Protein AF-0000000086880256 (afdb_homodimer)

Foldseek 3Di:
DQAAAAFEEEEEEACQQPQPAAPDKHWDQRHRHQFLQNVLVVQCCVQPVRSVYTYITRYYHLDALVNCLVCVCPRPVVVQGQEYEYEHCLNLLVCCPPVVPPCVSHNAQVNRLVSVLVSCVVCLVRYNAYEYEAAAFLDQDCPPPSRVRSVVSLVSSVVSCVVSVHQYFYLHVLCNVVVVPDRSCVQDPRRHHGDHVSRVSVNVSVCVSSPDDSNHPPDD/DQAAAAFEEEEEEACQQPQPAAPDKHWDQRHRHQFLQNVLVVQCCVQPVRSVYTYITRYYHLDALVNCLVCVCPRPVVVQGQEYEYEHCLNLLVCCPPVVPPCVSHNDQVNRLVSVLVSCVVCLVRYNAYEYEAAAFLDQDCPPPSRVRSVVSLVSSVVSCVVSVHQYFYLHVLCNVVVVPDRSCVQDPPRHHGDHVSRVSVNVSVCVSSPDDSNHPPPD

pLDDT: mean 96.23, std 7.79, range [26.38, 98.94]

Sequence (440 aa):
MKLQKNDKLLFIGDSITDCGREHPVGEGSSGLGHGYVAQVYALLRSIYPELMLRIQNVGNSGNTVRDLKQRWDRDVIDLKPDWLSIMIGINDVWRQFDHPLSADSHVFLEEYETTLRELVASVRPNVKGLVLMTPYYLEANAEDPMRATMDIYGEAVRRVANEYDAIFVDTQAAFALFWDHYYTSVLTHDRVHPDATGHMILSKAFLDAIGFEWSGGVKSMKLQKNDKLLFIGDSITDCGREHPVGEGSSGLGHGYVAQVYALLRSIYPELMLRIQNVGNSGNTVRDLKQRWDRDVIDLKPDWLSIMIGINDVWRQFDHPLSADSHVFLEEYETTLRELVASVRPNVKGLVLMTPYYLEANAEDPMRATMDIYGEAVRRVANEYDAIFVDTQAAFALFWDHYYTSVLTHDRVHPDATGHMILSKAFLDAIGFEWSGGVKS

Struc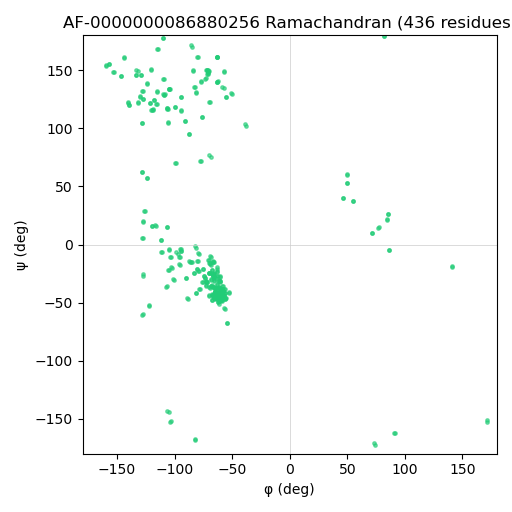ture (mmCIF, N/CA/C/O backbone):
data_AF-0000000086880256-model_v1
#
loop_
_entity.id
_entity.type
_entity.pdbx_description
1 polymer 'SGNH/GDSL hydrolase family protein'
#
loop_
_atom_site.group_PDB
_atom_site.id
_atom_site.type_symbol
_atom_site.label_atom_id
_atom_site.label_alt_id
_atom_site.label_comp_id
_atom_site.label_asym_id
_atom_site.label_entity_id
_atom_site.label_seq_id
_atom_site.pdbx_PDB_ins_code
_atom_site.Cartn_x
_atom_site.Cartn_y
_atom_site.Cartn_z
_atom_site.occupancy
_atom_site.B_iso_or_equiv
_atom_site.auth_seq_id
_atom_site.auth_comp_id
_atom_site.auth_asym_id
_atom_site.auth_atom_id
_atom_site.pdbx_PDB_model_num
ATOM 1 N N . MET A 1 1 ? 7.883 13.297 -11.711 1 93.88 1 MET A N 1
ATOM 2 C CA . MET A 1 1 ? 8.414 13.039 -10.375 1 93.88 1 MET A CA 1
ATOM 3 C C . MET A 1 1 ? 9.391 14.133 -9.961 1 93.88 1 MET A C 1
ATOM 5 O O . MET A 1 1 ? 10.336 14.43 -10.688 1 93.88 1 MET A O 1
ATOM 9 N N . LYS A 1 2 ? 9.055 14.719 -8.844 1 97.56 2 LYS A N 1
ATOM 10 C CA . LYS A 1 2 ? 9.867 15.852 -8.406 1 97.56 2 LYS A CA 1
ATOM 11 C C . LYS A 1 2 ? 11.109 15.383 -7.66 1 97.56 2 LYS A C 1
ATOM 13 O O . LYS A 1 2 ? 12.109 16.109 -7.582 1 97.56 2 LYS A O 1
ATOM 18 N N . LEU A 1 3 ? 11.078 14.172 -7.07 1 98.38 3 LEU A N 1
ATOM 19 C CA . LEU A 1 3 ? 12.219 13.641 -6.324 1 98.38 3 LEU A CA 1
ATOM 20 C C . LEU A 1 3 ? 13.344 13.242 -7.27 1 98.38 3 LEU A C 1
ATOM 22 O O . LEU A 1 3 ? 13.102 12.812 -8.398 1 98.38 3 LEU A O 1
ATOM 26 N N . GLN A 1 4 ? 14.516 13.406 -6.809 1 98.25 4 GLN A N 1
ATOM 27 C CA . GLN A 1 4 ? 15.711 13.055 -7.57 1 98.25 4 GLN A CA 1
ATOM 28 C C . GLN A 1 4 ? 16.469 11.914 -6.902 1 98.25 4 GLN A C 1
ATOM 30 O O . GLN A 1 4 ? 16.188 11.562 -5.754 1 98.25 4 GLN A O 1
ATOM 35 N N . LYS A 1 5 ? 17.438 11.383 -7.68 1 97.94 5 LYS A N 1
ATOM 36 C CA . LYS A 1 5 ? 18.25 10.266 -7.207 1 97.94 5 LYS A CA 1
ATOM 37 C C . LYS A 1 5 ? 18.922 10.594 -5.875 1 97.94 5 LYS A C 1
ATOM 39 O O . LYS A 1 5 ? 19.5 11.672 -5.715 1 97.94 5 LYS A O 1
ATOM 44 N N . ASN A 1 6 ? 18.766 9.781 -4.871 1 98.31 6 ASN A N 1
ATOM 45 C CA . ASN A 1 6 ? 19.422 9.797 -3.564 1 98.31 6 ASN A CA 1
ATOM 46 C C . ASN A 1 6 ? 18.828 10.867 -2.654 1 98.31 6 ASN A C 1
ATOM 48 O O . ASN A 1 6 ? 19.422 11.219 -1.634 1 98.31 6 ASN A O 1
ATOM 52 N N . ASP A 1 7 ? 17.641 11.391 -3.033 1 98.81 7 ASP A N 1
ATOM 53 C CA . ASP A 1 7 ? 16.984 12.336 -2.139 1 98.81 7 ASP A CA 1
ATOM 54 C C . ASP A 1 7 ? 16.609 11.672 -0.817 1 98.81 7 ASP A C 1
ATOM 56 O O . ASP A 1 7 ? 16.172 10.516 -0.8 1 98.81 7 ASP A O 1
ATOM 60 N N . LYS A 1 8 ? 16.797 12.406 0.28 1 98.75 8 LYS A N 1
ATOM 61 C CA . LYS A 1 8 ? 16.266 12.039 1.586 1 98.75 8 LYS A CA 1
ATOM 62 C C . LYS A 1 8 ? 14.914 12.719 1.834 1 98.75 8 LYS A C 1
ATOM 64 O O . LYS A 1 8 ? 14.828 13.945 1.884 1 98.75 8 LYS A O 1
ATOM 69 N N . LEU A 1 9 ? 13.836 11.906 1.939 1 98.94 9 LEU A N 1
ATOM 70 C CA . LEU A 1 9 ? 12.469 12.375 2.172 1 98.94 9 LEU A CA 1
ATOM 71 C C . LEU A 1 9 ? 12.039 12.094 3.605 1 98.94 9 LEU A C 1
ATOM 73 O O . LEU A 1 9 ? 11.977 10.938 4.027 1 98.94 9 LEU A O 1
ATOM 77 N N . LEU A 1 10 ? 11.773 13.102 4.375 1 98.94 10 LEU A N 1
ATOM 78 C CA . LEU A 1 10 ? 11.391 13.008 5.781 1 98.94 10 LEU A CA 1
ATOM 79 C C . LEU A 1 10 ? 9.922 13.367 5.973 1 98.94 10 LEU A C 1
ATOM 81 O O . LEU A 1 10 ? 9.453 14.367 5.43 1 98.94 10 LEU A O 1
ATOM 85 N N . PHE A 1 11 ? 9.18 12.492 6.668 1 98.94 11 PHE A N 1
ATOM 86 C CA . PHE A 1 11 ? 7.809 12.766 7.07 1 98.94 11 PHE A CA 1
ATOM 87 C C . PHE A 1 11 ? 7.738 13.094 8.555 1 98.94 11 PHE A C 1
ATOM 89 O O . PHE A 1 11 ? 8.312 12.383 9.383 1 98.94 11 PHE A O 1
ATOM 96 N N . ILE A 1 12 ? 7.035 14.133 8.93 1 98.94 12 ILE A N 1
ATOM 97 C CA . ILE A 1 12 ? 6.812 14.477 10.328 1 98.94 12 ILE A CA 1
ATOM 98 C C . ILE A 1 12 ? 5.336 14.797 10.547 1 98.94 12 ILE A C 1
ATOM 100 O O . ILE A 1 12 ? 4.664 15.32 9.656 1 98.94 12 ILE A O 1
ATOM 104 N N . GLY A 1 13 ? 4.797 14.492 11.641 1 98.88 13 GLY A N 1
ATOM 105 C CA . GLY A 1 13 ? 3.396 14.727 11.961 1 98.88 13 GLY A CA 1
ATOM 106 C C . GLY A 1 13 ? 2.961 14.07 13.258 1 98.88 13 GLY A C 1
ATOM 107 O O . GLY A 1 13 ? 3.734 14.008 14.219 1 98.88 13 GLY A O 1
ATOM 108 N N . ASP A 1 14 ? 1.714 13.742 13.312 1 98.75 14 ASP A N 1
ATOM 109 C CA . ASP A 1 14 ? 1.112 13.195 14.523 1 98.75 14 ASP A CA 1
ATOM 110 C C . ASP A 1 14 ? 0.849 11.695 14.375 1 98.75 14 ASP A C 1
ATOM 112 O O . ASP A 1 14 ? 1.663 10.977 13.805 1 98.75 14 ASP A O 1
ATOM 116 N N . SER A 1 15 ? -0.266 11.18 14.945 1 98.75 15 SER A N 1
ATOM 117 C CA . SER A 1 15 ? -0.544 9.75 14.945 1 98.75 15 SER A CA 1
ATOM 118 C C . SER A 1 15 ? -0.787 9.227 13.539 1 98.75 15 SER A C 1
ATOM 120 O O . SER A 1 15 ? -0.5 8.062 13.242 1 98.75 15 SER A O 1
ATOM 122 N N . ILE A 1 16 ? -1.322 10.039 12.648 1 98.69 16 ILE A N 1
ATOM 123 C CA . ILE A 1 16 ? -1.604 9.633 11.281 1 98.69 16 ILE A CA 1
ATOM 124 C C . ILE A 1 16 ? -0.295 9.32 10.555 1 98.69 16 ILE A C 1
ATOM 126 O O . ILE A 1 16 ? -0.222 8.375 9.773 1 98.69 16 ILE A O 1
ATOM 130 N N . THR A 1 17 ? 0.728 10.125 10.859 1 98.88 17 THR A N 1
ATOM 131 C CA . THR A 1 17 ? 2.055 9.93 10.289 1 98.88 17 THR A CA 1
ATOM 132 C C . THR A 1 17 ? 2.82 8.852 11.039 1 98.88 17 THR A C 1
ATOM 134 O O . THR A 1 17 ? 3.48 8.008 10.43 1 98.88 17 THR A O 1
ATOM 137 N N . ASP A 1 18 ? 2.771 8.781 12.359 1 98.69 18 ASP A N 1
ATOM 138 C CA . ASP A 1 18 ? 3.434 7.801 13.219 1 98.69 18 ASP A CA 1
ATOM 139 C C . ASP A 1 18 ? 3.078 6.379 12.805 1 98.69 18 ASP A C 1
ATOM 141 O O . ASP A 1 18 ? 3.93 5.641 12.305 1 98.69 18 ASP A O 1
ATOM 145 N N . CYS A 1 19 ? 1.827 6.023 12.992 1 97.88 19 CYS A N 1
ATOM 146 C CA . CYS A 1 19 ? 1.203 4.762 12.602 1 97.88 19 CYS A CA 1
ATOM 147 C C . CYS A 1 19 ? 2.08 3.578 13 1 97.88 19 CYS A C 1
ATOM 149 O O . CYS A 1 19 ? 2.27 2.652 12.203 1 97.88 19 CYS A O 1
ATOM 151 N N . GLY A 1 20 ? 2.68 3.611 14.125 1 97.75 20 GLY A N 1
ATOM 152 C CA . GLY A 1 20 ? 3.418 2.482 14.664 1 97.75 20 GLY A CA 1
ATOM 153 C C . GLY A 1 20 ? 4.844 2.404 14.156 1 97.75 20 GLY A C 1
ATOM 154 O O . GLY A 1 20 ? 5.453 1.33 14.156 1 97.75 20 GLY A O 1
ATOM 155 N N . ARG A 1 21 ? 5.383 3.465 13.688 1 98.06 21 ARG A N 1
ATOM 156 C CA . ARG A 1 21 ? 6.762 3.502 13.219 1 98.06 21 ARG A CA 1
ATOM 157 C C . ARG A 1 21 ? 7.738 3.213 14.352 1 98.06 21 ARG A C 1
ATOM 159 O O . ARG A 1 21 ? 7.379 3.32 15.531 1 98.06 21 ARG A O 1
ATOM 166 N N . GLU A 1 22 ? 8.977 2.834 14 1 97.81 22 GLU A N 1
ATOM 167 C CA . GLU A 1 22 ? 10.047 2.662 14.977 1 97.81 22 GLU A CA 1
ATOM 168 C C . GLU A 1 22 ? 10.547 4.012 15.484 1 97.81 22 GLU A C 1
ATOM 170 O O . GLU A 1 22 ? 10.68 4.965 14.719 1 97.81 22 GLU A O 1
ATOM 175 N N . HIS A 1 23 ? 10.883 4.098 16.766 1 97.12 23 HIS A N 1
ATOM 176 C CA . HIS A 1 23 ? 11.383 5.305 17.422 1 97.12 23 HIS A CA 1
ATOM 177 C C . HIS A 1 23 ? 12.859 5.172 17.766 1 97.12 23 HIS A C 1
ATOM 179 O O . HIS A 1 23 ? 13.336 4.078 18.094 1 97.12 23 HIS A O 1
ATOM 185 N N . PRO A 1 24 ? 13.625 6.176 17.656 1 97.19 24 PRO A N 1
ATOM 186 C CA . PRO A 1 24 ? 13.188 7.566 17.5 1 97.19 24 PRO A CA 1
ATOM 187 C C . PRO A 1 24 ? 13.016 7.973 16.031 1 97.19 24 PRO A C 1
ATOM 189 O O . PRO A 1 24 ? 12.305 8.938 15.734 1 97.19 24 PRO A O 1
ATOM 192 N N . VAL A 1 25 ? 13.727 7.402 15.133 1 98.44 25 VAL A N 1
ATOM 193 C CA . VAL A 1 25 ? 13.625 7.66 13.703 1 98.44 25 VAL A CA 1
ATOM 194 C C . VAL A 1 25 ? 13.266 6.367 12.969 1 98.44 25 VAL A C 1
ATOM 196 O O . VAL A 1 25 ? 14.008 5.387 13.023 1 98.44 25 VAL A O 1
ATOM 199 N N . GLY A 1 26 ? 12.102 6.34 12.344 1 98.56 26 GLY A N 1
ATOM 200 C CA . GLY A 1 26 ? 11.703 5.184 11.562 1 98.56 26 GLY A CA 1
ATOM 201 C C . GLY A 1 26 ? 12.273 5.188 10.156 1 98.56 26 GLY A C 1
ATOM 202 O O . GLY A 1 26 ? 12.227 6.207 9.469 1 98.56 26 GLY A O 1
ATOM 203 N N . GLU A 1 27 ? 12.758 4.023 9.75 1 97.25 27 GLU A N 1
ATOM 204 C CA . GLU A 1 27 ? 13.328 3.877 8.414 1 97.25 27 GLU A CA 1
ATOM 205 C C . GLU A 1 27 ? 13.305 2.42 7.961 1 97.25 27 GLU A C 1
ATOM 207 O O . GLU A 1 27 ? 13.203 1.51 8.789 1 97.25 27 GLU A O 1
ATOM 212 N N . GLY A 1 28 ? 13.305 2.268 6.668 1 92.31 28 GLY A N 1
ATOM 213 C CA . GLY A 1 28 ? 13.359 0.92 6.125 1 92.31 28 GLY A CA 1
ATOM 214 C C . GLY A 1 28 ? 12 0.238 6.086 1 92.31 28 GLY A C 1
ATOM 215 O O . GLY A 1 28 ? 11.008 0.795 6.551 1 92.31 28 GLY A O 1
ATOM 216 N N . SER A 1 29 ? 11.922 -0.95 5.625 1 87.44 29 SER A N 1
ATOM 217 C CA . SER A 1 29 ? 10.695 -1.684 5.332 1 87.44 29 SER A CA 1
ATOM 218 C C . SER A 1 29 ? 9.914 -1.98 6.609 1 87.44 29 SER A C 1
ATOM 220 O O . SER A 1 29 ? 8.688 -2.066 6.582 1 87.44 29 SER A O 1
ATOM 222 N N . SER A 1 30 ? 10.562 -2.025 7.672 1 89.5 30 SER A N 1
ATOM 223 C CA . SER A 1 30 ? 9.875 -2.396 8.898 1 89.5 30 SER A CA 1
ATOM 224 C C . SER A 1 30 ? 9.781 -1.219 9.867 1 89.5 30 SER A C 1
ATOM 226 O O . SER A 1 30 ? 9.133 -1.308 10.906 1 89.5 30 SER A O 1
ATOM 228 N N . GLY A 1 31 ? 10.398 -0.141 9.555 1 97 31 GLY A N 1
ATOM 229 C CA . GLY A 1 31 ? 10.531 0.912 10.547 1 97 31 GLY A CA 1
ATOM 230 C C . GLY A 1 31 ? 9.609 2.088 10.305 1 97 31 GLY A C 1
ATOM 231 O O . GLY A 1 31 ? 9.453 2.957 11.164 1 97 31 GLY A O 1
ATOM 232 N N . LEU A 1 32 ? 8.859 2.084 9.219 1 98.31 32 LEU A N 1
ATOM 233 C CA . LEU A 1 32 ? 8.148 3.285 8.797 1 98.31 32 LEU A CA 1
ATOM 234 C C . LEU A 1 32 ? 6.711 3.275 9.312 1 98.31 32 LEU A C 1
ATOM 236 O O . LEU A 1 32 ? 5.965 4.234 9.102 1 98.31 32 LEU A O 1
ATOM 240 N N . GLY A 1 33 ? 6.32 2.17 9.969 1 97.25 33 GLY A N 1
ATOM 241 C CA . GLY A 1 33 ? 4.941 2.023 10.414 1 97.25 33 GLY A CA 1
ATOM 242 C C . GLY A 1 33 ? 4.055 1.34 9.391 1 97.25 33 GLY A C 1
ATOM 243 O O . GLY A 1 33 ? 4.543 0.604 8.531 1 97.25 33 GLY A O 1
ATOM 244 N N . HIS A 1 34 ? 2.742 1.493 9.562 1 95.88 34 HIS A N 1
ATOM 245 C CA . HIS A 1 34 ? 1.812 0.781 8.688 1 95.88 34 HIS A CA 1
ATOM 246 C C . HIS A 1 34 ? 0.807 1.737 8.055 1 95.88 34 HIS A C 1
ATOM 248 O O . HIS A 1 34 ? -0.271 1.319 7.629 1 95.88 34 HIS A O 1
ATOM 254 N N . GLY A 1 35 ? 1.157 3.014 8.039 1 97.5 35 GLY A N 1
ATOM 255 C CA . GLY A 1 35 ? 0.275 4.023 7.473 1 97.5 35 GLY A CA 1
ATOM 256 C C . GLY A 1 35 ? 0.71 4.5 6.102 1 97.5 35 GLY A C 1
ATOM 257 O O . GLY A 1 35 ? 1.277 3.729 5.324 1 97.5 35 GLY A O 1
ATOM 258 N N . TYR A 1 36 ? 0.328 5.766 5.805 1 98.81 36 TYR A N 1
ATOM 259 C CA . TYR A 1 36 ? 0.534 6.293 4.461 1 98.81 36 TYR A CA 1
ATOM 260 C C . TYR A 1 36 ? 2.02 6.43 4.152 1 98.81 36 TYR A C 1
ATOM 262 O O . TYR A 1 36 ? 2.434 6.297 2.998 1 98.81 36 TYR A O 1
ATOM 270 N N . VAL A 1 37 ? 2.904 6.605 5.176 1 98.94 37 VAL A N 1
ATOM 271 C CA . VAL A 1 37 ? 4.336 6.738 4.926 1 98.94 37 VAL A CA 1
ATOM 272 C C . VAL A 1 37 ? 4.895 5.418 4.402 1 98.94 37 VAL A C 1
ATOM 274 O O . VAL A 1 37 ? 5.664 5.398 3.441 1 98.94 37 VAL A O 1
ATOM 277 N N . ALA A 1 38 ? 4.469 4.32 5.012 1 98.5 38 ALA A N 1
ATOM 278 C CA . ALA A 1 38 ? 4.902 3 4.562 1 98.5 38 ALA A CA 1
ATOM 279 C C . ALA A 1 38 ? 4.398 2.705 3.154 1 98.5 38 ALA A C 1
ATOM 281 O O . ALA A 1 38 ? 5.109 2.104 2.346 1 98.5 38 ALA A O 1
ATOM 282 N N . GLN A 1 39 ? 3.176 3.09 2.852 1 98.56 39 GLN A N 1
ATOM 283 C CA . GLN A 1 39 ? 2.611 2.881 1.522 1 98.56 39 GLN A CA 1
ATOM 284 C C . GLN A 1 39 ? 3.352 3.705 0.473 1 98.56 39 GLN A C 1
ATOM 286 O O . GLN A 1 39 ? 3.656 3.207 -0.613 1 98.56 39 GLN A O 1
ATOM 291 N N . VAL A 1 40 ? 3.658 4.969 0.804 1 98.88 40 VAL A N 1
ATOM 292 C CA . VAL A 1 40 ? 4.434 5.828 -0.086 1 98.88 40 VAL A CA 1
ATOM 293 C C . VAL A 1 40 ? 5.797 5.188 -0.36 1 98.88 40 VAL A C 1
ATOM 295 O O . VAL A 1 40 ? 6.246 5.145 -1.507 1 98.88 40 VAL A O 1
ATOM 298 N N . TYR A 1 41 ? 6.43 4.668 0.718 1 98.75 41 TYR A N 1
ATOM 299 C CA . TYR A 1 41 ? 7.73 4.016 0.603 1 98.75 41 TYR A CA 1
ATOM 300 C C . TYR A 1 41 ? 7.664 2.832 -0.352 1 98.75 41 TYR A C 1
ATOM 302 O O . TYR A 1 41 ? 8.477 2.719 -1.271 1 98.75 41 TYR A O 1
ATOM 310 N N . ALA A 1 42 ? 6.68 1.987 -0.188 1 98.25 42 ALA A N 1
ATOM 311 C CA . ALA A 1 42 ? 6.547 0.792 -1.017 1 98.25 42 ALA A CA 1
ATOM 312 C C . ALA A 1 42 ? 6.293 1.16 -2.475 1 98.25 42 ALA A C 1
ATOM 314 O O . ALA A 1 42 ? 6.863 0.553 -3.385 1 98.25 42 ALA A O 1
ATOM 315 N N . LEU A 1 43 ? 5.469 2.164 -2.707 1 98.62 43 LEU A N 1
ATOM 316 C CA . LEU A 1 43 ? 5.145 2.602 -4.059 1 98.62 43 LEU A CA 1
ATOM 317 C C . LEU A 1 43 ? 6.363 3.219 -4.738 1 98.62 43 LEU A C 1
ATOM 319 O O . LEU A 1 43 ? 6.711 2.842 -5.859 1 98.62 43 LEU A O 1
ATOM 323 N N . LEU A 1 44 ? 7.047 4.105 -4.043 1 98.31 44 LEU A N 1
ATOM 324 C CA . LEU A 1 44 ? 8.195 4.773 -4.641 1 98.31 44 LEU A CA 1
ATOM 325 C C . LEU A 1 44 ? 9.32 3.783 -4.906 1 98.31 44 LEU A C 1
ATOM 327 O O . LEU A 1 44 ? 9.945 3.814 -5.973 1 98.31 44 LEU A O 1
ATOM 331 N N . ARG A 1 45 ? 9.555 2.926 -3.936 1 97.25 45 ARG A N 1
ATOM 332 C CA . ARG A 1 45 ? 10.688 2.006 -4.059 1 97.25 45 ARG A CA 1
ATOM 333 C C . ARG A 1 45 ? 10.422 0.964 -5.141 1 97.25 45 ARG A C 1
ATOM 335 O O . ARG A 1 45 ? 11.344 0.566 -5.863 1 97.25 45 ARG A O 1
ATOM 342 N N . SER A 1 46 ? 9.195 0.51 -5.285 1 97 46 SER A N 1
ATOM 343 C CA . SER A 1 46 ? 8.867 -0.52 -6.266 1 97 46 SER A CA 1
ATOM 344 C C . SER A 1 46 ? 8.82 0.054 -7.68 1 97 46 SER A C 1
ATOM 346 O O . SER A 1 46 ? 9.195 -0.619 -8.641 1 97 46 SER A O 1
ATOM 348 N N . ILE A 1 47 ? 8.422 1.323 -7.836 1 97.19 47 ILE A N 1
ATOM 349 C CA . ILE A 1 47 ? 8.133 1.87 -9.156 1 97.19 47 ILE A CA 1
ATOM 350 C C . ILE A 1 47 ? 9.305 2.715 -9.641 1 97.19 47 ILE A C 1
ATOM 352 O O . ILE A 1 47 ? 9.57 2.799 -10.844 1 97.19 47 ILE A O 1
ATOM 356 N N . TYR A 1 48 ? 10.023 3.32 -8.703 1 97.12 48 TYR A N 1
ATOM 357 C CA . TYR A 1 48 ? 11.188 4.141 -9.023 1 97.12 48 TYR A CA 1
ATOM 358 C C . TYR A 1 48 ? 12.43 3.643 -8.281 1 97.12 48 TYR A C 1
ATOM 360 O O . TYR A 1 48 ? 13.102 4.414 -7.594 1 97.12 48 TYR A O 1
ATOM 368 N N . PRO A 1 49 ? 12.766 2.4 -8.492 1 96.19 49 PRO A N 1
ATOM 369 C CA . PRO A 1 49 ? 13.922 1.896 -7.746 1 96.19 49 PRO A CA 1
ATOM 370 C C . PRO A 1 49 ? 15.219 2.625 -8.102 1 96.19 49 PRO A C 1
ATOM 372 O O . PRO A 1 49 ? 16.141 2.691 -7.281 1 96.19 49 PRO A O 1
ATOM 375 N N . GLU A 1 50 ? 15.281 3.24 -9.305 1 96.12 50 GLU A N 1
ATOM 376 C CA . GLU A 1 50 ? 16.5 3.904 -9.766 1 96.12 50 GLU A CA 1
ATOM 377 C C . GLU A 1 50 ? 16.781 5.164 -8.953 1 96.12 50 GLU A C 1
ATOM 379 O O . GLU A 1 50 ? 17.906 5.664 -8.953 1 96.12 50 GLU A O 1
ATOM 384 N N . LEU A 1 51 ? 15.812 5.688 -8.227 1 97.19 51 LEU A N 1
ATOM 385 C CA . LEU A 1 51 ? 15.984 6.934 -7.492 1 97.19 51 LEU A CA 1
ATOM 386 C C . LEU A 1 51 ? 16.719 6.691 -6.176 1 97.19 51 LEU A C 1
ATOM 388 O O . LEU A 1 51 ? 17.25 7.629 -5.578 1 97.19 51 LEU A O 1
ATOM 392 N N . MET A 1 52 ? 16.703 5.457 -5.68 1 96.5 52 MET A N 1
ATOM 393 C CA . MET A 1 52 ? 17.438 5.102 -4.473 1 96.5 52 MET A CA 1
ATOM 394 C C . MET A 1 52 ? 17.141 6.086 -3.346 1 96.5 52 MET A C 1
ATOM 396 O O . MET A 1 52 ? 18.062 6.625 -2.725 1 96.5 52 MET A O 1
ATOM 400 N N . LEU A 1 53 ? 15.883 6.301 -3.041 1 97.88 53 LEU A N 1
ATOM 401 C CA . LEU A 1 53 ? 15.422 7.281 -2.062 1 97.88 53 LEU A CA 1
ATOM 402 C C . LEU A 1 53 ? 15.625 6.766 -0.642 1 97.88 53 LEU A C 1
ATOM 404 O O . LEU A 1 53 ? 15.445 5.574 -0.379 1 97.88 53 LEU A O 1
ATOM 408 N N . ARG A 1 54 ? 16.016 7.629 0.207 1 98.25 54 ARG A N 1
ATOM 409 C CA . ARG A 1 54 ? 15.984 7.379 1.644 1 98.25 54 ARG A CA 1
ATOM 410 C C . ARG A 1 54 ? 14.766 8.031 2.285 1 98.25 54 ARG A C 1
ATOM 412 O O . ARG A 1 54 ? 14.602 9.25 2.225 1 98.25 54 ARG A O 1
ATOM 419 N N . ILE A 1 55 ? 13.875 7.246 2.885 1 98.75 55 ILE A N 1
ATOM 420 C CA . ILE A 1 55 ? 12.648 7.766 3.48 1 98.75 55 ILE A CA 1
ATOM 421 C C . ILE A 1 55 ? 12.672 7.543 4.992 1 98.75 55 ILE A C 1
ATOM 423 O O . ILE A 1 55 ? 13 6.449 5.457 1 98.75 55 ILE A O 1
ATOM 427 N N . GLN A 1 56 ? 12.367 8.578 5.711 1 98.88 56 GLN A N 1
ATOM 428 C CA . GLN A 1 56 ? 12.344 8.516 7.168 1 98.88 56 GLN A CA 1
ATOM 429 C C . GLN A 1 56 ? 11.031 9.062 7.719 1 98.88 56 GLN A C 1
ATOM 431 O O . GLN A 1 56 ? 10.391 9.914 7.094 1 98.88 56 GLN A O 1
ATOM 436 N N . ASN A 1 57 ? 10.594 8.469 8.82 1 98.94 57 ASN A N 1
ATOM 437 C CA . ASN A 1 57 ? 9.359 8.836 9.516 1 98.94 57 ASN A CA 1
ATOM 438 C C . ASN A 1 57 ? 9.633 9.242 10.961 1 98.94 57 ASN A C 1
ATOM 440 O O . ASN A 1 57 ? 10.148 8.453 11.75 1 98.94 57 ASN A O 1
ATOM 444 N N . VAL A 1 58 ? 9.242 10.438 11.281 1 98.94 58 VAL A N 1
ATOM 445 C CA . VAL A 1 58 ? 9.383 10.875 12.672 1 98.94 58 VAL A CA 1
ATOM 446 C C . VAL A 1 58 ? 8.031 11.367 13.195 1 98.94 58 VAL A C 1
ATOM 448 O O . VAL A 1 58 ? 7.977 12.312 13.992 1 98.94 58 VAL A O 1
ATOM 451 N N . GLY A 1 59 ? 6.945 10.797 12.625 1 98.88 59 GLY A N 1
ATOM 452 C CA . GLY A 1 59 ? 5.648 11.047 13.242 1 98.88 59 GLY A CA 1
ATOM 453 C C . GLY A 1 59 ? 5.586 10.625 14.695 1 98.88 59 GLY A C 1
ATOM 454 O O . GLY A 1 59 ? 6.254 9.672 15.102 1 98.88 59 GLY A O 1
ATOM 455 N N . ASN A 1 60 ? 4.805 11.336 15.438 1 98.75 60 ASN A N 1
ATOM 456 C CA . ASN A 1 60 ? 4.617 11.008 16.844 1 98.75 60 ASN A CA 1
ATOM 457 C C . ASN A 1 60 ? 3.164 11.188 17.281 1 98.75 60 ASN A C 1
ATOM 459 O O . ASN A 1 60 ? 2.617 12.289 17.172 1 98.75 60 ASN A O 1
ATOM 463 N N . SER A 1 61 ? 2.582 10.109 17.781 1 98.56 61 SER A N 1
ATOM 464 C CA . SER A 1 61 ? 1.167 10.055 18.141 1 98.56 61 SER A CA 1
ATOM 465 C C . SER A 1 61 ? 0.812 11.133 19.156 1 98.56 61 SER A C 1
ATOM 467 O O . SER A 1 61 ? 1.561 11.367 20.109 1 98.56 61 SER A O 1
ATOM 469 N N . GLY A 1 62 ? -0.291 11.812 18.922 1 97.81 62 GLY A N 1
ATOM 470 C CA . GLY A 1 62 ? -0.837 12.766 19.875 1 97.81 62 GLY A CA 1
ATOM 471 C C . GLY A 1 62 ? -0.249 14.156 19.734 1 97.81 62 GLY A C 1
ATOM 472 O O . GLY A 1 62 ? -0.733 15.102 20.359 1 97.81 62 GLY A O 1
ATOM 473 N N . ASN A 1 63 ? 0.747 14.344 18.859 1 98.62 63 ASN A N 1
ATOM 474 C CA . ASN A 1 63 ? 1.471 15.609 18.781 1 98.62 63 ASN A CA 1
ATOM 475 C C . ASN A 1 63 ? 0.602 16.719 18.188 1 98.62 63 ASN A C 1
ATOM 477 O O . ASN A 1 63 ? -0.271 16.453 17.359 1 98.62 63 ASN A O 1
ATOM 481 N N . THR A 1 64 ? 0.844 17.906 18.656 1 98.69 64 THR A N 1
ATOM 482 C CA . THR A 1 64 ? 0.381 19.156 18.078 1 98.69 64 THR A CA 1
ATOM 483 C C . THR A 1 64 ? 1.546 19.938 17.484 1 98.69 64 THR A C 1
ATOM 485 O O . THR A 1 64 ? 2.693 19.5 17.531 1 98.69 64 THR A O 1
ATOM 488 N N . VAL A 1 65 ? 1.246 21.047 16.891 1 98.88 65 VAL A N 1
ATOM 489 C CA . VAL A 1 65 ? 2.295 21.875 16.312 1 98.88 65 VAL A CA 1
ATOM 490 C C . VAL A 1 65 ? 3.275 22.312 17.406 1 98.88 65 VAL A C 1
ATOM 492 O O . VAL A 1 65 ? 4.465 22.516 17.125 1 98.88 65 VAL A O 1
ATOM 495 N N . ARG A 1 66 ? 2.789 22.422 18.703 1 98.25 66 ARG A N 1
ATOM 496 C CA . ARG A 1 66 ? 3.654 22.734 19.844 1 98.25 66 ARG A CA 1
ATOM 497 C C . ARG A 1 66 ? 4.715 21.656 20.031 1 98.25 66 ARG A C 1
ATOM 499 O O . ARG A 1 66 ? 5.883 21.969 20.266 1 98.25 66 ARG A O 1
ATOM 506 N N . ASP A 1 67 ? 4.266 20.484 19.984 1 98.69 67 ASP A N 1
ATOM 507 C CA . ASP A 1 67 ? 5.172 19.344 20.156 1 98.69 67 ASP A CA 1
ATOM 508 C C . ASP A 1 67 ? 6.199 19.297 19.031 1 98.69 67 ASP A C 1
ATOM 510 O O . ASP A 1 67 ? 7.367 18.969 19.266 1 98.69 67 ASP A O 1
ATOM 514 N N . LEU A 1 68 ? 5.758 19.562 17.766 1 98.81 68 LEU A N 1
ATOM 515 C CA . LEU A 1 68 ? 6.703 19.625 16.656 1 98.81 68 LEU A CA 1
ATOM 516 C C . LEU A 1 68 ? 7.805 20.641 16.922 1 98.81 68 LEU A C 1
ATOM 518 O O . LEU A 1 68 ? 8.984 20.344 16.734 1 98.81 68 LEU A O 1
ATOM 522 N N . LYS A 1 69 ? 7.367 21.812 17.375 1 98.81 69 LYS A N 1
ATOM 523 C CA . LYS A 1 69 ? 8.336 22.859 17.656 1 98.81 69 LYS A CA 1
ATOM 524 C C . LYS A 1 69 ? 9.367 22.406 18.672 1 98.81 69 LYS A C 1
ATOM 526 O O . LYS A 1 69 ? 10.562 22.656 18.516 1 98.81 69 LYS A O 1
ATOM 531 N N . GLN A 1 70 ? 8.914 21.703 19.656 1 98.69 70 GLN A N 1
ATOM 532 C CA . GLN A 1 70 ? 9.781 21.281 20.75 1 98.69 70 GLN A CA 1
ATOM 533 C C . GLN A 1 70 ? 10.836 20.297 20.25 1 98.69 70 GLN A C 1
ATOM 535 O O . GLN A 1 70 ? 11.945 20.234 20.797 1 98.69 70 GLN A O 1
ATOM 540 N N . ARG A 1 71 ? 10.555 19.531 19.203 1 98.62 71 ARG A N 1
ATOM 541 C CA . ARG A 1 71 ? 11.484 18.5 18.766 1 98.62 71 ARG A CA 1
ATOM 542 C C . ARG A 1 71 ? 11.992 18.781 17.359 1 98.62 71 ARG A C 1
ATOM 544 O O . ARG A 1 71 ? 12.586 17.906 16.719 1 98.62 71 ARG A O 1
ATOM 551 N N . TRP A 1 72 ? 11.828 19.953 16.906 1 98.81 72 TRP A N 1
ATOM 552 C CA . TRP A 1 72 ? 12.094 20.344 15.523 1 98.81 72 TRP A CA 1
ATOM 553 C C . TRP A 1 72 ? 13.578 20.203 15.195 1 98.81 72 TRP A C 1
ATOM 555 O O . TRP A 1 72 ? 13.938 19.625 14.164 1 98.81 72 TRP A O 1
ATOM 565 N N . ASP A 1 73 ? 14.391 20.688 16.078 1 98.62 73 ASP A N 1
ATOM 566 C CA . ASP A 1 73 ? 15.828 20.625 15.812 1 98.62 73 ASP A CA 1
ATOM 567 C C . ASP A 1 73 ? 16.312 19.188 15.711 1 98.62 73 ASP A C 1
ATOM 569 O O . ASP A 1 73 ? 16.984 18.812 14.742 1 98.62 73 ASP A O 1
ATOM 573 N N . ARG A 1 74 ? 15.906 18.391 16.578 1 98.5 74 ARG A N 1
ATOM 574 C CA . ARG A 1 74 ? 16.328 17 16.625 1 98.5 74 ARG A CA 1
ATOM 575 C C . ARG A 1 74 ? 15.75 16.203 15.461 1 98.5 74 ARG A C 1
ATOM 577 O O . ARG A 1 74 ? 16.453 15.43 14.805 1 98.5 74 ARG A O 1
ATOM 584 N N . ASP A 1 75 ? 14.484 16.406 15.18 1 98.81 75 ASP A N 1
ATOM 585 C CA . ASP A 1 75 ? 13.766 15.5 14.305 1 98.81 75 ASP A CA 1
ATOM 586 C C . ASP A 1 75 ? 13.75 16.016 12.867 1 98.81 75 ASP A C 1
ATOM 588 O O . ASP A 1 75 ? 13.375 15.297 11.938 1 98.81 75 ASP A O 1
ATOM 592 N N . VAL A 1 76 ? 14.164 17.281 12.625 1 98.81 76 VAL A N 1
ATOM 593 C CA . VAL A 1 76 ? 14.141 17.797 11.266 1 98.81 76 VAL A CA 1
ATOM 594 C C . VAL A 1 76 ? 15.516 18.375 10.914 1 98.81 76 VAL A C 1
ATOM 596 O O . VAL A 1 76 ? 16.203 17.875 10.023 1 98.81 76 VAL A O 1
ATOM 599 N N . ILE A 1 77 ? 15.945 19.359 11.664 1 98.62 77 ILE A N 1
ATOM 600 C CA . ILE A 1 77 ? 17.156 20.078 11.297 1 98.62 77 ILE A CA 1
ATOM 601 C C . ILE A 1 77 ? 18.359 19.141 11.32 1 98.62 77 ILE A C 1
ATOM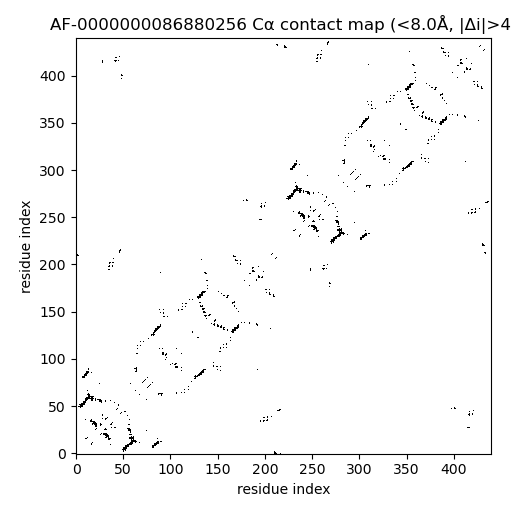 603 O O . ILE A 1 77 ? 19.125 19.078 10.367 1 98.62 77 ILE A O 1
ATOM 607 N N . ASP A 1 78 ? 18.484 18.328 12.367 1 98.56 78 ASP A N 1
ATOM 608 C CA . ASP A 1 78 ? 19.641 17.453 12.539 1 98.56 78 ASP A CA 1
ATOM 609 C C . ASP A 1 78 ? 19.641 16.344 11.5 1 98.56 78 ASP A C 1
ATOM 611 O O . ASP A 1 78 ? 20.703 15.828 11.133 1 98.56 78 ASP A O 1
ATOM 615 N N . LEU A 1 79 ? 18.469 15.992 10.961 1 98.56 79 LEU A N 1
ATOM 616 C CA . LEU A 1 79 ? 18.359 14.891 10.008 1 98.56 79 LEU A CA 1
ATOM 617 C C . LEU A 1 79 ? 18.656 15.375 8.586 1 98.56 79 LEU A C 1
ATOM 619 O O . LEU A 1 79 ? 18.891 14.562 7.688 1 98.56 79 LEU A O 1
ATOM 623 N N . LYS A 1 80 ? 18.656 16.656 8.352 1 98.5 80 LYS A N 1
ATOM 624 C CA . LYS A 1 80 ? 19.047 17.297 7.098 1 98.5 80 LYS A CA 1
ATOM 625 C C . LYS A 1 80 ? 18.344 16.656 5.906 1 98.5 80 LYS A C 1
ATOM 627 O O . LYS A 1 80 ? 18.984 16.203 4.961 1 98.5 80 LYS A O 1
ATOM 632 N N . PRO A 1 81 ? 17.016 16.688 5.875 1 98.81 81 PRO A N 1
ATOM 633 C CA . PRO A 1 81 ? 16.312 16.125 4.727 1 98.81 81 PRO A CA 1
ATOM 634 C C . PRO A 1 81 ? 16.453 16.984 3.465 1 98.81 81 PRO A C 1
ATOM 636 O O . PRO A 1 81 ? 16.688 18.188 3.553 1 98.81 81 PRO A O 1
ATOM 639 N N . ASP A 1 82 ? 16.406 16.297 2.273 1 98.88 82 ASP A N 1
ATOM 640 C CA . ASP A 1 82 ? 16.25 17.031 1.013 1 98.88 82 ASP A CA 1
ATOM 641 C C . ASP A 1 82 ? 14.805 17.453 0.795 1 98.88 82 ASP A C 1
ATOM 643 O O . ASP A 1 82 ? 14.555 18.531 0.251 1 98.88 82 ASP A O 1
ATOM 647 N N . TRP A 1 83 ? 13.859 16.625 1.156 1 98.88 83 TRP A N 1
ATOM 648 C CA . TRP A 1 83 ? 12.43 16.875 1.109 1 98.88 83 TRP A CA 1
ATOM 649 C C . TRP A 1 83 ? 11.789 16.672 2.479 1 98.88 83 TRP A C 1
ATOM 651 O O . TRP A 1 83 ? 12.141 15.727 3.191 1 98.88 83 TRP A O 1
ATOM 661 N N . LEU A 1 84 ? 10.898 17.547 2.844 1 98.94 84 LEU A N 1
ATOM 662 C CA . LEU A 1 84 ? 10.172 17.438 4.105 1 98.94 84 LEU A CA 1
ATOM 663 C C . LEU A 1 84 ? 8.672 17.516 3.871 1 98.94 84 LEU A C 1
ATOM 665 O O . LEU A 1 84 ? 8.188 18.391 3.152 1 98.94 84 LEU A O 1
ATOM 669 N N . SER A 1 85 ? 7.961 16.516 4.352 1 98.94 85 SER A N 1
ATOM 670 C CA . SER A 1 85 ? 6.504 16.547 4.379 1 98.94 85 SER A CA 1
ATOM 671 C C . SER A 1 85 ? 5.977 16.703 5.801 1 98.94 85 SER A C 1
ATOM 673 O O . SER A 1 85 ? 6.379 15.969 6.703 1 98.94 85 SER A O 1
ATOM 675 N N . ILE A 1 86 ? 5.117 17.656 5.984 1 98.94 86 ILE A N 1
ATOM 676 C CA . ILE A 1 86 ? 4.539 17.938 7.293 1 98.94 86 ILE A CA 1
ATOM 677 C C . ILE A 1 86 ? 3.027 17.734 7.246 1 98.94 86 ILE A C 1
ATOM 679 O O . ILE A 1 86 ? 2.342 18.312 6.398 1 98.94 86 ILE A O 1
ATOM 683 N N . MET A 1 87 ? 2.475 16.922 8.086 1 98.94 87 MET A N 1
ATOM 684 C CA . MET A 1 87 ? 1.042 16.844 8.352 1 98.94 87 MET A CA 1
ATOM 685 C C . MET A 1 87 ? 0.764 16.938 9.852 1 98.94 87 MET A C 1
ATOM 687 O O . MET A 1 87 ? 0.977 15.969 10.586 1 98.94 87 MET A O 1
ATOM 691 N N . ILE A 1 88 ? 0.276 18.125 10.281 1 98.94 88 ILE A N 1
ATOM 692 C CA . ILE A 1 88 ? 0.046 18.375 11.695 1 98.94 88 ILE A CA 1
ATOM 693 C C . ILE A 1 88 ? -1.162 19.297 11.867 1 98.94 88 ILE A C 1
ATOM 695 O O . ILE A 1 88 ? -1.42 20.156 11.016 1 98.94 88 ILE A O 1
ATOM 699 N N . GLY A 1 89 ? -1.913 19.109 12.891 1 98.81 89 GLY A N 1
ATOM 700 C CA . GLY A 1 89 ? -3.002 20.031 13.188 1 98.81 89 GLY A CA 1
ATOM 701 C C . GLY A 1 89 ? -4.25 19.328 13.695 1 98.81 89 GLY A C 1
ATOM 702 O O . GLY A 1 89 ? -5.121 19.953 14.297 1 98.81 89 GLY A O 1
ATOM 703 N N . ILE A 1 90 ? -4.363 17.984 13.453 1 98.69 90 ILE A N 1
ATOM 704 C CA . ILE A 1 90 ? -5.559 17.234 13.82 1 98.69 90 ILE A CA 1
ATOM 705 C C . ILE A 1 90 ? -5.781 17.312 15.328 1 98.69 90 ILE A C 1
ATOM 707 O O . ILE A 1 90 ? -6.867 17.688 15.781 1 98.69 90 ILE A O 1
ATOM 711 N N . ASN A 1 91 ? -4.77 17.094 16.062 1 98.12 91 ASN A N 1
ATOM 712 C CA . ASN A 1 91 ? -4.891 17.125 17.516 1 98.12 91 ASN A CA 1
ATOM 713 C C . ASN A 1 91 ? -5.012 18.547 18.047 1 98.12 91 ASN A C 1
ATOM 715 O O . ASN A 1 91 ? -5.562 18.781 19.125 1 98.12 91 ASN A O 1
ATOM 719 N N . ASP A 1 92 ? -4.453 19.516 17.312 1 98.5 92 ASP A N 1
ATOM 720 C CA . ASP A 1 92 ? -4.605 20.922 17.672 1 98.5 92 ASP A CA 1
ATOM 721 C C . ASP A 1 92 ? -6.078 21.328 17.719 1 98.5 92 ASP A C 1
ATOM 723 O O . ASP A 1 92 ? -6.488 22.094 18.594 1 98.5 92 ASP A O 1
ATOM 727 N N . VAL A 1 93 ? -6.805 20.734 16.812 1 98.19 93 VAL A N 1
ATOM 728 C CA . VAL A 1 93 ? -8.234 21 16.734 1 98.19 93 VAL A CA 1
ATOM 729 C C . VAL A 1 93 ? -9 20.047 17.641 1 98.19 93 VAL A C 1
ATOM 731 O O . VAL A 1 93 ? -9.852 20.469 18.422 1 98.19 93 VAL A O 1
ATOM 734 N N . TRP A 1 94 ? -8.695 18.766 17.594 1 96.94 94 TRP A N 1
ATOM 735 C CA . TRP A 1 94 ? -9.438 17.688 18.234 1 96.94 94 TRP A CA 1
ATOM 736 C C . TRP A 1 94 ? -9.555 17.922 19.734 1 96.94 94 TRP A C 1
ATOM 738 O O . TRP A 1 94 ? -10.633 17.75 20.312 1 96.94 94 TRP A O 1
ATOM 748 N N . ARG A 1 95 ? -8.516 18.438 20.391 1 95.75 95 ARG A N 1
ATOM 749 C CA . ARG A 1 95 ? -8.5 18.609 21.828 1 95.75 95 ARG A CA 1
ATOM 750 C C . ARG A 1 95 ? -9.461 19.703 22.266 1 95.75 95 ARG A C 1
ATOM 752 O O . ARG A 1 95 ? -9.961 19.688 23.391 1 95.75 95 ARG A O 1
ATOM 759 N N . GLN A 1 96 ? -9.75 20.625 21.375 1 96 96 GLN A N 1
ATOM 760 C CA . GLN A 1 96 ? -10.703 21.688 21.688 1 96 96 GLN A CA 1
ATOM 761 C C . GLN A 1 96 ? -12.117 21.125 21.844 1 96 96 GLN A C 1
ATOM 763 O O . GLN A 1 96 ? -12.953 21.703 22.531 1 96 96 GLN A O 1
ATOM 768 N N . PHE A 1 97 ? -12.336 19.969 21.266 1 95.56 97 PHE A N 1
ATOM 769 C CA . PHE A 1 97 ? -13.68 19.406 21.234 1 95.56 97 PHE A CA 1
ATOM 770 C C . PHE A 1 97 ? -13.797 18.219 22.188 1 95.56 97 PHE A C 1
ATOM 772 O O . PHE A 1 97 ? -14.836 18.031 22.828 1 95.56 97 PHE A O 1
ATOM 779 N N . ASP A 1 98 ? -12.727 17.422 22.297 1 92.81 98 ASP A N 1
ATOM 780 C CA . ASP A 1 98 ? -12.867 16.219 23.109 1 92.81 98 ASP A CA 1
ATOM 781 C C . ASP A 1 98 ? -12.367 16.469 24.531 1 92.81 98 ASP A C 1
ATOM 783 O O . ASP A 1 98 ? -12.672 15.695 25.453 1 92.81 98 ASP A O 1
ATOM 787 N N . HIS A 1 99 ? -11.609 17.5 24.75 1 91.81 99 HIS A N 1
ATOM 788 C CA . HIS A 1 99 ? -11.188 17.938 26.062 1 91.81 99 HIS A CA 1
ATOM 789 C C . HIS A 1 99 ? -11.484 19.4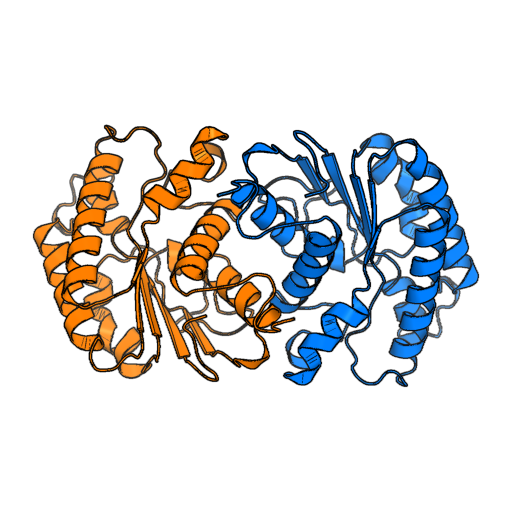22 26.266 1 91.81 99 HIS A C 1
ATOM 791 O O . HIS A 1 99 ? -10.57 20.219 26.516 1 91.81 99 HIS A O 1
ATOM 797 N N . PRO A 1 100 ? -12.703 19.766 26.234 1 89.56 100 PRO A N 1
ATOM 798 C CA . PRO A 1 100 ? -13.055 21.188 26.219 1 89.56 100 PRO A CA 1
ATOM 799 C C . PRO A 1 100 ? -12.695 21.906 27.516 1 89.56 100 PRO A C 1
ATOM 801 O O . PRO A 1 100 ? -12.539 23.125 27.531 1 89.56 100 PRO A O 1
ATOM 804 N N . LEU A 1 101 ? -12.414 21.125 28.562 1 92 101 LEU A N 1
ATOM 805 C CA . LEU A 1 101 ? -12.164 21.766 29.859 1 92 101 LEU A CA 1
ATOM 806 C C . LEU A 1 101 ? -10.664 21.875 30.109 1 92 101 LEU A C 1
ATOM 808 O O . LEU A 1 101 ? -10.25 22.469 31.109 1 92 101 LEU A O 1
ATOM 812 N N . SER A 1 102 ? -9.891 21.328 29.312 1 90.62 102 SER A N 1
ATOM 813 C CA . SER A 1 102 ? -8.438 21.391 29.406 1 90.62 102 SER A CA 1
ATOM 814 C C . SER A 1 102 ? -7.867 22.438 28.469 1 90.62 102 SER A C 1
ATOM 816 O O . SER A 1 102 ? -7.102 22.109 27.562 1 90.62 102 SER A O 1
ATOM 818 N N . ALA A 1 103 ? -8.086 23.625 28.75 1 87.25 103 ALA A N 1
ATOM 819 C CA . ALA A 1 103 ? -7.758 24.734 27.859 1 87.25 103 ALA A CA 1
ATOM 820 C C . ALA A 1 103 ? -6.25 24.844 27.641 1 87.25 103 ALA A C 1
ATOM 822 O O . ALA A 1 103 ? -5.797 25.297 26.594 1 87.25 103 ALA A O 1
ATOM 823 N N . ASP A 1 104 ? -5.484 24.406 28.641 1 89.31 104 ASP A N 1
ATOM 824 C CA . ASP A 1 104 ? -4.031 24.484 28.547 1 89.31 104 ASP A CA 1
ATOM 825 C C . ASP A 1 104 ? -3.5 23.625 27.406 1 89.31 104 ASP A C 1
ATOM 827 O O . ASP A 1 104 ? -2.404 23.875 26.891 1 89.31 104 ASP A O 1
ATOM 831 N N . SER A 1 105 ? -4.266 22.703 26.969 1 89.5 105 SER A N 1
ATOM 832 C CA . SER A 1 105 ? -3.834 21.781 25.922 1 89.5 105 SER A CA 1
ATOM 833 C C . SER A 1 105 ? -4.281 22.266 24.547 1 89.5 105 SER A C 1
ATOM 835 O O . SER A 1 105 ? -3.898 21.688 23.531 1 89.5 105 SER A O 1
ATOM 837 N N . HIS A 1 106 ? -5.059 23.328 24.531 1 94.25 106 HIS A N 1
ATOM 838 C CA . HIS A 1 106 ? -5.652 23.766 23.281 1 94.25 106 HIS A CA 1
ATOM 839 C C . HIS A 1 106 ? -4.668 24.594 22.469 1 94.25 106 HIS A C 1
ATOM 841 O O . HIS A 1 106 ? -3.996 25.484 23.016 1 94.25 106 HIS A O 1
ATOM 847 N N . VAL A 1 107 ? -4.508 24.312 21.281 1 98 107 VAL A N 1
ATOM 848 C CA . VAL A 1 107 ? -3.764 25.125 20.328 1 98 107 VAL A CA 1
ATOM 849 C C . VAL A 1 1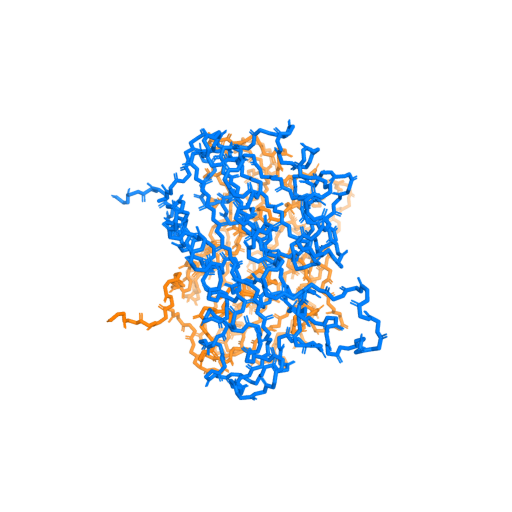07 ? -4.734 25.828 19.391 1 98 107 VAL A C 1
ATOM 851 O O . VAL A 1 107 ? -5.262 25.219 18.453 1 98 107 VAL A O 1
ATOM 854 N N . PHE A 1 108 ? -4.91 27.078 19.578 1 97.88 108 PHE A N 1
ATOM 855 C CA . PHE A 1 108 ? -5.863 27.812 18.766 1 97.88 108 PHE A CA 1
ATOM 856 C C . PHE A 1 108 ? -5.211 28.281 17.469 1 97.88 108 PHE A C 1
ATOM 858 O O . PHE A 1 108 ? -3.996 28.172 17.312 1 97.88 108 PHE A O 1
ATOM 865 N N . LEU A 1 109 ? -6.004 28.812 16.547 1 98.56 109 LEU A N 1
ATOM 866 C CA . LEU A 1 109 ? -5.633 29.047 15.156 1 98.56 109 LEU A CA 1
ATOM 867 C C . LEU A 1 109 ? -4.402 29.953 15.078 1 98.56 109 LEU A C 1
ATOM 869 O O . LEU A 1 109 ? -3.479 29.672 14.305 1 98.56 109 LEU A O 1
ATOM 873 N N . GLU A 1 110 ? -4.379 31 15.828 1 98.56 110 GLU A N 1
ATOM 874 C CA . GLU A 1 110 ? -3.27 31.938 15.75 1 98.56 110 GLU A CA 1
ATOM 875 C C . GLU A 1 110 ? -1.949 31.281 16.125 1 98.56 110 GLU A C 1
ATOM 877 O O . GLU A 1 110 ? -0.95 31.422 15.422 1 98.56 110 GLU A O 1
ATOM 882 N N . GLU A 1 111 ? -1.955 30.594 17.219 1 98.56 111 GLU A N 1
ATOM 883 C CA . GLU A 1 111 ? -0.753 29.891 17.656 1 98.56 111 GLU A CA 1
ATOM 884 C C . GLU A 1 111 ? -0.344 28.828 16.625 1 98.56 111 GLU A C 1
ATOM 886 O O . GLU A 1 111 ? 0.839 28.688 16.312 1 98.56 111 GLU A O 1
ATOM 891 N N . TYR A 1 112 ? -1.298 28.109 16.156 1 98.88 112 TYR A N 1
ATOM 892 C CA . TYR A 1 112 ? -1.045 27.062 15.172 1 98.88 112 TYR A CA 1
ATOM 893 C C . TYR A 1 112 ? -0.359 27.625 13.938 1 98.88 112 TYR A C 1
ATOM 895 O O . TYR A 1 112 ? 0.713 27.156 13.539 1 98.88 112 TYR A O 1
ATOM 903 N N . GLU A 1 113 ? -0.963 28.609 13.359 1 98.88 113 GLU A N 1
ATOM 904 C CA . GLU A 1 113 ? -0.47 29.172 12.102 1 98.88 113 GLU A CA 1
ATOM 905 C C . GLU A 1 113 ? 0.896 29.828 12.289 1 98.88 113 GLU A C 1
ATOM 907 O O . GLU A 1 113 ? 1.794 29.641 11.461 1 98.88 113 GLU A O 1
ATOM 912 N N . THR A 1 114 ? 1.037 30.578 13.383 1 98.81 114 THR A N 1
ATOM 913 C CA . THR A 1 114 ? 2.303 31.25 13.648 1 98.81 114 THR A CA 1
ATOM 914 C C . THR A 1 114 ? 3.422 30.25 13.859 1 98.81 114 THR A C 1
ATOM 916 O O . THR A 1 114 ? 4.527 30.406 13.336 1 98.81 114 THR A O 1
ATOM 919 N N . THR A 1 115 ? 3.139 29.234 14.625 1 98.88 115 THR A N 1
ATOM 920 C CA . THR A 1 115 ? 4.141 28.203 14.898 1 98.88 115 THR A CA 1
ATOM 921 C C . THR A 1 115 ? 4.5 27.453 13.617 1 98.88 115 THR A C 1
ATOM 923 O O . THR A 1 115 ? 5.676 27.234 13.328 1 98.88 115 THR A O 1
ATOM 926 N N . LEU A 1 116 ? 3.502 27.031 12.812 1 98.94 116 LEU A N 1
ATOM 927 C CA . LEU A 1 116 ? 3.762 26.344 11.547 1 98.94 116 LEU A CA 1
ATOM 928 C C . LEU A 1 116 ? 4.629 27.203 10.641 1 98.94 116 LEU A C 1
ATOM 930 O O . LEU A 1 116 ? 5.59 26.719 10.039 1 98.94 116 LEU A O 1
ATOM 934 N N . ARG A 1 117 ? 4.266 28.5 10.602 1 98.88 117 ARG A N 1
ATOM 935 C CA . ARG A 1 117 ? 5.027 29.453 9.789 1 98.88 117 ARG A CA 1
ATOM 936 C C . ARG A 1 117 ? 6.484 29.5 10.242 1 98.88 117 ARG A C 1
ATOM 938 O O . ARG A 1 117 ? 7.395 29.484 9.414 1 98.88 117 ARG A O 1
ATOM 945 N N . GLU A 1 118 ? 6.648 29.562 11.516 1 98.81 118 GLU A N 1
ATOM 946 C CA . GLU A 1 118 ? 7.996 29.609 12.07 1 98.81 118 GLU A CA 1
ATOM 947 C C . GLU A 1 118 ? 8.789 28.359 11.688 1 98.81 118 GLU A C 1
ATOM 949 O O . GLU A 1 118 ? 9.953 28.453 11.289 1 98.81 118 GLU A O 1
ATOM 954 N N . LEU A 1 119 ? 8.25 27.219 11.844 1 98.88 119 LEU A N 1
ATOM 955 C CA . LEU A 1 119 ? 8.914 25.953 11.523 1 98.88 119 LEU A CA 1
ATOM 956 C C . LEU A 1 119 ? 9.266 25.875 10.047 1 98.88 119 LEU A C 1
ATOM 958 O O . LEU A 1 119 ? 10.406 25.547 9.688 1 98.88 119 LEU A O 1
ATOM 962 N N . VAL A 1 120 ? 8.328 26.203 9.18 1 98.81 120 VAL A N 1
ATOM 963 C CA . VAL A 1 120 ? 8.516 26.156 7.738 1 98.81 120 VAL A CA 1
ATOM 964 C C . VAL A 1 120 ? 9.594 27.141 7.316 1 98.81 120 VAL A C 1
ATOM 966 O O . VAL A 1 120 ? 10.469 26.812 6.516 1 98.81 120 VAL A O 1
ATOM 969 N N . ALA A 1 121 ? 9.531 28.359 7.875 1 98.69 121 ALA A N 1
ATOM 970 C CA . ALA A 1 121 ? 10.523 29.375 7.566 1 98.69 121 ALA A CA 1
ATOM 971 C C . ALA A 1 121 ? 11.93 28.906 7.926 1 98.69 121 ALA A C 1
ATOM 973 O O . ALA A 1 121 ? 12.891 29.188 7.203 1 98.69 121 ALA A O 1
ATOM 974 N N . SER A 1 122 ? 12.039 28.219 9 1 98.44 122 SER A N 1
ATOM 975 C CA . SER A 1 122 ? 13.344 27.797 9.508 1 98.44 122 SER A CA 1
ATOM 976 C C . SER A 1 122 ? 13.977 26.766 8.594 1 98.44 122 SER A C 1
ATOM 978 O O . SER A 1 122 ? 15.203 26.672 8.5 1 98.44 122 SER A O 1
ATOM 980 N N . VAL A 1 123 ? 13.172 25.938 7.883 1 98.5 123 VAL A N 1
ATOM 981 C CA . VAL A 1 123 ? 13.734 24.781 7.184 1 98.5 123 VAL A CA 1
ATOM 982 C C . VAL A 1 123 ? 13.766 25.062 5.684 1 98.5 123 VAL A C 1
ATOM 984 O O . VAL A 1 123 ? 14.547 24.438 4.949 1 98.5 123 VAL A O 1
ATOM 987 N N . ARG A 1 124 ? 12.953 25.969 5.219 1 97.81 124 ARG A N 1
ATOM 988 C CA . ARG A 1 124 ? 12.719 26.203 3.795 1 97.81 124 ARG A CA 1
ATOM 989 C C . ARG A 1 124 ? 14.031 26.406 3.049 1 97.81 124 ARG A C 1
ATOM 991 O O . ARG A 1 124 ? 14.25 25.828 1.985 1 97.81 124 ARG A O 1
ATOM 998 N N . PRO A 1 125 ? 15.023 27.141 3.584 1 97.5 125 PRO A N 1
ATOM 999 C CA . PRO A 1 125 ? 16.25 27.406 2.84 1 97.5 125 PRO A CA 1
ATOM 1000 C C . PRO A 1 125 ? 17.125 26.172 2.691 1 97.5 125 PRO A C 1
ATOM 1002 O O . PRO A 1 125 ? 18.078 26.156 1.893 1 97.5 125 PRO A O 1
ATOM 1005 N N . ASN A 1 126 ? 16.859 25.141 3.428 1 97.81 126 ASN A N 1
ATOM 1006 C CA . ASN A 1 126 ? 17.766 24.016 3.504 1 97.81 126 ASN A CA 1
ATOM 1007 C C . ASN A 1 126 ? 17.188 22.766 2.859 1 97.81 126 ASN A C 1
ATOM 1009 O O . ASN A 1 126 ? 17.75 21.688 2.957 1 97.81 126 ASN A O 1
ATOM 1013 N N . VAL A 1 127 ? 16.016 22.859 2.26 1 98.62 127 VAL A N 1
ATOM 1014 C CA . VAL A 1 127 ? 15.406 21.703 1.612 1 98.62 127 VAL A CA 1
ATOM 1015 C C . VAL A 1 127 ? 15.18 22 0.131 1 98.62 127 VAL A C 1
ATOM 1017 O O . VAL A 1 127 ? 14.969 23.156 -0.252 1 98.62 127 VAL A O 1
ATOM 1020 N N . LYS A 1 128 ? 15.211 20.922 -0.701 1 98.38 128 LYS A N 1
ATOM 1021 C CA . LYS A 1 128 ? 14.883 21.016 -2.119 1 98.38 128 LYS A CA 1
ATOM 1022 C C . LYS A 1 128 ? 13.383 21.203 -2.318 1 98.38 128 LYS A C 1
ATOM 1024 O O . LYS A 1 128 ? 12.953 21.859 -3.266 1 98.38 128 LYS A O 1
ATOM 1029 N N . GLY A 1 129 ? 12.57 20.594 -1.488 1 98.44 129 GLY A N 1
ATOM 1030 C CA . GLY A 1 129 ? 11.117 20.656 -1.562 1 98.44 129 GLY A CA 1
ATOM 1031 C C . GLY A 1 129 ? 10.445 20.469 -0.216 1 98.44 129 GLY A C 1
ATOM 1032 O O . GLY A 1 129 ? 11 19.828 0.68 1 98.44 129 GLY A O 1
ATOM 1033 N N . LEU A 1 130 ? 9.336 21.141 -0.137 1 98.62 130 LEU A N 1
ATOM 1034 C CA . LEU A 1 130 ? 8.5 21.109 1.058 1 98.62 130 LEU A CA 1
ATOM 1035 C C . LEU A 1 130 ? 7.047 20.812 0.7 1 98.62 130 LEU A C 1
ATOM 1037 O O . LEU A 1 130 ? 6.496 21.406 -0.228 1 98.62 130 LEU A O 1
ATOM 1041 N N . VAL A 1 131 ? 6.477 19.781 1.391 1 98.94 131 VAL A N 1
ATOM 1042 C CA . VAL A 1 131 ? 5.07 19.438 1.203 1 98.94 131 VAL A CA 1
ATOM 1043 C C . VAL A 1 131 ? 4.305 19.672 2.502 1 98.94 131 VAL A C 1
ATOM 1045 O O . VAL A 1 131 ? 4.668 19.141 3.551 1 98.94 131 VAL A O 1
ATOM 1048 N N . LEU A 1 132 ? 3.322 20.516 2.447 1 98.94 132 LEU A N 1
ATOM 1049 C CA . LEU A 1 132 ? 2.43 20.734 3.58 1 98.94 132 LEU A CA 1
ATOM 1050 C C . LEU A 1 132 ? 1.064 20.109 3.324 1 98.94 132 LEU A C 1
ATOM 1052 O O . LEU A 1 132 ? 0.381 20.469 2.363 1 98.94 132 LEU A O 1
ATOM 1056 N N . MET A 1 133 ? 0.706 19.156 4.133 1 98.94 133 MET A N 1
ATOM 1057 C CA . MET A 1 133 ? -0.576 18.453 4.039 1 98.94 133 MET A CA 1
ATOM 1058 C C . MET A 1 133 ? -1.53 18.922 5.133 1 98.94 133 MET A C 1
ATOM 1060 O O . MET A 1 133 ? -1.135 19.062 6.293 1 98.94 133 MET A O 1
ATOM 1064 N N . THR A 1 134 ? -2.734 19.188 4.793 1 98.94 134 THR A N 1
ATOM 1065 C CA . THR A 1 134 ? -3.693 19.734 5.746 1 98.94 134 THR A CA 1
ATOM 1066 C C . THR A 1 134 ? -4.098 18.672 6.773 1 98.94 134 THR A C 1
ATOM 1068 O O . THR A 1 134 ? -4.055 17.484 6.488 1 98.94 134 THR A O 1
ATOM 1071 N N . PRO A 1 135 ? -4.426 19.141 8.023 1 98.81 135 PRO A N 1
ATOM 1072 C CA . PRO A 1 135 ? -5.234 18.25 8.852 1 98.81 135 PRO A CA 1
ATOM 1073 C C . PRO A 1 135 ? -6.613 17.969 8.25 1 98.81 135 PRO A C 1
ATOM 1075 O O . PRO A 1 135 ? -7.039 18.672 7.332 1 98.81 135 PRO A O 1
ATOM 1078 N N . TYR A 1 136 ? -7.258 16.922 8.695 1 98.56 136 TYR A N 1
ATOM 1079 C CA . TYR A 1 136 ? -8.57 16.562 8.172 1 98.56 136 TYR A CA 1
ATOM 1080 C C . TYR A 1 136 ? -9.453 16 9.281 1 98.56 136 TYR A C 1
ATOM 1082 O O . TYR A 1 136 ? -8.977 15.711 10.383 1 98.56 136 TYR A O 1
ATOM 1090 N N . TYR A 1 137 ? -10.656 16 9.055 1 98.06 137 TYR A N 1
ATOM 1091 C CA . TYR A 1 137 ? -11.656 15.297 9.844 1 98.06 137 TYR A CA 1
ATOM 1092 C C . TYR A 1 137 ? -12.594 14.5 8.945 1 98.06 137 TYR A C 1
ATOM 1094 O O . TYR A 1 137 ? -13.195 15.047 8.016 1 98.06 137 TYR A O 1
ATOM 1102 N N . LEU A 1 138 ? -12.68 13.164 9.164 1 97.44 138 LEU A N 1
ATOM 1103 C CA . LEU A 1 138 ? -13.445 12.281 8.289 1 97.44 138 LEU A CA 1
ATOM 1104 C C . LEU A 1 138 ? -14.938 12.398 8.578 1 97.44 138 LEU A C 1
ATOM 1106 O O . LEU A 1 138 ? -15.531 11.477 9.148 1 97.44 138 LEU A O 1
ATOM 1110 N N . GLU A 1 139 ? -15.43 13.492 8.188 1 95.44 139 GLU A N 1
ATOM 1111 C CA . GLU A 1 139 ? -16.828 13.898 8.32 1 95.44 139 GLU A CA 1
ATOM 1112 C C . GLU A 1 139 ? -17.312 14.625 7.066 1 95.44 139 GLU A C 1
ATOM 1114 O O . GLU A 1 139 ? -16.75 15.656 6.684 1 95.44 139 GLU A O 1
ATOM 1119 N N . ALA A 1 140 ? -18.359 14.078 6.398 1 93.31 140 ALA A N 1
ATOM 1120 C CA . ALA A 1 140 ? -18.828 14.594 5.109 1 93.31 140 ALA A CA 1
ATOM 1121 C C . ALA A 1 140 ? -19.547 15.922 5.281 1 93.31 140 ALA A C 1
ATOM 1123 O O . ALA A 1 140 ? -19.562 16.75 4.367 1 93.31 140 ALA A O 1
ATOM 1124 N N . ASN A 1 141 ? -20.219 16.125 6.43 1 95 141 ASN A N 1
ATOM 1125 C CA . ASN A 1 141 ? -20.953 17.359 6.703 1 95 141 ASN A CA 1
ATOM 1126 C C . ASN A 1 141 ? -20.016 18.5 7.062 1 95 141 ASN A C 1
ATOM 1128 O O . ASN A 1 141 ? -19.516 18.578 8.188 1 95 141 ASN A O 1
ATOM 1132 N N . ALA A 1 142 ? -19.844 19.469 6.238 1 95.56 142 ALA A N 1
ATOM 1133 C CA . ALA A 1 142 ? -18.906 20.578 6.43 1 95.56 142 ALA A CA 1
ATOM 1134 C C . ALA A 1 142 ? -19.375 21.484 7.559 1 95.56 142 ALA A C 1
ATOM 1136 O O . ALA A 1 142 ? -18.609 22.312 8.062 1 95.56 142 ALA A O 1
ATOM 1137 N N . GLU A 1 143 ? -20.609 21.359 7.945 1 97.19 143 GLU A N 1
ATOM 1138 C CA . GLU A 1 143 ? -21.156 22.234 8.984 1 97.19 143 GLU A CA 1
ATOM 1139 C C . GLU A 1 143 ? -20.906 21.656 10.375 1 97.19 143 GLU A C 1
ATOM 1141 O O . GLU A 1 143 ? -21.125 22.312 11.383 1 97.19 143 GLU A O 1
ATOM 1146 N N . ASP A 1 144 ? -20.531 20.359 10.406 1 97.25 144 ASP A N 1
ATOM 1147 C CA . ASP A 1 144 ? -20.109 19.828 11.695 1 97.25 144 ASP A CA 1
ATOM 1148 C C . ASP A 1 144 ? -19.047 20.719 12.336 1 97.25 144 ASP A C 1
ATOM 1150 O O . ASP A 1 144 ? -18.078 21.109 11.688 1 97.25 144 ASP A O 1
ATOM 1154 N N . PRO A 1 145 ? -19.203 21.109 13.609 1 97.81 145 PRO A N 1
ATOM 1155 C CA . PRO A 1 145 ? -18.328 22.125 14.211 1 97.81 145 PRO A CA 1
ATOM 1156 C C . PRO A 1 145 ? -16.859 21.719 14.172 1 97.81 145 PRO A C 1
ATOM 1158 O O . PRO A 1 145 ? -15.992 22.562 13.906 1 97.81 145 PRO A O 1
ATOM 1161 N N . MET A 1 146 ? -16.516 20.562 14.469 1 97.5 146 MET A N 1
ATOM 1162 C CA . MET A 1 146 ? -15.133 20.109 14.43 1 97.5 146 MET A CA 1
ATOM 1163 C C . MET A 1 146 ? -14.609 20.094 12.992 1 97.5 146 MET A C 1
ATOM 1165 O O . MET A 1 146 ? -13.492 20.547 12.727 1 97.5 146 MET A O 1
ATOM 1169 N N . ARG A 1 147 ? -15.406 19.562 12.031 1 97.88 147 ARG A N 1
ATOM 1170 C CA . ARG A 1 147 ? -15.062 19.562 10.617 1 97.88 147 ARG A CA 1
ATOM 1171 C C . ARG A 1 147 ? -14.836 20.984 10.109 1 97.88 147 ARG A C 1
ATOM 1173 O O . ARG A 1 147 ? -13.844 21.25 9.43 1 97.88 147 ARG A O 1
ATOM 1180 N N . ALA A 1 148 ? -15.688 21.844 10.461 1 98.62 148 ALA A N 1
ATOM 1181 C CA . ALA A 1 148 ? -15.578 23.25 10.047 1 98.62 148 ALA A CA 1
ATOM 1182 C C . ALA A 1 148 ? -14.305 23.891 10.594 1 98.62 148 ALA A C 1
ATOM 1184 O O . ALA A 1 148 ? -13.625 24.625 9.891 1 98.62 148 ALA A O 1
ATOM 1185 N N . THR A 1 149 ? -14.047 23.609 11.883 1 98.56 149 THR A N 1
ATOM 1186 C CA . THR A 1 149 ? -12.836 24.141 12.492 1 98.56 149 THR A CA 1
ATOM 1187 C C . THR A 1 149 ? -11.594 23.578 11.812 1 98.56 149 THR A C 1
ATOM 1189 O O . THR A 1 149 ? -10.633 24.297 11.547 1 98.56 149 THR A O 1
ATOM 1192 N N . MET A 1 150 ? -11.594 22.328 11.523 1 98.69 150 MET A N 1
ATOM 1193 C CA . MET A 1 150 ? -10.484 21.688 10.82 1 98.69 150 MET A CA 1
ATOM 1194 C C . MET A 1 150 ? -10.227 22.359 9.477 1 98.69 150 MET A C 1
ATOM 1196 O O . MET A 1 150 ? -9.07 22.562 9.094 1 98.69 150 MET A O 1
ATOM 1200 N N . ASP A 1 151 ? -11.305 22.719 8.773 1 98.75 151 ASP A N 1
ATOM 1201 C CA . ASP A 1 151 ? -11.188 23.406 7.492 1 98.75 151 ASP A CA 1
ATOM 1202 C C . ASP A 1 151 ? -10.477 24.75 7.648 1 98.75 151 ASP A C 1
ATOM 1204 O O . ASP A 1 151 ? -9.695 25.141 6.785 1 98.75 151 ASP A O 1
ATOM 1208 N N . ILE A 1 152 ? -10.766 25.391 8.742 1 98.88 152 ILE A N 1
ATOM 1209 C CA . ILE A 1 152 ? -10.133 26.672 9.016 1 98.88 152 ILE A CA 1
ATOM 1210 C C . ILE A 1 152 ? -8.625 26.469 9.188 1 98.88 152 ILE A C 1
ATOM 1212 O O . ILE A 1 152 ? -7.828 27.25 8.656 1 98.88 152 ILE A O 1
ATOM 1216 N N . TYR A 1 153 ? -8.242 25.438 9.875 1 98.88 153 TYR A N 1
ATOM 1217 C CA . TYR A 1 153 ? -6.828 25.141 10.047 1 98.88 153 TYR A CA 1
ATOM 1218 C C . TYR A 1 153 ? -6.195 24.719 8.727 1 98.88 153 TYR A C 1
ATOM 1220 O O . TYR A 1 153 ? -5.035 25.047 8.461 1 98.88 153 TYR A O 1
ATOM 1228 N N . GLY A 1 154 ? -6.934 24 7.875 1 98.88 154 GLY A N 1
ATOM 1229 C CA . GLY A 1 154 ? -6.457 23.672 6.535 1 98.88 154 GLY A CA 1
ATOM 1230 C C . GLY A 1 154 ? -6.148 24.906 5.707 1 98.88 154 GLY A C 1
ATOM 1231 O O . GLY A 1 154 ? -5.176 24.922 4.945 1 98.88 154 GLY A O 1
ATOM 1232 N N . GLU A 1 155 ? -6.984 25.922 5.852 1 98.88 155 GLU A N 1
ATOM 1233 C CA . GLU A 1 155 ? -6.75 27.172 5.137 1 98.88 155 GLU A CA 1
ATOM 1234 C C . GLU A 1 155 ? -5.48 27.85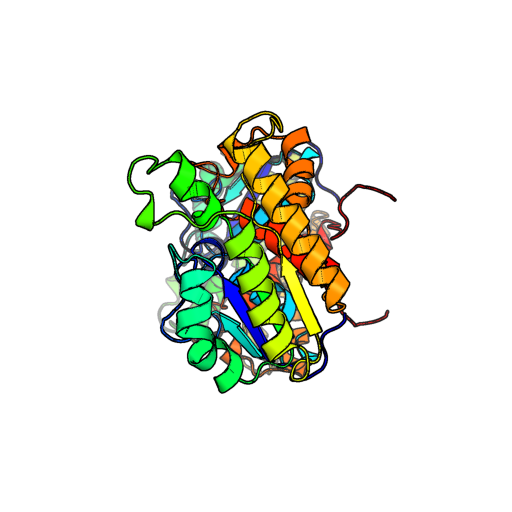9 5.633 1 98.88 155 GLU A C 1
ATOM 1236 O O . GLU A 1 155 ? -4.773 28.5 4.855 1 98.88 155 GLU A O 1
ATOM 1241 N N . ALA A 1 156 ? -5.227 27.766 6.945 1 98.88 156 ALA A N 1
ATOM 1242 C CA . ALA A 1 156 ? -3.969 28.281 7.473 1 98.88 156 ALA A CA 1
ATOM 1243 C C . ALA A 1 156 ? -2.775 27.594 6.824 1 98.88 156 ALA A C 1
ATOM 1245 O O . ALA A 1 156 ? -1.783 28.234 6.477 1 98.88 156 ALA A O 1
ATOM 1246 N N . VAL A 1 157 ? -2.848 26.25 6.66 1 98.94 157 VAL A N 1
ATOM 1247 C CA . VAL A 1 157 ? -1.795 25.484 6 1 98.94 157 VAL A CA 1
ATOM 1248 C C . VAL A 1 157 ? -1.598 26 4.574 1 98.94 157 VAL A C 1
ATOM 1250 O O . VAL A 1 157 ? -0.463 26.172 4.121 1 98.94 157 VAL A O 1
ATOM 1253 N N . ARG A 1 158 ? -2.699 26.25 3.865 1 98.94 158 ARG A N 1
ATOM 1254 C CA . ARG A 1 158 ? -2.637 26.766 2.5 1 98.94 158 ARG A CA 1
ATOM 1255 C C . ARG A 1 158 ? -1.899 28.094 2.451 1 98.94 158 ARG A C 1
ATOM 1257 O O . ARG A 1 158 ? -1.057 28.312 1.577 1 98.94 158 ARG A O 1
ATOM 1264 N N . ARG A 1 159 ? -2.242 28.969 3.371 1 98.88 159 ARG A N 1
ATOM 1265 C CA . ARG A 1 159 ? -1.602 30.281 3.408 1 98.88 159 ARG A CA 1
ATOM 1266 C C . ARG A 1 159 ? -0.099 30.141 3.633 1 98.88 159 ARG A C 1
ATOM 1268 O O . ARG A 1 159 ? 0.696 30.766 2.922 1 98.88 159 ARG A O 1
ATOM 1275 N N . VAL A 1 160 ? 0.305 29.312 4.609 1 98.88 160 VAL A N 1
ATOM 1276 C CA . VAL A 1 160 ? 1.723 29.125 4.898 1 98.88 160 VAL A CA 1
ATOM 1277 C C . VAL A 1 160 ? 2.416 28.484 3.697 1 98.88 160 VAL A C 1
ATOM 1279 O O . VAL A 1 160 ? 3.529 28.875 3.338 1 98.88 160 VAL A O 1
ATOM 1282 N N . ALA A 1 161 ? 1.792 27.484 3.074 1 98.94 161 ALA A N 1
ATOM 1283 C CA . ALA A 1 161 ? 2.365 26.828 1.899 1 98.94 161 ALA A CA 1
ATOM 1284 C C . ALA A 1 161 ? 2.637 27.844 0.79 1 98.94 161 ALA A C 1
ATOM 1286 O O . ALA A 1 161 ? 3.697 27.812 0.161 1 98.94 161 ALA A O 1
ATOM 1287 N N . ASN A 1 162 ? 1.69 28.719 0.545 1 98.69 162 ASN A N 1
ATOM 1288 C CA . ASN A 1 162 ? 1.824 29.75 -0.487 1 98.69 162 ASN A CA 1
ATOM 1289 C C . ASN A 1 162 ? 2.955 30.719 -0.169 1 98.69 162 ASN A C 1
ATOM 1291 O O . ASN A 1 162 ? 3.709 31.109 -1.06 1 98.69 162 ASN A O 1
ATOM 1295 N N . GLU A 1 163 ? 3.018 31.078 1.059 1 98.56 163 GLU A N 1
ATOM 1296 C CA . GLU A 1 163 ? 4.012 32.031 1.5 1 98.56 163 GLU A CA 1
ATOM 1297 C C . GLU A 1 163 ? 5.43 31.531 1.273 1 98.56 163 GLU A C 1
ATOM 1299 O O . GLU A 1 163 ? 6.34 32.312 0.976 1 98.56 163 GLU A O 1
ATOM 1304 N N . TYR A 1 164 ? 5.613 30.234 1.334 1 98.38 164 TYR A N 1
ATOM 1305 C CA . TYR A 1 164 ? 6.969 29.703 1.305 1 98.38 164 TYR A CA 1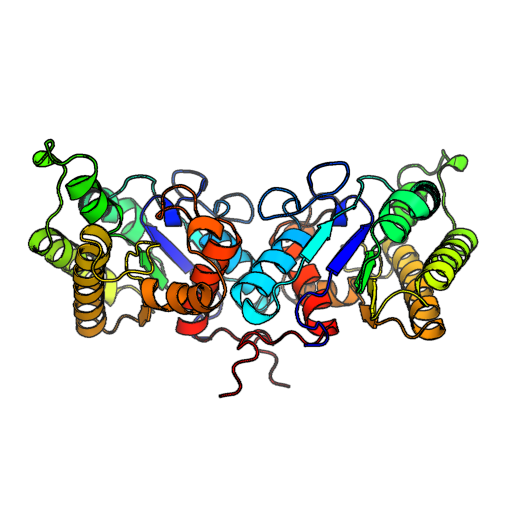
ATOM 1306 C C . TYR A 1 164 ? 7.164 28.781 0.103 1 98.38 164 TYR A C 1
ATOM 1308 O O . TYR A 1 164 ? 8.086 27.969 0.083 1 98.38 164 TYR A O 1
ATOM 1316 N N . ASP A 1 165 ? 6.266 28.844 -0.874 1 97.56 165 ASP A N 1
ATOM 1317 C CA . ASP A 1 165 ? 6.336 28.062 -2.105 1 97.56 165 ASP A CA 1
ATOM 1318 C C . ASP A 1 165 ? 6.449 26.578 -1.808 1 97.56 165 ASP A C 1
ATOM 1320 O O . ASP A 1 165 ? 7.312 25.891 -2.359 1 97.56 165 ASP A O 1
ATOM 1324 N N . ALA A 1 166 ? 5.762 26.141 -0.792 1 98.81 166 ALA A N 1
ATOM 1325 C CA . ALA A 1 166 ? 5.641 24.719 -0.484 1 98.81 166 ALA A CA 1
ATOM 1326 C C . ALA A 1 166 ? 4.52 24.078 -1.297 1 98.81 166 ALA A C 1
ATOM 1328 O O . ALA A 1 166 ? 3.566 24.75 -1.696 1 98.81 166 ALA A O 1
ATOM 1329 N N . ILE A 1 167 ? 4.645 22.828 -1.62 1 98.88 167 ILE A N 1
ATOM 1330 C CA . ILE A 1 167 ? 3.566 22.078 -2.258 1 98.88 167 ILE A CA 1
ATOM 1331 C C . ILE A 1 167 ? 2.43 21.859 -1.263 1 98.88 167 ILE A C 1
ATOM 1333 O O . ILE A 1 167 ? 2.654 21.391 -0.146 1 98.88 167 ILE A O 1
ATOM 1337 N N . PHE A 1 168 ? 1.281 22.312 -1.648 1 98.94 168 PHE A N 1
ATOM 1338 C CA . PHE A 1 168 ? 0.098 22.203 -0.803 1 98.94 168 PHE A CA 1
ATOM 1339 C C . PHE A 1 168 ? -0.707 20.953 -1.153 1 98.94 168 PHE A C 1
ATOM 1341 O O . PHE A 1 168 ? -1.021 20.719 -2.322 1 98.94 168 PHE A O 1
ATOM 1348 N N . VAL A 1 169 ? -1.028 20.094 -0.18 1 98.94 169 VAL A N 1
ATOM 1349 C CA . VAL A 1 169 ? -1.864 18.922 -0.36 1 98.94 169 VAL A CA 1
ATOM 1350 C C . VAL A 1 169 ? -3.109 19.031 0.517 1 98.94 169 VAL A C 1
ATOM 1352 O O . VAL A 1 169 ? -3.012 19.047 1.745 1 98.94 169 VAL A O 1
ATOM 1355 N N . ASP A 1 170 ? -4.242 19.094 -0.093 1 98.88 170 ASP A N 1
ATOM 1356 C CA . ASP A 1 170 ? -5.523 19.141 0.599 1 98.88 170 ASP A CA 1
ATOM 1357 C C . ASP A 1 170 ? -6.047 17.75 0.897 1 98.88 170 ASP A C 1
ATOM 1359 O O . ASP A 1 170 ? -6.754 17.156 0.079 1 98.88 170 ASP A O 1
ATOM 1363 N N . THR A 1 171 ? -5.766 17.25 2.121 1 98.56 171 THR A N 1
ATOM 1364 C CA . THR A 1 171 ? -6.113 15.883 2.479 1 98.56 171 THR A CA 1
ATOM 1365 C C . THR A 1 171 ? -7.621 15.742 2.672 1 98.56 171 THR A C 1
ATOM 1367 O O . THR A 1 171 ? -8.195 14.688 2.387 1 98.56 171 THR A O 1
ATOM 1370 N N . GLN A 1 172 ? -8.266 16.844 3.152 1 98.06 172 GLN A N 1
ATOM 1371 C CA . GLN A 1 172 ? -9.719 16.797 3.305 1 98.06 172 GLN A CA 1
ATOM 1372 C C . GLN A 1 172 ? -10.414 16.594 1.96 1 98.06 172 GLN A C 1
ATOM 1374 O O . GLN A 1 172 ? -11.32 15.781 1.841 1 98.06 172 GLN A O 1
ATOM 1379 N N . ALA A 1 173 ? -9.977 17.328 0.974 1 97.38 173 ALA A N 1
ATOM 1380 C CA . ALA A 1 173 ? -10.531 17.203 -0.37 1 97.38 173 ALA A CA 1
ATOM 1381 C C . ALA A 1 173 ? -10.273 15.812 -0.94 1 97.38 173 ALA A C 1
ATOM 1383 O O . ALA A 1 173 ? -11.109 15.266 -1.668 1 97.38 173 ALA A O 1
ATOM 1384 N N . ALA A 1 174 ? -9.117 15.234 -0.67 1 97.12 174 ALA A N 1
ATOM 1385 C CA . ALA A 1 174 ? -8.781 13.898 -1.151 1 97.12 174 ALA A CA 1
ATOM 1386 C C . ALA A 1 174 ? -9.789 12.859 -0.656 1 97.12 174 ALA A C 1
ATOM 1388 O O . ALA A 1 174 ? -10.18 11.969 -1.403 1 97.12 174 ALA A O 1
ATOM 1389 N N . PHE A 1 175 ? -10.219 13.008 0.615 1 97.12 175 PHE A N 1
ATOM 1390 C CA . PHE A 1 175 ? -11.164 12.07 1.199 1 97.12 175 PHE A CA 1
ATOM 1391 C C . PHE A 1 175 ? -12.562 12.289 0.633 1 97.12 175 PHE A C 1
ATOM 1393 O O . PHE A 1 175 ? -13.359 11.344 0.55 1 97.12 175 PHE A O 1
ATOM 1400 N N . ALA A 1 176 ? -12.891 13.5 0.238 1 93.69 176 ALA A N 1
ATOM 1401 C CA . ALA A 1 176 ? -14.242 13.852 -0.2 1 93.69 176 ALA A CA 1
ATOM 1402 C C . ALA A 1 176 ? -14.648 13.031 -1.419 1 93.69 176 ALA A C 1
ATOM 1404 O O . ALA A 1 176 ? -15.82 12.672 -1.562 1 93.69 176 ALA A O 1
ATOM 1405 N N . LEU A 1 177 ? -13.703 12.68 -2.246 1 89.56 177 LEU A N 1
ATOM 1406 C CA . LEU A 1 177 ? -13.977 11.914 -3.457 1 89.56 177 LEU A CA 1
ATOM 1407 C C . LEU A 1 177 ? -14.461 10.516 -3.115 1 89.56 177 LEU A C 1
ATOM 1409 O O . LEU A 1 177 ? -15.219 9.906 -3.883 1 89.56 177 LEU A O 1
ATOM 1413 N N . PHE A 1 178 ? -14.055 10.047 -1.989 1 92.44 178 PHE A N 1
ATOM 1414 C CA . PHE A 1 178 ? -14.414 8.703 -1.537 1 92.44 178 PHE A CA 1
ATOM 1415 C C . PHE A 1 178 ? -15.828 8.688 -0.981 1 92.44 178 PHE A C 1
ATOM 1417 O O . PHE A 1 178 ? -16.531 7.684 -1.105 1 92.44 178 PHE A O 1
ATOM 1424 N N . TRP A 1 179 ? -16.359 9.836 -0.543 1 90.81 179 TRP A N 1
ATOM 1425 C CA . TRP A 1 179 ? -17.641 9.906 0.148 1 90.81 179 TRP A CA 1
ATOM 1426 C C . TRP A 1 179 ? -18.797 9.867 -0.847 1 90.81 179 TRP A C 1
ATOM 1428 O O . TRP A 1 179 ? -19.953 9.641 -0.464 1 90.81 179 TRP A O 1
ATOM 1438 N N . ASP A 1 180 ? -18.547 10.047 -2.035 1 89.69 180 ASP A N 1
ATOM 1439 C CA . ASP A 1 180 ? -19.562 9.93 -3.064 1 89.69 180 ASP A CA 1
ATOM 1440 C C . ASP A 1 180 ? -20.062 8.492 -3.184 1 89.69 180 ASP A C 1
ATOM 1442 O O . ASP A 1 180 ? -21.156 8.25 -3.703 1 89.69 180 ASP A O 1
ATOM 1446 N N . HIS A 1 181 ? -19.297 7.645 -2.607 1 92.19 181 HIS A N 1
ATOM 1447 C CA . HIS A 1 181 ? -19.609 6.238 -2.855 1 92.19 181 HIS A CA 1
ATOM 1448 C C . HIS A 1 181 ? -19.75 5.469 -1.549 1 92.19 181 HIS A C 1
ATOM 1450 O O . HIS A 1 181 ? -20.438 4.438 -1.504 1 92.19 181 HIS A O 1
ATOM 1456 N N . TYR A 1 182 ? -19.078 5.996 -0.482 1 92.94 182 TYR A N 1
ATOM 1457 C CA . TYR A 1 182 ? -19.094 5.301 0.801 1 92.94 182 TYR A CA 1
ATOM 1458 C C . TYR A 1 182 ? -19.391 6.266 1.939 1 92.94 182 TYR A C 1
ATOM 1460 O O . TYR A 1 182 ? -19.031 7.441 1.879 1 92.94 182 TYR A O 1
ATOM 1468 N N . TYR A 1 183 ? -20.016 5.668 2.936 1 91.62 183 TYR A N 1
ATOM 1469 C CA . TYR A 1 183 ? -20.141 6.43 4.172 1 91.62 183 TYR A CA 1
ATOM 1470 C C . TYR A 1 183 ? -18.797 6.531 4.883 1 91.62 183 TYR A C 1
ATOM 1472 O O . TYR A 1 183 ? -17.969 5.633 4.781 1 91.62 183 TYR A O 1
ATOM 1480 N N . THR A 1 184 ? -18.625 7.621 5.602 1 88.88 184 THR A N 1
ATOM 1481 C CA . THR A 1 184 ? -17.312 7.93 6.18 1 88.88 184 THR A CA 1
ATOM 1482 C C . THR A 1 184 ? -16.906 6.852 7.18 1 88.88 184 THR A C 1
ATOM 1484 O O . THR A 1 184 ? -15.711 6.57 7.34 1 88.88 184 THR A O 1
ATOM 1487 N N . SER A 1 185 ? -17.875 6.168 7.801 1 90.69 185 SER A N 1
ATOM 1488 C CA . SER A 1 185 ? -17.594 5.203 8.859 1 90.69 185 SER A CA 1
ATOM 1489 C C . SER A 1 185 ? -16.891 3.971 8.312 1 90.69 185 SER A C 1
ATOM 1491 O O . SER A 1 185 ? -16.328 3.174 9.07 1 90.69 185 SER A O 1
ATOM 1493 N N . VAL A 1 186 ? -16.828 3.854 6.992 1 91.25 186 VAL A N 1
ATOM 1494 C CA . VAL A 1 186 ? -16.203 2.686 6.375 1 91.25 186 VAL A CA 1
ATOM 1495 C C . VAL A 1 186 ? -14.68 2.793 6.484 1 91.25 186 VAL A C 1
ATOM 1497 O O . VAL A 1 186 ? -13.984 1.776 6.52 1 91.25 186 VAL A O 1
ATOM 1500 N N . LEU A 1 187 ? -14.148 3.98 6.668 1 93.5 187 LEU A N 1
ATOM 1501 C CA . LEU A 1 187 ? -12.703 4.18 6.652 1 93.5 187 LEU A CA 1
ATOM 1502 C C . LEU A 1 187 ? -12.164 4.344 8.07 1 93.5 187 LEU A C 1
ATOM 1504 O O . LEU A 1 187 ? -10.953 4.379 8.273 1 93.5 187 LEU A O 1
ATOM 1508 N N . THR A 1 188 ? -13.055 4.492 9.008 1 93 188 THR A N 1
ATOM 1509 C CA . THR A 1 188 ? -12.586 4.965 10.305 1 93 188 THR A CA 1
ATOM 1510 C C . THR A 1 188 ? -13.578 4.613 11.406 1 93 188 THR A C 1
ATOM 1512 O O . THR A 1 188 ? -14.781 4.484 11.148 1 93 188 THR A O 1
ATOM 1515 N N . HIS A 1 189 ? -13.016 4.5 12.664 1 92.06 189 HIS A N 1
ATOM 1516 C CA . HIS A 1 189 ? -13.883 4.285 13.812 1 92.06 189 HIS A CA 1
ATOM 1517 C C . HIS A 1 189 ? -14.062 5.566 14.617 1 92.06 189 HIS A C 1
ATOM 1519 O O . HIS A 1 189 ? -15.023 5.695 15.383 1 92.06 189 HIS A O 1
ATOM 1525 N N . ASP A 1 190 ? -13.195 6.562 14.484 1 95.25 190 ASP A N 1
ATOM 1526 C CA . ASP A 1 190 ? -13.258 7.75 15.336 1 95.25 190 ASP A CA 1
ATOM 1527 C C . ASP A 1 190 ? -13.258 9.023 14.492 1 95.25 190 ASP A C 1
ATOM 1529 O O . ASP A 1 190 ? -13.07 10.125 15.016 1 95.25 190 ASP A O 1
ATOM 1533 N N . ARG A 1 191 ? -13.328 8.906 13.133 1 95.62 191 ARG A N 1
ATOM 1534 C CA . ARG A 1 191 ? -13.367 9.992 12.156 1 95.62 191 ARG A CA 1
ATOM 1535 C C . ARG A 1 191 ? -12.016 10.688 12.047 1 95.62 191 ARG A C 1
ATOM 1537 O O . ARG A 1 191 ? -11.898 11.75 11.438 1 95.62 191 ARG A O 1
ATOM 1544 N N . VAL A 1 192 ? -10.977 10.094 12.68 1 97.19 192 VAL A N 1
ATOM 1545 C CA . VAL A 1 192 ? -9.641 10.672 12.648 1 97.19 192 VAL A CA 1
ATOM 1546 C C . VAL A 1 192 ? -8.656 9.664 12.055 1 97.19 192 VAL A C 1
ATOM 1548 O O . VAL A 1 192 ? -7.969 9.961 11.078 1 97.19 192 VAL A O 1
ATOM 1551 N N . HIS A 1 193 ? -8.641 8.461 12.617 1 97.88 193 HIS A N 1
ATOM 1552 C CA . HIS A 1 193 ? -7.676 7.445 12.219 1 97.88 193 HIS A CA 1
ATOM 1553 C C . HIS A 1 193 ? -8.234 6.566 11.102 1 97.88 193 HIS A C 1
ATOM 1555 O O . HIS A 1 193 ? -9.078 5.707 11.352 1 97.88 193 HIS A O 1
ATOM 1561 N N . PRO A 1 194 ? -7.773 6.723 9.883 1 97.44 194 PRO A N 1
ATOM 1562 C CA . PRO A 1 194 ? -8.297 5.91 8.781 1 97.44 194 PRO A CA 1
ATOM 1563 C C . PRO A 1 194 ? -7.684 4.516 8.734 1 97.44 194 PRO A C 1
ATOM 1565 O O . PRO A 1 194 ? -6.633 4.277 9.336 1 97.44 194 PRO A O 1
ATOM 1568 N N . ASP A 1 195 ? -8.367 3.607 8.031 1 96.38 195 ASP A N 1
ATOM 1569 C CA . ASP A 1 195 ? -7.82 2.281 7.773 1 96.38 195 ASP A CA 1
ATOM 1570 C C . ASP A 1 195 ? -6.863 2.305 6.582 1 96.38 195 ASP A C 1
ATOM 1572 O O . ASP A 1 195 ? -6.449 3.375 6.133 1 96.38 195 ASP A O 1
ATOM 1576 N N . ALA A 1 196 ? -6.48 1.177 6.086 1 96.44 196 ALA A N 1
ATOM 1577 C CA . ALA A 1 196 ? -5.48 1.073 5.027 1 96.44 196 ALA A CA 1
ATOM 1578 C C . ALA A 1 196 ? -5.938 1.807 3.77 1 96.44 196 ALA A C 1
ATOM 1580 O O . ALA A 1 196 ? -5.129 2.422 3.072 1 96.44 196 ALA A O 1
ATOM 1581 N N . THR A 1 197 ? -7.203 1.668 3.479 1 97.56 197 THR A N 1
ATOM 1582 C CA . THR A 1 197 ? -7.75 2.383 2.33 1 97.56 197 THR A CA 1
ATOM 1583 C C . THR A 1 197 ? -7.613 3.891 2.518 1 97.56 197 THR A C 1
ATOM 1585 O O . THR A 1 197 ? -7.199 4.602 1.598 1 97.56 197 THR A O 1
ATOM 1588 N N . GLY A 1 198 ? -7.988 4.387 3.713 1 98.12 198 GLY A N 1
ATOM 1589 C CA . GLY A 1 198 ? -7.828 5.805 3.996 1 98.12 198 GLY A CA 1
ATOM 1590 C C . GLY A 1 198 ? -6.387 6.27 3.904 1 98.12 198 GLY A C 1
ATOM 1591 O O . GLY A 1 198 ? -6.109 7.344 3.367 1 98.12 198 GLY A O 1
ATOM 1592 N N . HIS A 1 199 ? -5.465 5.465 4.434 1 98.38 199 HIS A N 1
ATOM 1593 C CA . HIS A 1 199 ? -4.051 5.797 4.301 1 98.38 199 HIS A CA 1
ATOM 1594 C C . HIS A 1 199 ? -3.619 5.801 2.84 1 98.38 199 HIS A C 1
ATOM 1596 O O . HIS A 1 199 ? -2.762 6.594 2.445 1 98.38 199 HIS A O 1
ATOM 1602 N N . MET A 1 200 ? -4.176 4.945 2.039 1 98.56 200 MET A N 1
ATOM 1603 C CA . MET A 1 200 ? -3.828 4.938 0.621 1 98.56 200 MET A CA 1
ATOM 1604 C C . MET A 1 200 ? -4.332 6.199 -0.07 1 98.56 200 MET A C 1
ATOM 1606 O O . MET A 1 200 ? -3.682 6.719 -0.977 1 98.56 200 MET A O 1
ATOM 1610 N N . ILE A 1 201 ? -5.496 6.715 0.337 1 98.44 201 ILE A N 1
ATOM 1611 C CA . ILE A 1 201 ? -5.996 7.984 -0.172 1 98.44 201 ILE A CA 1
ATOM 1612 C C . ILE A 1 201 ? -4.992 9.094 0.134 1 98.44 201 ILE A C 1
ATOM 1614 O O . ILE A 1 201 ? -4.68 9.914 -0.733 1 98.44 201 ILE A O 1
ATOM 1618 N N . LEU A 1 202 ? -4.477 9.094 1.354 1 98.81 202 LEU A N 1
ATOM 1619 C CA . LEU A 1 202 ? -3.457 10.062 1.742 1 98.81 202 LEU A CA 1
ATOM 1620 C C . LEU A 1 202 ? -2.186 9.875 0.921 1 98.81 202 LEU A C 1
ATOM 1622 O O . LEU A 1 202 ? -1.591 10.852 0.458 1 98.81 202 LEU A O 1
ATOM 1626 N N . SER A 1 203 ? -1.743 8.609 0.766 1 98.88 203 SER A N 1
ATOM 1627 C CA . SER A 1 203 ? -0.564 8.289 -0.032 1 98.88 203 SER A CA 1
ATOM 1628 C C . SER A 1 203 ? -0.701 8.82 -1.456 1 98.88 203 SER A C 1
ATOM 1630 O O . SER A 1 203 ? 0.224 9.438 -1.983 1 98.88 203 SER A O 1
ATOM 1632 N N . LYS A 1 204 ? -1.876 8.586 -2.049 1 98.62 204 LYS A N 1
ATOM 1633 C CA . LYS A 1 204 ? -2.113 9.031 -3.418 1 98.62 204 LYS A CA 1
ATOM 1634 C C . LYS A 1 204 ? -2.072 10.555 -3.51 1 98.62 204 LYS A C 1
ATOM 1636 O O . LYS A 1 204 ? -1.525 11.109 -4.465 1 98.62 204 LYS A O 1
ATOM 1641 N N . ALA A 1 205 ? -2.691 11.219 -2.555 1 98.69 205 ALA A N 1
ATOM 1642 C CA . ALA A 1 205 ? -2.701 12.68 -2.561 1 98.69 205 ALA A CA 1
ATOM 1643 C C . ALA A 1 205 ? -1.282 13.242 -2.512 1 98.69 205 ALA A C 1
ATOM 1645 O O . ALA A 1 205 ? -0.944 14.156 -3.264 1 98.69 205 ALA A O 1
ATOM 1646 N N . PHE A 1 206 ? -0.422 12.703 -1.615 1 98.88 206 PHE A N 1
ATOM 1647 C CA . PHE A 1 206 ? 0.973 13.117 -1.512 1 98.88 206 PHE A CA 1
ATOM 1648 C C . PHE A 1 206 ? 1.72 12.828 -2.809 1 98.88 206 PHE A C 1
ATOM 1650 O O . PHE A 1 206 ? 2.41 13.703 -3.34 1 98.88 206 PHE A O 1
ATOM 1657 N N . LEU A 1 207 ? 1.576 11.594 -3.314 1 98.81 207 LEU A N 1
ATOM 1658 C CA . LEU A 1 207 ? 2.318 11.148 -4.488 1 98.81 207 LEU A CA 1
ATOM 1659 C C . LEU A 1 207 ? 1.913 11.953 -5.723 1 98.81 207 LEU A C 1
ATOM 1661 O O . LEU A 1 207 ? 2.764 12.328 -6.531 1 98.81 207 LEU A O 1
ATOM 1665 N N . ASP A 1 208 ? 0.627 12.219 -5.898 1 98.38 208 ASP A N 1
ATOM 1666 C CA . ASP A 1 208 ? 0.177 13.07 -6.996 1 98.38 208 ASP A CA 1
ATOM 1667 C C . ASP A 1 208 ? 0.854 14.438 -6.941 1 98.38 208 ASP A C 1
ATOM 1669 O O . ASP A 1 208 ? 1.285 14.969 -7.969 1 98.38 208 ASP A O 1
ATOM 1673 N N . ALA A 1 209 ? 0.951 14.953 -5.754 1 98.62 209 ALA A N 1
ATOM 1674 C CA . ALA A 1 209 ? 1.473 16.312 -5.57 1 98.62 209 ALA A CA 1
ATOM 1675 C C . ALA A 1 209 ? 2.947 16.391 -5.957 1 98.62 209 ALA A C 1
ATOM 1677 O O . ALA A 1 209 ? 3.438 17.453 -6.344 1 98.62 209 ALA A O 1
ATOM 1678 N N . ILE A 1 210 ? 3.641 15.242 -5.875 1 98.31 210 ILE A N 1
ATOM 1679 C CA . ILE A 1 210 ? 5.062 15.297 -6.191 1 98.31 210 ILE A CA 1
ATOM 1680 C C . ILE A 1 210 ? 5.316 14.656 -7.551 1 98.31 210 ILE A C 1
ATOM 1682 O O . ILE A 1 210 ? 6.449 14.289 -7.871 1 98.31 210 ILE A O 1
ATOM 1686 N N . GLY A 1 211 ? 4.301 14.445 -8.336 1 97.81 211 GLY A N 1
ATOM 1687 C CA . GLY A 1 211 ? 4.441 14.102 -9.742 1 97.81 211 GLY A CA 1
ATOM 1688 C C . GLY A 1 211 ? 4.645 12.617 -9.977 1 97.81 211 GLY A C 1
ATOM 1689 O O . GLY A 1 211 ? 5.238 12.211 -10.984 1 97.81 211 GLY A O 1
ATOM 1690 N N . PHE A 1 212 ? 4.191 11.812 -9.117 1 97.88 212 PHE A N 1
ATOM 1691 C CA . PHE A 1 212 ? 4.285 10.359 -9.242 1 97.88 212 PHE A CA 1
ATOM 1692 C C . PHE A 1 212 ? 3.512 9.867 -10.461 1 97.88 212 PHE A C 1
ATOM 1694 O O . PHE A 1 212 ? 2.414 10.352 -10.742 1 97.88 212 PHE A O 1
ATOM 1701 N N . GLU A 1 213 ? 4.074 8.891 -11.172 1 96.75 213 GLU A N 1
ATOM 1702 C CA . GLU A 1 213 ? 3.426 8.172 -12.266 1 96.75 213 GLU A CA 1
ATOM 1703 C C . GLU A 1 213 ? 3.5 6.664 -12.062 1 96.75 213 GLU A C 1
ATOM 1705 O O . GLU A 1 213 ? 4.578 6.117 -11.836 1 96.75 213 GLU A O 1
ATOM 1710 N N . TRP A 1 214 ? 2.385 6.016 -12.234 1 96.69 214 TRP A N 1
ATOM 1711 C CA . TRP A 1 214 ? 2.266 4.578 -12.016 1 96.69 214 TRP A CA 1
ATOM 1712 C C . TRP A 1 214 ? 3.191 3.809 -12.953 1 96.69 214 TRP A C 1
ATOM 1714 O O . TRP A 1 214 ? 3.721 2.756 -12.586 1 96.69 214 TRP A O 1
ATOM 1724 N N . SER A 1 215 ? 3.436 4.332 -14.141 1 92.12 215 SER A N 1
ATOM 1725 C CA . SER A 1 215 ? 4.242 3.654 -15.148 1 92.12 215 SER A CA 1
ATOM 1726 C C . SER A 1 215 ? 5.73 3.867 -14.898 1 92.12 215 SER A C 1
ATOM 1728 O O . SER A 1 215 ? 6.57 3.238 -15.547 1 92.12 215 SER A O 1
ATOM 1730 N N . GLY A 1 216 ? 5.961 4.66 -13.828 1 83.62 216 GLY A N 1
ATOM 1731 C CA . GLY A 1 216 ? 7.359 4.949 -13.547 1 83.62 216 GLY A CA 1
ATOM 1732 C C . GLY A 1 216 ? 7.973 5.926 -14.531 1 83.62 216 GLY A C 1
ATOM 1733 O O . GLY A 1 216 ? 7.266 6.719 -15.148 1 83.62 216 GLY A O 1
ATOM 1734 N N . GLY A 1 217 ? 9.305 6.047 -14.406 1 61.38 217 GLY A N 1
ATOM 1735 C CA . GLY A 1 217 ? 10.039 6.941 -15.289 1 61.38 217 GLY A CA 1
ATOM 1736 C C . GLY A 1 217 ? 10.281 6.352 -16.672 1 61.38 217 GLY A C 1
ATOM 1737 O O . GLY A 1 217 ? 11.008 6.934 -17.484 1 61.38 217 GLY A O 1
ATOM 1738 N N . VAL A 1 218 ? 9.914 4.957 -16.844 1 49.97 218 VAL A N 1
ATOM 1739 C CA . VAL A 1 218 ? 10.258 4.426 -18.172 1 49.97 218 VAL A CA 1
ATOM 1740 C C . VAL A 1 218 ? 9.359 5.051 -19.234 1 49.97 218 VAL A C 1
ATOM 1742 O O . VAL A 1 218 ? 8.133 4.926 -19.156 1 49.97 218 VAL A O 1
ATOM 1745 N N . LYS A 1 219 ? 9.641 6.223 -19.578 1 38.94 219 LYS A N 1
ATOM 1746 C CA . LYS A 1 219 ? 9.07 6.707 -20.828 1 38.94 219 LYS A CA 1
ATOM 1747 C C . LYS A 1 219 ? 9.062 5.613 -21.891 1 38.94 219 LYS A C 1
ATOM 1749 O O . LYS A 1 219 ? 10.07 4.938 -22.109 1 38.94 219 LYS A O 1
ATOM 1754 N N . SER A 1 220 ? 7.82 5.051 -22.094 1 26.47 220 SER A N 1
ATOM 1755 C CA . SER A 1 220 ? 7.801 4.316 -23.344 1 26.47 220 SER A CA 1
ATOM 1756 C C . SER A 1 220 ? 8.656 5.012 -24.406 1 26.47 220 SER A C 1
ATOM 1758 O O . SER A 1 220 ? 8.711 6.242 -24.453 1 26.47 220 SER A O 1
ATOM 1760 N N . MET B 1 1 ? -9.484 -0.707 -16.922 1 94 1 MET B N 1
ATOM 1761 C CA . MET B 1 1 ? -9.852 -1.562 -15.805 1 94 1 MET B CA 1
ATOM 1762 C C . MET B 1 1 ? -10.836 -2.641 -16.234 1 94 1 MET B C 1
ATOM 1764 O O . MET B 1 1 ? -11.875 -2.336 -16.828 1 94 1 MET B O 1
ATOM 1768 N N . LYS B 1 2 ? -10.406 -3.854 -15.992 1 97.62 2 LYS B N 1
ATOM 1769 C CA . LYS B 1 2 ? -11.227 -4.965 -16.469 1 97.62 2 LYS B CA 1
ATOM 1770 C C . LYS B 1 2 ? -12.352 -5.281 -15.492 1 97.62 2 LYS B C 1
ATOM 1772 O O . LYS B 1 2 ? -13.367 -5.863 -15.875 1 97.62 2 LYS B O 1
ATOM 1777 N N . LEU B 1 3 ? -12.18 -4.945 -14.211 1 98.38 3 LEU B N 1
ATOM 1778 C CA . LEU B 1 3 ? -13.195 -5.211 -13.195 1 98.38 3 LEU B CA 1
ATOM 1779 C C . LEU B 1 3 ? -14.406 -4.297 -13.375 1 98.38 3 LEU B C 1
ATOM 1781 O O . LEU B 1 3 ? -14.258 -3.15 -13.805 1 98.38 3 LEU B O 1
ATOM 1785 N N . GLN B 1 4 ? -15.516 -4.797 -13.062 1 98.25 4 GLN B N 1
ATOM 1786 C CA . GLN B 1 4 ? -16.766 -4.055 -13.148 1 98.25 4 GLN B CA 1
ATOM 1787 C C . GLN B 1 4 ? -17.391 -3.857 -11.766 1 98.25 4 GLN B C 1
ATOM 1789 O O . GLN B 1 4 ? -16.969 -4.48 -10.797 1 98.25 4 GLN B O 1
ATOM 1794 N N . LYS B 1 5 ? -18.406 -2.969 -11.773 1 98 5 LYS B N 1
ATOM 1795 C CA . LYS B 1 5 ? -19.094 -2.637 -10.523 1 98 5 LYS B CA 1
ATOM 1796 C C . LYS B 1 5 ? -19.625 -3.891 -9.836 1 98 5 LYS B C 1
ATOM 1798 O O . LYS B 1 5 ? -20.234 -4.75 -10.484 1 98 5 LYS B O 1
ATOM 1803 N N . ASN B 1 6 ? -19.312 -4.105 -8.586 1 98.31 6 ASN B N 1
ATOM 1804 C CA . ASN B 1 6 ? -19.812 -5.137 -7.68 1 98.31 6 ASN B CA 1
ATOM 1805 C C . ASN B 1 6 ? -19.172 -6.492 -7.965 1 98.31 6 ASN B C 1
ATOM 1807 O O . ASN B 1 6 ? -19.672 -7.523 -7.512 1 98.31 6 ASN B O 1
ATOM 1811 N N . ASP B 1 7 ? -18.078 -6.5 -8.742 1 98.81 7 ASP B N 1
ATOM 1812 C CA . ASP B 1 7 ? -17.375 -7.758 -8.953 1 98.81 7 ASP B CA 1
ATOM 1813 C C . ASP B 1 7 ? -16.812 -8.297 -7.637 1 98.81 7 ASP B C 1
ATOM 1815 O O . ASP B 1 7 ? -16.328 -7.531 -6.805 1 98.81 7 ASP B O 1
ATOM 1819 N N . LYS B 1 8 ? -16.906 -9.594 -7.465 1 98.81 8 LYS B N 1
ATOM 1820 C CA . LYS B 1 8 ? -16.203 -10.312 -6.406 1 98.81 8 LYS B CA 1
ATOM 1821 C C . LYS B 1 8 ? -14.875 -10.867 -6.918 1 98.81 8 LYS B C 1
ATOM 1823 O O . LYS B 1 8 ? -14.852 -11.703 -7.824 1 98.81 8 LYS B O 1
ATOM 1828 N N . LEU B 1 9 ? -13.75 -10.383 -6.367 1 98.94 9 LEU B N 1
ATOM 1829 C CA . LEU B 1 9 ? -12.398 -10.797 -6.727 1 98.94 9 LEU B CA 1
ATOM 1830 C C . LEU B 1 9 ? -11.789 -11.672 -5.637 1 98.94 9 LEU B C 1
ATOM 1832 O O . LEU B 1 9 ? -11.633 -11.227 -4.496 1 98.94 9 LEU B O 1
ATOM 1836 N N . LEU B 1 10 ? -11.477 -12.906 -5.93 1 98.94 10 LEU B N 1
ATOM 1837 C CA . LEU B 1 10 ? -10.922 -13.875 -4.988 1 98.94 10 LEU B CA 1
ATOM 1838 C C . LEU B 1 10 ? -9.469 -14.18 -5.309 1 98.94 10 LEU B C 1
ATOM 1840 O O . LEU B 1 10 ? -9.109 -14.398 -6.469 1 98.94 10 LEU B O 1
ATOM 1844 N N . PHE B 1 11 ? -8.617 -14.086 -4.285 1 98.94 11 PHE B N 1
ATOM 1845 C CA . PHE B 1 11 ? -7.219 -14.5 -4.395 1 98.94 11 PHE B CA 1
ATOM 1846 C C . PHE B 1 11 ? -6.992 -15.828 -3.688 1 98.94 11 PHE B C 1
ATOM 1848 O O . PHE B 1 11 ? -7.43 -16.016 -2.553 1 98.94 11 PHE B O 1
ATOM 1855 N N . ILE B 1 12 ? -6.305 -16.766 -4.312 1 98.94 12 ILE B N 1
ATOM 1856 C CA . ILE B 1 12 ? -5.934 -18.031 -3.689 1 98.94 12 ILE B CA 1
ATOM 1857 C C . ILE B 1 12 ? -4.461 -18.328 -3.963 1 98.94 12 ILE B C 1
ATOM 1859 O O . ILE B 1 12 ? -3.93 -17.953 -5.012 1 98.94 12 ILE B O 1
ATOM 1863 N N . GLY B 1 13 ? -3.789 -18.922 -3.082 1 98.88 13 GLY B N 1
ATOM 1864 C CA . GLY B 1 13 ? -2.377 -19.234 -3.217 1 98.88 13 GLY B CA 1
ATOM 1865 C C . GLY B 1 13 ? -1.76 -19.766 -1.938 1 98.88 13 GLY B C 1
ATOM 1866 O O . GLY B 1 13 ? -2.412 -20.5 -1.183 1 98.88 13 GLY B O 1
ATOM 1867 N N . ASP B 1 14 ? -0.5 -19.547 -1.797 1 98.69 14 ASP B N 1
ATOM 1868 C CA . ASP B 1 14 ? 0.264 -20.062 -0.668 1 98.69 14 ASP B CA 1
ATOM 1869 C C . ASP B 1 14 ? 0.587 -18.953 0.334 1 98.69 14 ASP B C 1
ATOM 1871 O O . ASP B 1 14 ? -0.249 -18.094 0.604 1 98.69 14 ASP B O 1
ATOM 1875 N N . SER B 1 15 ? 1.777 -18.984 0.966 1 98.75 15 SER B N 1
ATOM 1876 C CA . SER B 1 15 ? 2.129 -18.031 2.021 1 98.75 15 SER B CA 1
ATOM 1877 C C . SER B 1 15 ? 2.234 -16.625 1.477 1 98.75 15 SER B C 1
ATOM 1879 O O . SER B 1 15 ? 1.981 -15.648 2.197 1 98.75 15 SER B O 1
ATOM 1881 N N . ILE B 1 16 ? 2.629 -16.453 0.222 1 98.69 16 ILE B N 1
ATOM 1882 C CA . ILE B 1 16 ? 2.773 -15.133 -0.386 1 98.69 16 ILE B CA 1
ATOM 1883 C C . ILE B 1 16 ? 1.41 -14.445 -0.474 1 98.69 16 ILE B C 1
ATOM 1885 O O . ILE B 1 16 ? 1.297 -13.242 -0.257 1 98.69 16 ILE B O 1
ATOM 1889 N N . THR B 1 17 ? 0.386 -15.258 -0.764 1 98.88 17 THR B N 1
ATOM 1890 C CA . THR B 1 17 ? -0.986 -14.773 -0.838 1 98.88 17 THR B CA 1
ATOM 1891 C C . THR B 1 17 ? -1.601 -14.672 0.555 1 98.88 17 THR B C 1
ATOM 1893 O O . THR B 1 17 ? -2.283 -13.695 0.869 1 98.88 17 THR B O 1
ATOM 1896 N N . ASP B 1 18 ? -1.399 -15.617 1.445 1 98.69 18 ASP B N 1
ATOM 1897 C CA . ASP B 1 18 ? -1.903 -15.664 2.814 1 98.69 18 ASP B CA 1
ATOM 1898 C C . ASP B 1 18 ? -1.518 -14.398 3.582 1 98.69 18 ASP B C 1
ATOM 1900 O O . ASP B 1 18 ? -2.377 -13.578 3.91 1 98.69 18 ASP B O 1
ATOM 1904 N N . CYS B 1 19 ? -0.236 -14.25 3.834 1 97.81 19 CYS B N 1
ATOM 1905 C CA . CYS B 1 19 ? 0.403 -13.102 4.469 1 97.81 19 CYS B CA 1
ATOM 1906 C C . CYS B 1 19 ? -0.361 -12.672 5.715 1 97.81 19 CYS B C 1
ATOM 1908 O O . CYS B 1 19 ? -0.597 -11.477 5.926 1 97.81 19 CYS B O 1
ATOM 1910 N N . GLY B 1 20 ? -0.83 -13.578 6.48 1 97.75 20 GLY B N 1
ATOM 1911 C CA . GLY B 1 20 ? -1.441 -13.289 7.77 1 97.75 20 GLY B CA 1
ATOM 1912 C C . GLY B 1 20 ? -2.91 -12.922 7.664 1 97.75 20 GLY B C 1
ATOM 1913 O O . GLY B 1 20 ? -3.453 -12.258 8.547 1 97.75 20 GLY B O 1
ATOM 1914 N N . ARG B 1 21 ? -3.547 -13.297 6.621 1 98.06 21 ARG B N 1
ATOM 1915 C CA . ARG B 1 21 ? -4.973 -13.031 6.449 1 98.06 21 ARG B CA 1
ATOM 1916 C C . ARG B 1 21 ? -5.793 -13.75 7.516 1 98.06 21 ARG B C 1
ATOM 1918 O O . ARG B 1 21 ? -5.309 -14.695 8.148 1 98.06 21 ARG B O 1
ATOM 1925 N N . GLU B 1 22 ? -7.035 -13.297 7.723 1 97.88 22 GLU B N 1
ATOM 1926 C CA . GLU B 1 22 ? -7.973 -13.977 8.602 1 97.88 22 GLU B CA 1
ATOM 1927 C C . GLU B 1 22 ? -8.484 -15.273 7.973 1 97.88 22 GLU B C 1
ATOM 1929 O O . GLU B 1 22 ? -8.75 -15.32 6.773 1 97.88 22 GLU B O 1
ATOM 1934 N N . HIS B 1 23 ? -8.695 -16.328 8.781 1 97.12 23 HIS B N 1
ATOM 1935 C CA . HIS B 1 23 ? -9.18 -17.625 8.344 1 97.12 23 HIS B CA 1
ATOM 1936 C C . HIS B 1 23 ? -10.602 -17.875 8.836 1 97.12 23 HIS B C 1
ATOM 1938 O O . HIS B 1 23 ? -10.969 -17.438 9.93 1 97.12 23 HIS B O 1
ATOM 1944 N N . PRO B 1 24 ? -11.414 -18.484 8.086 1 97.19 24 PRO B N 1
ATOM 1945 C CA . PRO B 1 24 ? -11.078 -19.25 6.883 1 97.19 24 PRO B CA 1
ATOM 1946 C C . PRO B 1 24 ? -11.094 -18.406 5.613 1 97.19 24 PRO B C 1
ATOM 1948 O O . PRO B 1 24 ? -10.469 -18.766 4.617 1 97.19 24 PRO B O 1
ATOM 1951 N N . VAL B 1 25 ? -11.875 -17.391 5.547 1 98.44 25 VAL B N 1
ATOM 1952 C CA . VAL B 1 25 ? -11.953 -16.469 4.414 1 98.44 25 VAL B CA 1
ATOM 1953 C C . VAL B 1 25 ? -11.609 -15.055 4.867 1 98.44 25 VAL B C 1
ATOM 1955 O O . VAL B 1 25 ? -12.297 -14.492 5.723 1 98.44 25 VAL B O 1
ATOM 1958 N N . GLY B 1 26 ? -10.531 -14.508 4.367 1 98.62 26 GLY B N 1
ATOM 1959 C CA . GLY B 1 26 ? -10.164 -13.141 4.688 1 98.62 26 GLY B CA 1
ATOM 1960 C C . GLY B 1 26 ? -10.891 -12.109 3.84 1 98.62 26 GLY B C 1
ATOM 1961 O O . GLY B 1 26 ? -10.977 -12.25 2.619 1 98.62 26 GLY B O 1
ATOM 1962 N N . GLU B 1 27 ? -11.359 -11.062 4.504 1 97.31 27 GLU B N 1
ATOM 1963 C CA . GLU B 1 27 ? -12.062 -9.984 3.818 1 97.31 27 GLU B CA 1
ATOM 1964 C C . GLU B 1 27 ? -12.008 -8.688 4.625 1 97.31 27 GLU B C 1
ATOM 1966 O O . GLU B 1 27 ? -11.773 -8.711 5.832 1 97.31 27 GLU B O 1
ATOM 1971 N N . GLY B 1 28 ? -12.148 -7.617 3.912 1 92.5 28 GLY B N 1
ATOM 1972 C CA . GLY B 1 28 ? -12.188 -6.328 4.582 1 92.5 28 GLY B CA 1
ATOM 1973 C C . GLY B 1 28 ? -10.812 -5.785 4.914 1 92.5 28 GLY B C 1
ATOM 1974 O O . GLY B 1 28 ? -9.805 -6.453 4.676 1 92.5 28 GLY B O 1
ATOM 1975 N N . SER B 1 29 ? -10.719 -4.668 5.492 1 87.62 29 SER B N 1
ATOM 1976 C CA . SER B 1 29 ? -9.492 -3.906 5.715 1 87.62 29 SER B CA 1
ATOM 1977 C C . SER B 1 29 ? -8.555 -4.637 6.676 1 87.62 29 SER B C 1
ATOM 1979 O O . SER B 1 29 ? -7.332 -4.504 6.582 1 87.62 29 SER B O 1
ATOM 1981 N N . SER B 1 30 ? -9.086 -5.426 7.48 1 89.62 30 SER B N 1
ATOM 1982 C CA . SER B 1 30 ? -8.242 -6.078 8.484 1 89.62 30 SER B CA 1
ATOM 1983 C C . SER B 1 30 ? -8.109 -7.57 8.203 1 89.62 30 SER B C 1
ATOM 1985 O O . SER B 1 30 ? -7.332 -8.266 8.867 1 89.62 30 SER B O 1
ATOM 1987 N N . GLY B 1 31 ? -8.805 -8.078 7.266 1 97.06 31 GLY B N 1
ATOM 1988 C CA . GLY B 1 31 ? -8.883 -9.523 7.129 1 97.06 31 GLY B CA 1
ATOM 1989 C C . GLY B 1 31 ? -8.055 -10.055 5.977 1 97.06 31 GLY B C 1
ATOM 1990 O O . GLY B 1 31 ? -7.852 -11.266 5.863 1 97.06 31 GLY B O 1
ATOM 1991 N N . LEU B 1 32 ? -7.445 -9.195 5.184 1 98.31 32 LEU B N 1
ATOM 1992 C CA . LEU B 1 32 ? -6.852 -9.633 3.924 1 98.31 32 LEU B CA 1
ATOM 1993 C C . LEU B 1 32 ? -5.371 -9.945 4.098 1 98.31 32 LEU B C 1
ATOM 1995 O O . LEU B 1 32 ? -4.707 -10.383 3.156 1 98.31 32 LEU B O 1
ATOM 1999 N N . GLY B 1 33 ? -4.844 -9.695 5.312 1 97.31 33 GLY B N 1
ATOM 2000 C CA . GLY B 1 33 ? -3.42 -9.867 5.551 1 97.31 33 GLY B CA 1
ATOM 2001 C C . GLY B 1 33 ? -2.621 -8.602 5.305 1 97.31 33 GLY B C 1
ATOM 2002 O O . GLY B 1 33 ? -3.166 -7.492 5.359 1 97.31 33 GLY B O 1
ATOM 2003 N N . HIS B 1 34 ? -1.313 -8.742 5.137 1 95.94 34 HIS B N 1
ATOM 2004 C CA . HIS B 1 34 ? -0.453 -7.574 5.008 1 95.94 34 HIS B CA 1
ATOM 2005 C C . HIS B 1 34 ? 0.417 -7.664 3.76 1 95.94 34 HIS B C 1
ATOM 2007 O O . HIS B 1 34 ? 1.456 -7.004 3.674 1 95.94 34 HIS B O 1
ATOM 2013 N N . GLY B 1 35 ? 0.009 -8.508 2.832 1 97.5 35 GLY B N 1
ATOM 2014 C CA . GLY B 1 35 ? 0.767 -8.695 1.604 1 97.5 35 GLY B CA 1
ATOM 2015 C C . GLY B 1 35 ? 0.149 -7.992 0.41 1 97.5 35 GLY B C 1
ATOM 2016 O O . GLY B 1 35 ? -0.47 -6.938 0.555 1 97.5 35 GLY B O 1
ATOM 2017 N N . TYR B 1 36 ? 0.428 -8.586 -0.783 1 98.81 36 TYR B N 1
ATOM 2018 C CA . TYR B 1 36 ? 0.04 -7.922 -2.025 1 98.81 36 TYR B CA 1
ATOM 2019 C C . TYR B 1 36 ? -1.477 -7.855 -2.156 1 98.81 36 TYR B C 1
ATOM 2021 O O . TYR B 1 36 ? -2.014 -6.918 -2.748 1 98.81 36 TYR B O 1
ATOM 2029 N N . VAL B 1 37 ? -2.25 -8.789 -1.528 1 98.94 37 VAL B N 1
ATOM 2030 C CA . VAL B 1 37 ? -3.705 -8.766 -1.623 1 98.94 37 VAL B CA 1
ATOM 2031 C C . VAL B 1 37 ? -4.25 -7.531 -0.897 1 98.94 37 VAL B C 1
ATOM 2033 O O . VAL B 1 37 ? -5.125 -6.836 -1.412 1 98.94 37 VAL B O 1
ATOM 2036 N N . ALA B 1 38 ? -3.699 -7.254 0.271 1 98.56 38 ALA B N 1
ATOM 2037 C CA . ALA B 1 38 ? -4.109 -6.074 1.03 1 98.56 38 ALA B CA 1
ATOM 2038 C C . ALA B 1 38 ? -3.756 -4.793 0.283 1 98.56 38 ALA B C 1
ATOM 2040 O O . ALA B 1 38 ? -4.523 -3.826 0.3 1 98.56 38 ALA B O 1
ATOM 2041 N N . GLN B 1 39 ? -2.604 -4.75 -0.339 1 98.56 39 GLN B N 1
ATOM 2042 C CA . GLN B 1 39 ? -2.184 -3.578 -1.104 1 98.56 39 GLN B CA 1
ATOM 2043 C C . GLN B 1 39 ? -3.084 -3.365 -2.318 1 98.56 39 GLN B C 1
ATOM 2045 O O . GLN B 1 39 ? -3.482 -2.236 -2.611 1 98.56 39 GLN B O 1
ATOM 2050 N N . VAL B 1 40 ? -3.416 -4.461 -3.021 1 98.88 40 VAL B N 1
ATOM 2051 C CA . VAL B 1 40 ? -4.336 -4.391 -4.152 1 98.88 40 VAL B CA 1
ATOM 2052 C C . VAL B 1 40 ? -5.684 -3.84 -3.689 1 98.88 40 VAL B C 1
ATOM 2054 O O . VAL B 1 40 ? -6.266 -2.971 -4.344 1 98.88 40 VAL B O 1
ATOM 2057 N N . TYR B 1 41 ? -6.156 -4.348 -2.531 1 98.75 41 TYR B N 1
ATOM 2058 C CA . TYR B 1 41 ? -7.426 -3.902 -1.959 1 98.75 41 TYR B CA 1
ATOM 2059 C C . TYR B 1 41 ? -7.402 -2.402 -1.689 1 98.75 41 TYR B C 1
ATOM 2061 O O . TYR B 1 41 ? -8.312 -1.679 -2.105 1 98.75 41 TYR B O 1
ATOM 2069 N N . ALA B 1 42 ? -6.367 -1.919 -1.06 1 98.31 42 ALA B N 1
ATOM 2070 C CA . ALA B 1 42 ? -6.266 -0.504 -0.708 1 98.31 42 ALA B CA 1
ATOM 2071 C C . ALA B 1 42 ? -6.199 0.368 -1.958 1 98.31 42 ALA B C 1
ATOM 2073 O O . ALA B 1 42 ? -6.836 1.423 -2.02 1 98.31 42 ALA B O 1
ATOM 2074 N N . LEU B 1 43 ? -5.461 -0.07 -2.955 1 98.62 43 LEU B N 1
ATOM 2075 C CA . LEU B 1 43 ? -5.32 0.682 -4.199 1 98.62 43 LEU B CA 1
ATOM 2076 C C . LEU B 1 43 ? -6.641 0.726 -4.961 1 98.62 43 LEU B C 1
ATOM 2078 O O . LEU B 1 43 ? -7.098 1.801 -5.359 1 98.62 43 LEU B O 1
ATOM 2082 N N . LEU B 1 44 ? -7.289 -0.414 -5.105 1 98.31 44 LEU B N 1
ATOM 2083 C CA . LEU B 1 44 ? -8.531 -0.46 -5.863 1 98.31 44 LEU B CA 1
ATOM 2084 C C . LEU B 1 44 ? -9.633 0.332 -5.16 1 98.31 44 LEU B C 1
ATOM 2086 O O . LEU B 1 44 ? -10.367 1.087 -5.801 1 98.31 44 LEU B O 1
ATOM 2090 N N . ARG B 1 45 ? -9.711 0.141 -3.865 1 97.25 45 ARG B N 1
ATOM 2091 C CA . ARG B 1 45 ? -10.789 0.779 -3.123 1 97.25 45 ARG B CA 1
ATOM 2092 C C . ARG B 1 45 ? -10.602 2.291 -3.066 1 97.25 45 ARG B C 1
ATOM 2094 O O . ARG B 1 45 ? -11.57 3.047 -3.123 1 97.25 45 ARG B O 1
ATOM 2101 N N . SER B 1 46 ? -9.375 2.768 -2.945 1 97.06 46 SER B N 1
ATOM 2102 C CA . SER B 1 46 ? -9.109 4.199 -2.84 1 97.06 46 SER B CA 1
ATOM 2103 C C . SER B 1 46 ? -9.258 4.891 -4.191 1 97.06 46 SER B C 1
ATOM 2105 O O . SER B 1 46 ? -9.703 6.039 -4.258 1 97.06 46 SER B O 1
ATOM 2107 N N . ILE B 1 47 ? -8.945 4.203 -5.297 1 97.19 47 ILE B N 1
ATOM 2108 C CA . ILE B 1 47 ? -8.836 4.859 -6.594 1 97.19 47 ILE B CA 1
ATOM 2109 C C . ILE B 1 47 ? -10.109 4.613 -7.406 1 97.19 47 ILE B C 1
ATOM 2111 O O . ILE B 1 47 ? -10.508 5.453 -8.219 1 97.19 47 ILE B O 1
ATOM 2115 N N . TYR B 1 48 ? -10.75 3.465 -7.176 1 97.12 48 TYR B N 1
ATOM 2116 C CA . TYR B 1 48 ? -11.984 3.109 -7.863 1 97.12 48 TYR B CA 1
ATOM 2117 C C . TYR B 1 48 ? -13.102 2.812 -6.867 1 97.12 48 TYR B C 1
ATOM 2119 O O . TYR B 1 48 ? -13.727 1.753 -6.926 1 97.12 48 TYR B O 1
ATOM 2127 N N . PRO B 1 49 ? -13.398 3.764 -6.031 1 96.31 49 PRO B N 1
ATOM 2128 C CA . PRO B 1 49 ? -14.43 3.467 -5.035 1 96.31 49 PRO B CA 1
ATOM 2129 C C . PRO B 1 49 ? -15.789 3.191 -5.668 1 96.31 49 PRO B C 1
ATOM 2131 O O . PRO B 1 49 ? -16.609 2.479 -5.086 1 96.31 49 PRO B O 1
ATOM 2134 N N . GLU B 1 50 ? -16.031 3.695 -6.891 1 96.12 50 GLU B N 1
ATOM 2135 C CA . GLU B 1 50 ? -17.312 3.547 -7.559 1 96.12 50 GLU B CA 1
ATOM 2136 C C . GLU B 1 50 ? -17.578 2.096 -7.953 1 96.12 50 GLU B C 1
ATOM 2138 O O . GLU B 1 50 ? -18.719 1.705 -8.203 1 96.12 50 GLU B O 1
ATOM 2143 N N . LEU B 1 51 ? -16.547 1.251 -7.992 1 97.25 51 LEU B N 1
ATOM 2144 C CA . LEU B 1 51 ? -16.703 -0.128 -8.445 1 97.25 51 LEU B CA 1
ATOM 2145 C C . LEU B 1 51 ? -17.266 -1.004 -7.324 1 97.25 51 LEU B C 1
ATOM 2147 O O . LEU B 1 51 ? -17.766 -2.098 -7.582 1 97.25 51 LEU B O 1
ATOM 2151 N N . MET B 1 52 ? -17.125 -0.563 -6.074 1 96.56 52 MET B N 1
ATOM 2152 C CA . MET B 1 52 ? -17.688 -1.286 -4.941 1 96.56 52 MET B CA 1
ATOM 2153 C C . MET B 1 52 ? -17.312 -2.764 -4.996 1 96.56 52 MET B C 1
ATOM 2155 O O . MET B 1 52 ? -18.188 -3.631 -4.891 1 96.56 52 MET 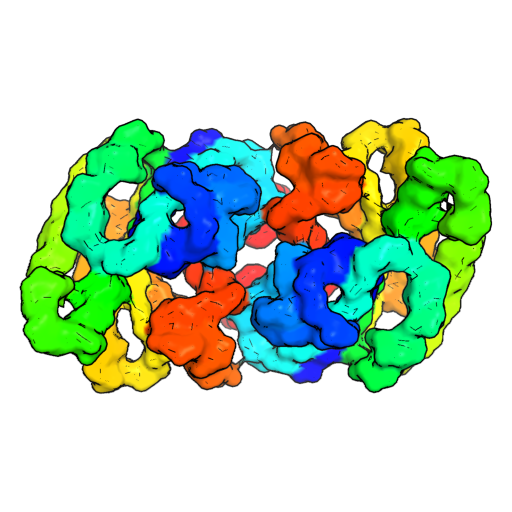B O 1
ATOM 2159 N N . LEU B 1 53 ? -16.047 -3.064 -5.113 1 97.88 53 LEU B N 1
ATOM 2160 C CA . LEU B 1 53 ? -15.531 -4.418 -5.273 1 97.88 53 LEU B CA 1
ATOM 2161 C C . LEU B 1 53 ? -15.531 -5.164 -3.945 1 97.88 53 LEU B C 1
ATOM 2163 O O . LEU B 1 53 ? -15.25 -4.574 -2.898 1 97.88 53 LEU B O 1
ATOM 2167 N N . ARG B 1 54 ? -15.875 -6.391 -3.994 1 98.25 54 ARG B N 1
ATOM 2168 C CA . ARG B 1 54 ? -15.664 -7.305 -2.879 1 98.25 54 ARG B CA 1
ATOM 2169 C C . ARG B 1 54 ? -14.414 -8.156 -3.098 1 98.25 54 ARG B C 1
ATOM 2171 O O . ARG B 1 54 ? -14.328 -8.898 -4.078 1 98.25 54 ARG B O 1
ATOM 2178 N N . ILE B 1 55 ? -13.422 -8.055 -2.23 1 98.75 55 ILE B N 1
ATOM 2179 C CA . ILE B 1 55 ? -12.164 -8.781 -2.377 1 98.75 55 ILE B CA 1
ATOM 2180 C C . ILE B 1 55 ? -12 -9.773 -1.23 1 98.75 55 ILE B C 1
ATOM 2182 O O . ILE B 1 55 ? -12.219 -9.43 -0.066 1 98.75 55 ILE B O 1
ATOM 2186 N N . GLN B 1 56 ? -11.664 -10.969 -1.574 1 98.88 56 GLN B N 1
ATOM 2187 C CA . GLN B 1 56 ? -11.469 -12.031 -0.591 1 98.88 56 GLN B CA 1
ATOM 2188 C C . GLN B 1 56 ? -10.133 -12.734 -0.799 1 98.88 56 GLN B C 1
ATOM 2190 O O . GLN B 1 56 ? -9.625 -12.789 -1.921 1 98.88 56 GLN B O 1
ATOM 2195 N N . ASN B 1 57 ? -9.539 -13.156 0.297 1 98.94 57 ASN B N 1
ATOM 2196 C CA . ASN B 1 57 ? -8.258 -13.852 0.332 1 98.94 57 ASN B CA 1
ATOM 2197 C C . ASN B 1 57 ? -8.383 -15.227 0.984 1 98.94 57 ASN B C 1
ATOM 2199 O O . ASN B 1 57 ? -8.766 -15.328 2.15 1 98.94 57 ASN B O 1
ATOM 2203 N N . VAL B 1 58 ? -8.023 -16.234 0.261 1 98.94 58 VAL B N 1
ATOM 2204 C CA . VAL B 1 58 ? -8.023 -17.562 0.846 1 98.94 58 VAL B CA 1
ATOM 2205 C C . VAL B 1 58 ? -6.652 -18.219 0.658 1 98.94 58 VAL B C 1
ATOM 2207 O O . VAL B 1 58 ? -6.555 -19.422 0.451 1 98.94 58 VAL B O 1
ATOM 2210 N N . GLY B 1 59 ? -5.609 -17.359 0.587 1 98.88 59 GLY B N 1
ATOM 2211 C CA . GLY B 1 59 ? -4.27 -17.922 0.645 1 98.88 59 GLY B CA 1
ATOM 2212 C C . GLY B 1 59 ? -4.016 -18.734 1.893 1 98.88 59 GLY B C 1
ATOM 2213 O O . GLY B 1 59 ? -4.586 -18.469 2.951 1 98.88 59 GLY B O 1
ATOM 2214 N N . ASN B 1 60 ? -3.184 -19.719 1.752 1 98.75 60 ASN B N 1
ATOM 2215 C CA . ASN B 1 60 ? -2.816 -20.562 2.891 1 98.75 60 ASN B CA 1
ATOM 2216 C C . ASN B 1 60 ? -1.336 -20.922 2.863 1 98.75 60 ASN B C 1
ATOM 2218 O O . ASN B 1 60 ? -0.859 -21.531 1.903 1 98.75 60 ASN B O 1
ATOM 2222 N N . SER B 1 61 ? -0.646 -20.578 3.939 1 98.5 61 SER B N 1
ATOM 2223 C CA . SER B 1 61 ? 0.8 -20.734 4.043 1 98.5 61 SER B CA 1
ATOM 2224 C C . SER B 1 61 ? 1.213 -22.188 3.848 1 98.5 61 SER B C 1
ATOM 2226 O O . SER B 1 61 ? 0.567 -23.109 4.371 1 98.5 61 SER B O 1
ATOM 2228 N N . GLY B 1 62 ? 2.246 -22.406 3.062 1 97.75 62 GLY B N 1
ATOM 2229 C CA . GLY B 1 62 ? 2.846 -23.719 2.898 1 97.75 62 GLY B CA 1
ATOM 2230 C C . GLY B 1 62 ? 2.172 -24.547 1.824 1 97.75 62 GLY B C 1
ATOM 2231 O O . GLY B 1 62 ? 2.672 -25.609 1.449 1 97.75 62 GLY B O 1
ATOM 2232 N N . ASN B 1 63 ? 1.079 -24.062 1.225 1 98.62 63 ASN B N 1
ATOM 2233 C CA . ASN B 1 63 ? 0.285 -24.875 0.302 1 98.62 63 ASN B CA 1
ATOM 2234 C C . ASN B 1 63 ? 1.021 -25.109 -1.014 1 98.62 63 ASN B C 1
ATOM 2236 O O . ASN B 1 63 ? 1.803 -24.25 -1.452 1 98.62 63 ASN B O 1
ATOM 2240 N N . THR B 1 64 ? 0.768 -26.25 -1.59 1 98.69 64 THR B N 1
ATOM 2241 C CA . THR B 1 64 ? 1.094 -26.609 -2.967 1 98.69 64 THR B CA 1
ATOM 2242 C C . THR B 1 64 ? -0.172 -26.719 -3.812 1 98.69 64 THR B C 1
ATOM 2244 O O . THR B 1 64 ? -1.279 -26.516 -3.307 1 98.69 64 THR B O 1
ATOM 2247 N N . VAL B 1 65 ? -0.004 -26.984 -5.062 1 98.88 65 VAL B N 1
ATOM 2248 C CA . VAL B 1 65 ? -1.154 -27.141 -5.945 1 98.88 65 VAL B CA 1
ATOM 2249 C C . VAL B 1 65 ? -2.027 -28.297 -5.461 1 98.88 65 VAL B C 1
ATOM 2251 O O . VAL B 1 65 ? -3.246 -28.281 -5.645 1 98.88 65 VAL B O 1
ATOM 2254 N N . ARG B 1 66 ? -1.402 -29.312 -4.75 1 98.25 66 ARG B N 1
ATOM 2255 C CA . ARG B 1 66 ? -2.148 -30.422 -4.16 1 98.25 66 ARG B CA 1
ATOM 2256 C C . ARG B 1 66 ? -3.121 -29.922 -3.1 1 98.25 66 ARG B C 1
ATOM 2258 O O . ARG B 1 66 ? -4.273 -30.359 -3.053 1 98.25 66 ARG B O 1
ATOM 2265 N N . ASP B 1 67 ? -2.617 -29.094 -2.289 1 98.62 67 ASP B N 1
ATOM 2266 C CA . ASP B 1 67 ? -3.439 -28.531 -1.223 1 98.62 67 ASP B CA 1
ATOM 2267 C C . ASP B 1 67 ? -4.586 -27.703 -1.794 1 98.62 67 ASP B C 1
ATOM 2269 O O . ASP B 1 67 ? -5.699 -27.734 -1.271 1 98.62 67 ASP B O 1
ATOM 2273 N N . LEU B 1 68 ? -4.312 -26.906 -2.857 1 98.81 68 LEU B N 1
ATOM 2274 C CA . LEU B 1 68 ? -5.383 -26.141 -3.506 1 98.81 68 LEU B CA 1
ATOM 2275 C C . LEU B 1 68 ? -6.5 -27.078 -3.971 1 98.81 68 LEU B C 1
ATOM 2277 O O . LEU B 1 68 ? -7.68 -26.797 -3.744 1 98.81 68 LEU B O 1
ATOM 2281 N N . LYS B 1 69 ? -6.07 -28.156 -4.621 1 98.81 69 LYS B N 1
ATOM 2282 C CA . LYS B 1 69 ? -7.055 -29.109 -5.129 1 98.81 69 LYS B CA 1
ATOM 2283 C C . LYS B 1 69 ? -7.934 -29.641 -4 1 98.81 69 LYS B C 1
ATOM 2285 O O . LYS B 1 69 ? -9.156 -29.734 -4.156 1 98.81 69 LYS B O 1
ATOM 2290 N N . GLN B 1 70 ? -7.332 -29.891 -2.896 1 98.69 70 GLN B N 1
ATOM 2291 C CA . GLN B 1 70 ? -8.047 -30.484 -1.771 1 98.69 70 GLN B CA 1
ATOM 2292 C C . GLN B 1 70 ? -9.094 -29.531 -1.218 1 98.69 70 GLN B C 1
ATOM 2294 O O . GLN B 1 70 ? -10.125 -29.953 -0.7 1 98.69 70 GLN B O 1
ATOM 2299 N N . ARG B 1 71 ? -8.898 -28.234 -1.338 1 98.62 71 ARG B N 1
ATOM 2300 C CA . ARG B 1 71 ? -9.812 -27.266 -0.733 1 98.62 71 ARG B CA 1
ATOM 2301 C C . ARG B 1 71 ? -10.5 -26.422 -1.798 1 98.62 71 ARG B C 1
ATOM 2303 O O . ARG B 1 71 ? -11.109 -25.391 -1.486 1 98.62 71 ARG B O 1
ATOM 2310 N N . TRP B 1 72 ? -10.453 -26.844 -2.994 1 98.81 72 TRP B N 1
ATOM 2311 C CA . TRP B 1 72 ? -10.898 -26.062 -4.148 1 98.81 72 TRP B CA 1
ATOM 2312 C C . TRP B 1 72 ? -12.398 -25.797 -4.086 1 98.81 72 TRP B C 1
ATOM 2314 O O . TRP B 1 72 ? -12.852 -24.672 -4.277 1 98.81 72 TRP B O 1
ATOM 2324 N N . ASP B 1 73 ? -13.141 -26.812 -3.791 1 98.62 73 ASP B N 1
ATOM 2325 C CA . ASP B 1 73 ? -14.594 -26.656 -3.746 1 98.62 73 ASP B CA 1
ATOM 2326 C C . ASP B 1 73 ? -15 -25.656 -2.664 1 98.62 73 ASP B C 1
ATOM 2328 O O . ASP B 1 73 ? -15.758 -24.719 -2.93 1 98.62 73 ASP B O 1
ATOM 2332 N N . ARG B 1 74 ? -14.453 -25.781 -1.555 1 98.5 74 ARG B N 1
ATOM 2333 C CA . ARG B 1 74 ? -14.797 -24.938 -0.419 1 98.5 74 ARG B CA 1
ATOM 2334 C C . ARG B 1 74 ? -14.305 -23.5 -0.637 1 98.5 74 ARG B C 1
ATOM 2336 O O . ARG B 1 74 ? -15.047 -22.547 -0.397 1 98.5 74 ARG B O 1
ATOM 2343 N N . ASP B 1 75 ? -13.094 -23.359 -1.125 1 98.81 75 ASP B N 1
ATOM 2344 C CA . ASP B 1 75 ? -12.43 -22.062 -1.087 1 98.81 75 ASP B CA 1
ATOM 2345 C C . ASP B 1 75 ? -12.602 -21.312 -2.41 1 98.81 75 ASP B C 1
ATOM 2347 O O . ASP B 1 75 ? -12.297 -20.125 -2.504 1 98.81 75 ASP B O 1
ATOM 2351 N N . VAL B 1 76 ? -13.117 -21.984 -3.461 1 98.81 76 VAL B N 1
ATOM 2352 C CA . VAL B 1 76 ? -13.273 -21.297 -4.738 1 98.81 76 VAL B CA 1
ATOM 2353 C C . VAL B 1 76 ? -14.711 -21.469 -5.242 1 98.81 76 VAL B C 1
ATOM 2355 O O . VAL B 1 76 ? -15.461 -20.5 -5.352 1 98.81 76 VAL B O 1
ATOM 2358 N N . ILE B 1 77 ? -15.102 -22.703 -5.457 1 98.62 77 ILE B N 1
ATOM 2359 C CA . ILE B 1 77 ? -16.391 -22.953 -6.105 1 98.62 77 ILE B CA 1
ATOM 2360 C C . ILE B 1 77 ? -17.516 -22.438 -5.238 1 98.62 77 ILE B C 1
ATOM 2362 O O . ILE B 1 77 ? -18.406 -21.719 -5.723 1 98.62 77 ILE B O 1
ATOM 2366 N N . ASP B 1 78 ? -17.484 -22.688 -3.939 1 98.56 78 ASP B N 1
ATOM 2367 C CA . ASP B 1 78 ? -18.562 -22.312 -3.031 1 98.56 78 ASP B CA 1
ATOM 2368 C C . ASP B 1 78 ? -18.625 -20.797 -2.854 1 98.56 78 ASP B C 1
ATOM 2370 O O . ASP B 1 78 ? -19.688 -20.25 -2.578 1 98.56 78 ASP B O 1
ATOM 2374 N N . LEU B 1 79 ? -17.516 -20.109 -3.078 1 98.56 79 LEU B N 1
ATOM 2375 C CA . LEU B 1 79 ? -17.453 -18.656 -2.875 1 98.56 79 LEU B CA 1
ATOM 2376 C C . LEU B 1 79 ? -17.938 -17.922 -4.117 1 98.56 79 LEU B C 1
ATOM 2378 O O . LEU B 1 79 ? -18.234 -16.719 -4.059 1 98.56 79 LEU B O 1
ATOM 2382 N N . LYS B 1 80 ? -18.047 -18.578 -5.242 1 98.5 80 LYS B N 1
ATOM 2383 C CA . LYS B 1 80 ? -18.609 -18.062 -6.484 1 98.5 80 LYS B CA 1
ATOM 2384 C C . LYS B 1 80 ? -18.016 -16.719 -6.863 1 98.5 80 LYS B C 1
ATOM 2386 O O . LYS B 1 80 ? -18.734 -15.742 -7.055 1 98.5 80 LYS B O 1
ATOM 2391 N N . PRO B 1 81 ? -16.719 -16.656 -7.062 1 98.81 81 PRO B N 1
ATOM 2392 C CA . PRO B 1 81 ? -16.109 -15.383 -7.465 1 98.81 81 PRO B CA 1
ATOM 2393 C C . PRO B 1 81 ? -16.438 -15 -8.906 1 98.81 81 PRO B C 1
ATOM 2395 O O . PRO B 1 81 ? -16.719 -15.867 -9.734 1 98.81 81 PRO B O 1
ATOM 2398 N N . ASP B 1 82 ? -16.484 -13.656 -9.172 1 98.88 82 ASP B N 1
ATOM 2399 C CA . ASP B 1 82 ? -16.531 -13.172 -10.547 1 98.88 82 ASP B CA 1
ATOM 2400 C C . ASP B 1 82 ? -15.141 -13.211 -11.18 1 98.88 82 ASP B C 1
ATOM 2402 O O . ASP B 1 82 ? -15.008 -13.5 -12.375 1 98.88 82 ASP B O 1
ATOM 2406 N N . TRP B 1 83 ? -14.117 -12.883 -10.43 1 98.94 83 TRP B N 1
ATOM 2407 C CA . TRP B 1 83 ? -12.711 -12.945 -10.82 1 98.94 83 TRP B CA 1
ATOM 2408 C C . TRP B 1 83 ? -11.906 -13.805 -9.852 1 98.94 83 TRP B C 1
ATOM 2410 O O . TRP B 1 83 ? -12.125 -13.742 -8.633 1 98.94 83 TRP B O 1
ATOM 2420 N N . LEU B 1 84 ? -11.016 -14.602 -10.367 1 98.94 84 LEU B N 1
ATOM 2421 C CA . LEU B 1 84 ? -10.141 -15.445 -9.562 1 98.94 84 LEU B CA 1
ATOM 2422 C C . LEU B 1 84 ? -8.68 -15.234 -9.938 1 98.94 84 LEU B C 1
ATOM 2424 O O . LEU B 1 84 ? -8.336 -15.242 -11.117 1 98.94 84 LEU B O 1
ATOM 2428 N N . SER B 1 85 ? -7.875 -14.906 -8.953 1 98.94 85 SER B N 1
ATOM 2429 C CA . SER B 1 85 ? -6.426 -14.875 -9.133 1 98.94 85 SER B CA 1
ATOM 2430 C C . SER B 1 85 ? -5.75 -16.031 -8.398 1 98.94 85 SER B C 1
ATOM 2432 O O . SER B 1 85 ? -6.008 -16.25 -7.215 1 98.94 85 SER B O 1
ATOM 2434 N N . ILE B 1 86 ? -4.934 -16.734 -9.086 1 98.94 86 ILE B N 1
ATOM 2435 C CA . ILE B 1 86 ? -4.223 -17.891 -8.523 1 98.94 86 ILE B CA 1
ATOM 2436 C C . ILE B 1 86 ? -2.717 -17.625 -8.57 1 98.94 86 ILE B C 1
ATOM 2438 O O . ILE B 1 86 ? -2.166 -17.328 -9.633 1 98.94 86 ILE B O 1
ATOM 2442 N N . MET B 1 87 ? -2.035 -17.703 -7.496 1 98.94 87 MET B N 1
ATOM 2443 C CA . MET B 1 87 ? -0.579 -17.781 -7.43 1 98.94 87 MET B CA 1
ATOM 2444 C C . MET B 1 87 ? -0.133 -18.953 -6.562 1 98.94 87 MET B C 1
ATOM 2446 O O . MET B 1 87 ? -0.205 -18.875 -5.332 1 98.94 87 MET B O 1
ATOM 2450 N N . ILE B 1 88 ? 0.338 -20.031 -7.227 1 98.94 88 ILE B N 1
ATOM 2451 C CA . ILE B 1 88 ? 0.718 -21.266 -6.531 1 98.94 88 ILE B CA 1
ATOM 2452 C C . ILE B 1 88 ? 1.887 -21.922 -7.258 1 98.94 88 ILE B C 1
ATOM 2454 O O . ILE B 1 88 ? 2.002 -21.812 -8.484 1 98.94 88 ILE B O 1
ATOM 2458 N N . GLY B 1 89 ? 2.756 -22.531 -6.543 1 98.75 89 GLY B N 1
ATOM 2459 C CA . GLY B 1 89 ? 3.824 -23.297 -7.168 1 98.75 89 GLY B CA 1
ATOM 2460 C C . GLY B 1 89 ? 5.156 -23.156 -6.457 1 98.75 89 GLY B C 1
ATOM 2461 O O . GLY B 1 89 ? 6.059 -23.969 -6.641 1 98.75 89 GLY B O 1
ATOM 2462 N N . ILE B 1 90 ? 5.316 -22.078 -5.621 1 98.62 90 ILE B N 1
ATOM 2463 C CA . ILE B 1 90 ? 6.582 -21.812 -4.953 1 98.62 90 ILE B CA 1
ATOM 2464 C C . ILE B 1 90 ? 6.973 -22.984 -4.07 1 98.62 90 ILE B C 1
ATOM 2466 O O . ILE B 1 90 ? 8.086 -23.516 -4.176 1 98.62 90 ILE B O 1
ATOM 2470 N N . ASN B 1 91 ? 6.066 -23.453 -3.295 1 98.12 91 ASN B N 1
ATOM 2471 C CA . ASN B 1 91 ? 6.355 -24.562 -2.398 1 98.12 91 ASN B CA 1
ATOM 2472 C C . ASN B 1 91 ? 6.457 -25.875 -3.156 1 98.12 91 ASN B C 1
ATOM 2474 O O . ASN B 1 91 ? 7.109 -26.812 -2.695 1 98.12 91 ASN B O 1
ATOM 2478 N N . ASP B 1 92 ? 5.77 -26 -4.301 1 98.44 92 ASP B N 1
ATOM 2479 C CA . ASP B 1 92 ? 5.887 -27.188 -5.152 1 98.44 92 ASP B CA 1
ATOM 2480 C C . ASP B 1 92 ? 7.332 -27.406 -5.59 1 98.44 92 ASP B C 1
ATOM 2482 O O . ASP B 1 92 ? 7.797 -28.547 -5.656 1 98.44 92 ASP B O 1
ATOM 2486 N N . VAL B 1 93 ? 7.984 -26.281 -5.812 1 98.19 93 VAL B N 1
ATOM 2487 C CA . VAL B 1 93 ? 9.383 -26.328 -6.238 1 98.19 93 VAL B CA 1
ATOM 2488 C C . VAL B 1 93 ? 10.297 -26.344 -5.016 1 98.19 93 VAL B C 1
ATOM 2490 O O . VAL B 1 93 ? 11.203 -27.172 -4.926 1 98.19 93 VAL B O 1
ATOM 2493 N N . TRP B 1 94 ? 10.055 -25.484 -4.043 1 96.88 94 TRP B N 1
ATOM 2494 C CA . TRP B 1 94 ? 10.922 -25.234 -2.898 1 96.88 94 TRP B CA 1
ATOM 2495 C C . TRP B 1 94 ? 11.203 -26.516 -2.125 1 96.88 94 TRP B C 1
ATOM 2497 O O . TRP B 1 94 ? 12.352 -26.781 -1.749 1 96.88 94 TRP B O 1
ATOM 2507 N N . ARG B 1 95 ? 10.219 -27.391 -1.976 1 95.62 95 ARG B N 1
ATOM 2508 C CA . ARG B 1 95 ? 10.352 -28.594 -1.166 1 95.62 95 ARG B CA 1
ATOM 2509 C C . ARG B 1 95 ? 11.297 -29.594 -1.826 1 95.62 95 ARG B C 1
ATOM 2511 O O . ARG B 1 95 ? 11.914 -30.422 -1.146 1 95.62 95 ARG B O 1
ATOM 2518 N N . GLN B 1 96 ? 11.438 -29.516 -3.131 1 95.88 96 GLN B N 1
ATOM 2519 C CA . GLN B 1 96 ? 12.367 -30.391 -3.836 1 95.88 96 GLN B CA 1
ATOM 2520 C C . GLN B 1 96 ? 13.812 -30.062 -3.477 1 95.88 96 GLN B C 1
ATOM 2522 O O . GLN B 1 96 ? 14.695 -30.906 -3.58 1 95.88 96 GLN B O 1
ATOM 2527 N N . PHE B 1 97 ? 14.016 -28.859 -3.018 1 95.44 97 PHE B N 1
ATOM 2528 C CA . PHE B 1 97 ? 15.375 -28.391 -2.77 1 95.44 97 PHE B CA 1
ATOM 2529 C C . PHE B 1 97 ? 15.664 -28.328 -1.274 1 95.44 97 PHE B C 1
ATOM 2531 O O . PHE B 1 97 ? 16.781 -28.641 -0.841 1 95.44 97 PHE B O 1
ATOM 2538 N N . ASP B 1 98 ? 14.672 -27.969 -0.464 1 92.56 98 ASP B N 1
ATOM 2539 C CA . ASP B 1 98 ? 14.969 -27.797 0.955 1 92.56 98 ASP B CA 1
ATOM 2540 C C . ASP B 1 98 ? 14.625 -29.047 1.747 1 92.56 98 ASP B C 1
ATOM 2542 O O . ASP B 1 98 ? 15.078 -29.219 2.881 1 92.56 98 ASP B O 1
ATOM 2546 N N . HIS B 1 99 ? 13.844 -29.922 1.189 1 91.56 99 HIS B N 1
ATOM 2547 C CA . HIS B 1 99 ? 13.555 -31.234 1.753 1 91.56 99 HIS B CA 1
ATOM 2548 C C . HIS B 1 99 ? 13.789 -32.344 0.724 1 91.56 99 HIS B C 1
ATOM 2550 O O . HIS B 1 99 ? 12.867 -33.094 0.406 1 91.56 99 HIS B O 1
ATOM 2556 N N . PRO B 1 100 ? 14.977 -32.469 0.3 1 89.31 100 PRO B N 1
ATOM 2557 C CA . PRO B 1 100 ? 15.234 -33.375 -0.822 1 89.31 100 PRO B CA 1
ATOM 2558 C C . PRO B 1 100 ? 14.992 -34.844 -0.466 1 89.31 100 PRO B C 1
ATOM 2560 O O . PRO B 1 100 ? 14.766 -35.688 -1.354 1 89.31 100 PRO B O 1
ATOM 2563 N N . LEU B 1 101 ? 14.891 -35.156 0.815 1 91.62 101 LEU B N 1
ATOM 2564 C CA . LEU B 1 101 ? 14.75 -36.531 1.21 1 91.62 101 LEU B CA 1
ATOM 2565 C C . LEU B 1 101 ? 13.289 -36.906 1.461 1 91.62 101 LEU B C 1
ATOM 2567 O O . LEU B 1 101 ? 12.961 -38.062 1.713 1 91.62 101 LEU B O 1
ATOM 2571 N N . SER B 1 102 ? 12.469 -35.969 1.441 1 90.31 102 SER B N 1
ATOM 2572 C CA . SER B 1 102 ? 11.031 -36.156 1.626 1 90.31 102 SER B CA 1
ATOM 2573 C C . SER B 1 102 ? 10.297 -36.156 0.29 1 90.31 102 SER B C 1
ATOM 2575 O O . SER B 1 102 ? 9.453 -35.312 0.038 1 90.31 102 SER B O 1
ATOM 2577 N N . ALA B 1 103 ? 10.469 -37.125 -0.45 1 86.81 103 ALA B N 1
ATOM 2578 C CA . ALA B 1 103 ? 9.984 -37.188 -1.827 1 86.81 103 ALA B CA 1
ATOM 2579 C C . ALA B 1 103 ? 8.453 -37.188 -1.873 1 86.81 103 ALA B C 1
ATOM 2581 O O . ALA B 1 103 ? 7.863 -36.719 -2.84 1 86.81 103 ALA B O 1
ATOM 2582 N N . ASP B 1 104 ? 7.844 -37.688 -0.815 1 89.06 104 ASP B N 1
ATOM 2583 C CA . ASP B 1 104 ? 6.387 -37.75 -0.758 1 89.06 104 ASP B CA 1
ATOM 2584 C C . ASP B 1 104 ? 5.777 -36.344 -0.789 1 89.06 104 ASP B C 1
ATOM 2586 O O . ASP B 1 104 ? 4.621 -36.188 -1.179 1 89.06 104 ASP B O 1
ATOM 2590 N N . SER B 1 105 ? 6.535 -35.375 -0.452 1 89.25 105 SER B N 1
ATOM 2591 C CA . SER B 1 105 ? 6.035 -34 -0.383 1 89.25 105 SER B CA 1
ATOM 2592 C C . SER B 1 105 ? 6.297 -33.25 -1.686 1 89.25 105 SER B C 1
ATOM 2594 O O . SER B 1 105 ? 5.824 -32.125 -1.866 1 89.25 105 SER B O 1
ATOM 2596 N N . HIS B 1 106 ? 7.004 -33.906 -2.59 1 93.94 106 HIS B N 1
ATOM 2597 C CA . HIS B 1 106 ? 7.422 -33.219 -3.803 1 93.94 106 HIS B CA 1
ATOM 2598 C C . HIS B 1 106 ? 6.305 -33.188 -4.844 1 93.94 106 HIS B C 1
ATOM 2600 O O . HIS B 1 106 ? 5.648 -34.219 -5.066 1 93.94 106 HIS B O 1
ATOM 2606 N N . VAL B 1 107 ? 6.027 -32.125 -5.375 1 97.94 107 VAL B N 1
ATOM 2607 C CA . VAL B 1 107 ? 5.137 -31.969 -6.52 1 97.94 107 VAL B CA 1
ATOM 2608 C C . VAL B 1 107 ? 5.953 -31.672 -7.773 1 97.94 107 VAL B C 1
ATOM 2610 O O . VAL B 1 107 ? 6.395 -30.531 -7.973 1 97.94 107 VAL B O 1
ATOM 2613 N N . PHE B 1 108 ? 6.094 -32.625 -8.602 1 97.88 108 PHE B N 1
ATOM 2614 C CA . PHE B 1 108 ? 6.906 -32.438 -9.797 1 97.88 108 PHE B CA 1
ATOM 2615 C C . PHE B 1 108 ? 6.09 -31.812 -10.914 1 97.88 108 PHE B C 1
ATOM 2617 O O . PHE B 1 108 ? 4.867 -31.672 -10.797 1 97.88 108 PHE B O 1
ATOM 2624 N N . LEU B 1 109 ? 6.738 -31.406 -11.984 1 98.56 109 LEU B N 1
ATOM 2625 C CA . LEU B 1 109 ? 6.199 -30.547 -13.023 1 98.56 109 LEU B CA 1
ATOM 2626 C C . LEU B 1 109 ? 4.922 -31.125 -13.617 1 98.56 109 LEU B C 1
ATOM 2628 O O . LEU B 1 109 ? 3.93 -30.406 -13.797 1 98.56 109 LEU B O 1
ATOM 2632 N N . GLU B 1 110 ? 4.922 -32.375 -13.914 1 98.56 110 GLU B N 1
ATOM 2633 C CA . GLU B 1 110 ? 3.764 -33 -14.547 1 98.56 110 GLU B CA 1
ATOM 2634 C C . GLU B 1 110 ? 2.535 -32.906 -13.648 1 98.56 110 GLU B C 1
ATOM 2636 O O . GLU B 1 110 ? 1.453 -32.531 -14.094 1 98.56 110 GLU B O 1
ATOM 2641 N N . GLU B 1 111 ? 2.703 -33.312 -12.438 1 98.56 111 GLU B N 1
ATOM 2642 C CA . GLU B 1 111 ? 1.599 -33.219 -11.484 1 98.56 111 GLU B CA 1
ATOM 2643 C C . GLU B 1 111 ? 1.13 -31.781 -11.305 1 98.56 111 GLU B C 1
ATOM 2645 O O . GLU B 1 111 ? -0.074 -31.516 -11.266 1 98.56 111 GLU B O 1
ATOM 2650 N N . TYR B 1 112 ? 2.057 -30.891 -11.164 1 98.88 112 TYR B N 1
ATOM 2651 C CA . TYR B 1 112 ? 1.746 -29.469 -10.984 1 98.88 112 TYR B CA 1
ATOM 2652 C C . TYR B 1 112 ? 0.892 -28.953 -12.133 1 98.88 112 TYR B C 1
ATOM 2654 O O . TYR B 1 112 ? -0.193 -28.406 -11.914 1 98.88 112 TYR B O 1
ATOM 2662 N N . GLU B 1 113 ? 1.371 -29.125 -13.32 1 98.88 113 GLU B N 1
ATOM 2663 C CA . GLU B 1 113 ? 0.707 -28.562 -14.492 1 98.88 113 GLU B CA 1
ATOM 2664 C C . GLU B 1 113 ? -0.661 -29.203 -14.711 1 98.88 113 GLU B C 1
ATOM 2666 O O . GLU B 1 113 ? -1.639 -28.516 -15 1 98.88 113 GLU B O 1
ATOM 2671 N N . THR B 1 114 ? -0.709 -30.547 -14.562 1 98.81 114 THR B N 1
ATOM 2672 C CA . THR B 1 114 ? -1.97 -31.25 -14.75 1 98.81 114 THR B CA 1
ATOM 2673 C C . THR B 1 114 ? -3.002 -30.812 -13.719 1 98.81 114 THR B C 1
ATOM 2675 O O . THR B 1 114 ? -4.164 -30.578 -14.055 1 98.81 114 THR B O 1
ATOM 2678 N N . THR B 1 115 ? -2.576 -30.703 -12.492 1 98.88 115 THR B N 1
ATOM 2679 C CA . THR B 1 115 ? -3.484 -30.297 -11.422 1 98.88 115 THR B CA 1
ATOM 2680 C C . THR B 1 115 ? -3.947 -28.859 -11.633 1 98.88 115 THR B C 1
ATOM 2682 O O . THR B 1 115 ? -5.141 -28.562 -11.516 1 98.88 115 THR B O 1
ATOM 2685 N N . LEU B 1 116 ? -3.029 -27.922 -11.953 1 98.94 116 LEU B N 1
ATOM 2686 C CA . LEU B 1 116 ? -3.398 -26.531 -12.227 1 98.94 116 LEU B CA 1
ATOM 2687 C C . LEU B 1 116 ? -4.41 -26.469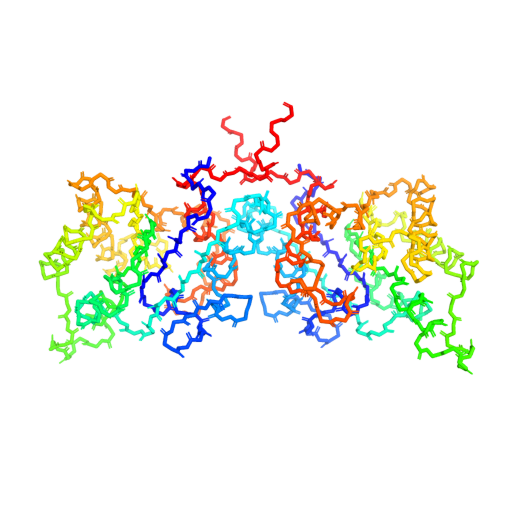 -13.367 1 98.94 116 LEU B C 1
ATOM 2689 O O . LEU B 1 116 ? -5.406 -25.734 -13.273 1 98.94 116 LEU B O 1
ATOM 2693 N N . ARG B 1 117 ? -4.129 -27.25 -14.414 1 98.88 117 ARG B N 1
ATOM 2694 C CA . ARG B 1 117 ? -5.027 -27.312 -15.562 1 98.88 117 ARG B CA 1
ATOM 2695 C C . ARG B 1 117 ? -6.426 -27.766 -15.148 1 98.88 117 ARG B C 1
ATOM 2697 O O . ARG B 1 117 ? -7.426 -27.172 -15.562 1 98.88 117 ARG B O 1
ATOM 2704 N N . GLU B 1 118 ? -6.445 -28.766 -14.344 1 98.81 118 GLU B N 1
ATOM 2705 C CA . GLU B 1 118 ? -7.719 -29.281 -13.859 1 98.81 118 GLU B CA 1
ATOM 2706 C C . GLU B 1 118 ? -8.484 -28.219 -13.078 1 98.81 118 GLU B C 1
ATOM 2708 O O . GLU B 1 118 ? -9.688 -28.047 -13.273 1 98.81 118 GLU B O 1
ATOM 2713 N N . LEU B 1 119 ? -7.871 -27.562 -12.172 1 98.88 119 LEU B N 1
ATOM 2714 C CA . LEU B 1 119 ? -8.5 -26.547 -11.344 1 98.88 119 LEU B CA 1
ATOM 2715 C C . LEU B 1 119 ? -9.016 -25.391 -12.203 1 98.88 119 LEU B C 1
ATOM 2717 O O . LEU B 1 119 ? -10.164 -24.969 -12.055 1 98.88 119 LEU B O 1
ATOM 2721 N N . VAL B 1 120 ? -8.203 -24.906 -13.125 1 98.81 120 VAL B N 1
ATOM 2722 C CA . VAL B 1 120 ? -8.555 -23.781 -13.992 1 98.81 120 VAL B CA 1
ATOM 2723 C C . VAL B 1 120 ? -9.719 -24.172 -14.898 1 98.81 120 VAL B C 1
ATOM 2725 O O . VAL B 1 120 ? -10.672 -23.406 -15.062 1 98.81 120 VAL B O 1
ATOM 2728 N N . ALA B 1 121 ? -9.656 -25.391 -15.445 1 98.69 121 ALA B N 1
ATOM 2729 C CA . ALA B 1 121 ? -10.734 -25.875 -16.312 1 98.69 121 ALA B CA 1
ATOM 2730 C C . ALA B 1 121 ? -12.062 -25.922 -15.555 1 98.69 121 ALA B C 1
ATOM 2732 O O . ALA B 1 121 ? -13.109 -25.609 -16.125 1 98.69 121 ALA B O 1
ATOM 2733 N N . SER B 1 122 ? -12.016 -26.281 -14.336 1 98.44 122 SER B N 1
ATOM 2734 C CA . SER B 1 122 ? -13.219 -26.453 -13.539 1 98.44 122 SER B CA 1
ATOM 2735 C C . SER B 1 122 ? -13.906 -25.125 -13.273 1 98.44 122 SER B C 1
ATOM 2737 O O . SER B 1 122 ? -15.133 -25.062 -13.141 1 98.44 122 SER B O 1
ATOM 2739 N N . VAL B 1 123 ? -13.148 -24.016 -13.188 1 98.5 123 VAL B N 1
ATOM 2740 C CA . VAL B 1 123 ? -13.727 -22.766 -12.703 1 98.5 123 VAL B CA 1
ATOM 2741 C C . VAL B 1 123 ? -13.953 -21.812 -13.875 1 98.5 123 VAL B C 1
ATOM 2743 O O . VAL B 1 123 ? -14.781 -20.891 -13.789 1 98.5 123 VAL B O 1
ATOM 2746 N N . ARG B 1 124 ? -13.25 -22.016 -14.961 1 97.81 124 ARG B N 1
ATOM 2747 C CA . ARG B 1 124 ? -13.203 -21.078 -16.078 1 97.81 124 ARG B CA 1
ATOM 2748 C C . ARG B 1 124 ? -14.602 -20.719 -16.562 1 97.81 124 ARG B C 1
ATOM 2750 O O . ARG B 1 124 ? -14.914 -19.547 -16.781 1 97.81 124 ARG B O 1
ATOM 2757 N N . PRO B 1 125 ? -15.555 -21.656 -16.672 1 97.5 125 PRO B N 1
ATOM 2758 C CA . PRO B 1 125 ? -16.875 -21.328 -17.203 1 97.5 125 PRO B CA 1
ATOM 2759 C C . PRO B 1 125 ? -17.703 -20.453 -16.266 1 97.5 125 PRO B C 1
ATOM 2761 O O . PRO B 1 125 ? -18.719 -19.891 -16.656 1 97.5 125 PRO B O 1
ATOM 2764 N N . ASN B 1 126 ? -17.281 -20.328 -15.039 1 97.75 126 ASN B N 1
ATOM 2765 C CA . ASN B 1 126 ? -18.125 -19.688 -14.023 1 97.75 126 ASN B CA 1
ATOM 2766 C C . ASN B 1 126 ? -17.547 -18.359 -13.57 1 97.75 126 ASN B C 1
ATOM 2768 O O . ASN B 1 126 ? -18.047 -17.75 -12.633 1 97.75 126 ASN B O 1
ATOM 2772 N N . VAL B 1 127 ? -16.469 -17.922 -14.172 1 98.69 127 VAL B N 1
ATOM 2773 C CA . VAL B 1 127 ? -15.859 -16.641 -13.797 1 98.69 127 VAL B CA 1
ATOM 2774 C C . VAL B 1 127 ? -15.828 -15.711 -15 1 98.69 127 VAL B C 1
ATOM 2776 O O . VAL B 1 127 ? -15.727 -16.156 -16.141 1 98.69 127 VAL B O 1
ATOM 2779 N N . LYS B 1 128 ? -15.898 -14.359 -14.719 1 98.38 128 LYS B N 1
ATOM 2780 C CA . LYS B 1 128 ? -15.734 -13.336 -15.742 1 98.38 128 LYS B CA 1
ATOM 2781 C C . LYS B 1 128 ? -14.281 -13.227 -16.188 1 98.38 128 LYS B C 1
ATOM 2783 O O . LYS B 1 128 ? -14 -12.922 -17.344 1 98.38 128 LYS B O 1
ATOM 2788 N N . GLY B 1 129 ? -13.352 -13.43 -15.289 1 98.44 129 GLY B N 1
ATOM 2789 C CA . GLY B 1 129 ? -11.922 -13.336 -15.555 1 98.44 129 GLY B CA 1
ATOM 2790 C C . GLY B 1 129 ? -11.086 -14.188 -14.625 1 98.44 129 GLY B C 1
ATOM 2791 O O . GLY B 1 129 ? -11.5 -14.477 -13.5 1 98.44 129 GLY B O 1
ATOM 2792 N N . LEU B 1 130 ? -10.008 -14.625 -15.188 1 98.62 130 LEU B N 1
ATOM 2793 C CA . LEU B 1 130 ? -9.039 -15.469 -14.5 1 98.62 130 LEU B CA 1
ATOM 2794 C C . LEU B 1 130 ? -7.629 -14.914 -14.664 1 98.62 130 LEU B C 1
ATOM 2796 O O . LEU B 1 130 ? -7.219 -14.57 -15.781 1 98.62 130 LEU B O 1
ATOM 2800 N N . VAL B 1 131 ? -6.926 -14.719 -13.508 1 98.94 131 VAL B N 1
ATOM 2801 C CA . VAL B 1 131 ? -5.535 -14.281 -13.539 1 98.94 131 VAL B CA 1
ATOM 2802 C C . VAL B 1 131 ? -4.637 -15.375 -12.961 1 98.94 131 VAL B C 1
ATOM 2804 O O . VAL B 1 131 ? -4.848 -15.836 -11.836 1 98.94 131 VAL B O 1
ATOM 2807 N N . LEU B 1 132 ? -3.717 -15.836 -13.734 1 98.94 132 LEU B N 1
ATOM 2808 C CA . LEU B 1 132 ? -2.713 -16.781 -13.273 1 98.94 132 LEU B CA 1
ATOM 2809 C C . LEU B 1 132 ? -1.354 -16.109 -13.125 1 98.94 132 LEU B C 1
ATOM 2811 O O . LEU B 1 132 ? -0.804 -15.594 -14.094 1 98.94 132 LEU B O 1
ATOM 2815 N N . MET B 1 133 ? -0.851 -16.062 -11.922 1 98.94 133 MET B N 1
ATOM 2816 C CA . MET B 1 133 ? 0.446 -15.477 -11.602 1 98.94 133 MET B CA 1
ATOM 2817 C C . MET B 1 133 ? 1.493 -16.562 -11.359 1 98.94 133 MET B C 1
ATOM 2819 O O . MET B 1 133 ? 1.228 -17.547 -10.672 1 98.94 133 MET B O 1
ATOM 2823 N N . THR B 1 134 ? 2.631 -16.422 -11.922 1 98.94 134 THR B N 1
ATOM 2824 C CA . THR B 1 134 ? 3.664 -17.438 -11.828 1 98.94 134 THR B CA 1
ATOM 2825 C C . THR B 1 134 ? 4.238 -17.5 -10.414 1 98.94 134 THR B C 1
ATOM 2827 O O . THR B 1 134 ? 4.227 -16.516 -9.688 1 98.94 134 THR B O 1
ATOM 2830 N N . PRO B 1 135 ? 4.684 -18.734 -10 1 98.81 135 PRO B N 1
ATOM 2831 C CA . PRO B 1 135 ? 5.629 -18.734 -8.883 1 98.81 135 PRO B CA 1
ATOM 2832 C C . PRO B 1 135 ? 6.941 -18.031 -9.227 1 98.81 135 PRO B C 1
ATOM 2834 O O . PRO B 1 135 ? 7.223 -17.766 -10.398 1 98.81 135 PRO B O 1
ATOM 2837 N N . TYR B 1 136 ? 7.695 -17.641 -8.234 1 98.56 136 TYR B N 1
ATOM 2838 C CA . TYR B 1 136 ? 8.961 -16.938 -8.445 1 98.56 136 TYR B CA 1
ATOM 2839 C C . TYR B 1 136 ? 9.992 -17.359 -7.406 1 98.56 136 TYR B C 1
ATOM 2841 O O . TYR B 1 136 ? 9.664 -18.016 -6.418 1 98.56 136 TYR B O 1
ATOM 2849 N N . TYR B 1 137 ? 11.164 -17.125 -7.695 1 98.06 137 TYR B N 1
ATOM 2850 C CA . TYR B 1 137 ? 12.289 -17.203 -6.77 1 98.06 137 TYR B CA 1
ATOM 2851 C C . TYR B 1 137 ? 13.156 -15.961 -6.859 1 98.06 137 TYR B C 1
ATOM 2853 O O . TYR B 1 137 ? 13.602 -15.586 -7.945 1 98.06 137 TYR B O 1
ATOM 2861 N N . LEU B 1 138 ? 13.328 -15.25 -5.723 1 97.38 138 LEU B N 1
ATOM 2862 C CA . LEU B 1 138 ? 14.039 -13.969 -5.715 1 97.38 138 LEU B CA 1
ATOM 2863 C C . LEU B 1 138 ? 15.547 -14.18 -5.785 1 97.38 138 LEU B C 1
ATOM 2865 O O . LEU B 1 138 ? 16.25 -13.977 -4.797 1 97.38 138 LEU B O 1
ATOM 2869 N N . GLU B 1 139 ? 15.93 -14.578 -6.914 1 95.38 139 GLU B N 1
ATOM 2870 C CA . GLU B 1 139 ? 17.312 -14.875 -7.297 1 95.38 139 GLU B CA 1
ATOM 2871 C C . GLU B 1 139 ? 17.609 -14.375 -8.711 1 95.38 139 GLU B C 1
ATOM 2873 O O . GLU B 1 139 ? 16.953 -14.789 -9.672 1 95.38 139 GLU B O 1
ATOM 2878 N N . ALA B 1 140 ? 18.594 -13.461 -8.852 1 93.25 140 ALA B N 1
ATOM 2879 C CA . ALA B 1 140 ? 18.891 -12.797 -10.117 1 93.25 140 ALA B CA 1
ATOM 2880 C C . ALA B 1 140 ? 19.547 -13.758 -11.102 1 93.25 140 ALA B C 1
ATOM 2882 O O . ALA B 1 140 ? 19.406 -13.609 -12.32 1 93.25 140 ALA B O 1
ATOM 2883 N N . ASN B 1 141 ? 20.328 -14.727 -10.594 1 94.94 141 ASN B N 1
ATOM 2884 C CA . ASN B 1 141 ? 21.016 -15.695 -11.43 1 94.94 141 ASN B CA 1
ATOM 2885 C C . ASN B 1 141 ? 20.062 -16.766 -11.953 1 94.94 141 ASN B C 1
ATOM 2887 O O . ASN B 1 141 ? 19.703 -17.688 -11.227 1 94.94 141 ASN B O 1
ATOM 2891 N N . ALA B 1 142 ? 19.766 -16.781 -13.195 1 95.5 142 ALA B N 1
ATOM 2892 C CA . ALA B 1 142 ? 18.797 -17.703 -13.797 1 95.5 142 ALA B CA 1
ATOM 2893 C C . ALA B 1 142 ? 19.344 -19.125 -13.812 1 95.5 142 ALA B C 1
ATOM 2895 O O . ALA B 1 142 ? 18.594 -20.094 -14.016 1 95.5 142 ALA B O 1
ATOM 2896 N N . GLU B 1 143 ? 20.625 -19.266 -13.617 1 97.06 143 GLU B N 1
ATOM 2897 C CA . GLU B 1 143 ? 21.234 -20.594 -13.656 1 97.06 143 GLU B CA 1
ATOM 2898 C C . GLU B 1 143 ? 21.172 -21.281 -12.297 1 97.06 143 GLU B C 1
ATOM 2900 O O . GLU B 1 143 ? 21.484 -22.469 -12.172 1 97.06 143 GLU B O 1
ATOM 2905 N N . ASP B 1 144 ? 20.875 -20.484 -11.258 1 97.19 144 ASP B N 1
ATOM 2906 C CA . ASP B 1 144 ? 20.625 -21.125 -9.969 1 97.19 144 ASP B CA 1
ATOM 2907 C C . ASP B 1 144 ? 19.609 -22.25 -10.109 1 97.19 144 ASP B C 1
ATOM 2909 O O . ASP B 1 144 ? 18.547 -22.062 -10.703 1 97.19 144 ASP B O 1
ATOM 2913 N N . PRO B 1 145 ? 19.891 -23.453 -9.602 1 97.81 145 PRO B N 1
ATOM 2914 C CA . PRO B 1 145 ? 19.031 -24.609 -9.875 1 97.81 145 PRO B CA 1
ATOM 2915 C C . PRO B 1 145 ? 17.594 -24.391 -9.43 1 97.81 145 PRO B C 1
ATOM 2917 O O . PRO B 1 145 ? 16.656 -24.797 -10.125 1 97.81 145 PRO B O 1
ATOM 2920 N N . MET B 1 146 ? 17.359 -23.875 -8.312 1 97.5 146 MET B N 1
ATOM 2921 C CA . MET B 1 146 ? 16 -23.609 -7.84 1 97.5 146 MET B CA 1
ATOM 2922 C C . MET B 1 146 ? 15.328 -22.547 -8.695 1 97.5 146 MET B C 1
ATOM 2924 O O . MET B 1 146 ? 14.164 -22.703 -9.078 1 97.5 146 MET B O 1
ATOM 2928 N N . ARG B 1 147 ? 16.016 -21.438 -9.008 1 97.88 147 ARG B N 1
ATOM 2929 C CA . ARG B 1 147 ? 15.516 -20.391 -9.883 1 97.88 147 ARG B CA 1
ATOM 2930 C C . ARG B 1 147 ? 15.156 -20.953 -11.258 1 97.88 147 ARG B C 1
ATOM 2932 O O . ARG B 1 147 ? 14.078 -20.672 -11.789 1 97.88 147 ARG B O 1
ATOM 2939 N N . ALA B 1 148 ? 16 -21.734 -11.773 1 98.62 148 ALA B N 1
ATOM 2940 C CA . ALA B 1 148 ? 15.773 -22.344 -13.086 1 98.62 148 ALA B CA 1
ATOM 2941 C C . ALA B 1 148 ? 14.547 -23.234 -13.07 1 98.62 148 ALA B C 1
ATOM 2943 O O . ALA B 1 148 ? 13.75 -23.234 -14.008 1 98.62 148 ALA B O 1
ATOM 2944 N N . THR B 1 149 ? 14.445 -24.047 -12.008 1 98.62 149 THR B N 1
ATOM 2945 C CA . THR B 1 149 ? 13.281 -24.922 -11.883 1 98.62 149 THR B CA 1
ATOM 2946 C C . THR B 1 149 ? 12 -24.109 -11.742 1 98.62 149 THR B C 1
ATOM 2948 O O . THR B 1 149 ? 10.977 -24.438 -12.352 1 98.62 149 THR B O 1
ATOM 2951 N N . MET B 1 150 ? 12.039 -23.078 -10.992 1 98.69 150 MET B N 1
ATOM 2952 C CA . MET B 1 150 ? 10.898 -22.188 -10.82 1 98.69 150 MET B CA 1
ATOM 2953 C C . MET B 1 150 ? 10.445 -21.625 -12.172 1 98.69 150 MET B C 1
ATOM 2955 O O . MET B 1 150 ? 9.242 -21.531 -12.438 1 98.69 150 MET B O 1
ATOM 2959 N N . ASP B 1 151 ? 11.406 -21.266 -13.023 1 98.75 151 ASP B N 1
ATOM 2960 C CA . ASP B 1 151 ? 11.102 -20.75 -14.352 1 98.75 151 ASP B CA 1
ATOM 2961 C C . ASP B 1 151 ? 10.352 -21.797 -15.188 1 98.75 151 ASP B C 1
ATOM 2963 O O . ASP B 1 151 ? 9.445 -21.438 -15.945 1 98.75 151 ASP B O 1
ATOM 2967 N N . ILE B 1 152 ? 10.727 -23.016 -15 1 98.88 152 ILE B N 1
ATOM 2968 C CA . ILE B 1 152 ? 10.062 -24.094 -15.711 1 98.88 152 ILE B CA 1
ATOM 2969 C C . ILE B 1 152 ? 8.602 -24.172 -15.273 1 98.88 152 ILE B C 1
ATOM 2971 O O . ILE B 1 152 ? 7.703 -24.328 -16.109 1 98.88 152 ILE B O 1
ATOM 2975 N N . TYR B 1 153 ? 8.359 -24.047 -14.016 1 98.88 153 TYR B N 1
ATOM 2976 C CA . TYR B 1 153 ? 6.996 -24.047 -13.5 1 98.88 153 TYR B CA 1
ATOM 2977 C C . TYR B 1 153 ? 6.23 -22.812 -13.969 1 98.88 153 TYR B C 1
ATOM 2979 O O . TYR B 1 153 ? 5.031 -22.891 -14.242 1 98.88 153 TYR B O 1
ATOM 2987 N N . GLY B 1 154 ? 6.898 -21.656 -14.062 1 98.88 154 GLY B N 1
ATOM 2988 C CA . GLY B 1 154 ? 6.285 -20.469 -14.633 1 98.88 154 GLY B CA 1
ATOM 2989 C C . GLY B 1 154 ? 5.82 -20.656 -16.062 1 98.88 154 GLY B C 1
ATOM 2990 O O . GLY B 1 154 ? 4.77 -20.156 -16.453 1 98.88 154 GLY B O 1
ATOM 2991 N N . GLU B 1 155 ? 6.609 -21.391 -16.828 1 98.88 155 GLU B N 1
ATOM 2992 C CA . GLU B 1 155 ? 6.227 -21.688 -18.203 1 98.88 155 GLU B CA 1
ATOM 2993 C C . GLU B 1 155 ? 4.992 -22.578 -18.25 1 98.88 155 GLU B C 1
ATOM 2995 O O . GLU B 1 155 ? 4.164 -22.438 -19.156 1 98.88 155 GLU B O 1
ATOM 3000 N N . ALA B 1 156 ? 4.898 -23.5 -17.312 1 98.88 156 ALA B N 1
ATOM 3001 C CA . ALA B 1 156 ? 3.686 -24.312 -17.219 1 98.88 156 ALA B CA 1
ATOM 3002 C C . ALA B 1 156 ? 2.463 -23.438 -16.969 1 98.88 156 ALA B C 1
ATOM 3004 O O . ALA B 1 156 ? 1.405 -23.641 -17.562 1 98.88 156 ALA B O 1
ATOM 3005 N N . VAL B 1 157 ? 2.584 -22.422 -16.078 1 98.94 157 VAL B N 1
ATOM 3006 C CA . VAL B 1 157 ? 1.503 -21.484 -15.805 1 98.94 157 VAL B CA 1
ATOM 3007 C C . VAL B 1 157 ? 1.115 -20.766 -17.094 1 98.94 157 VAL B C 1
ATOM 3009 O O . VAL B 1 157 ? -0.072 -20.594 -17.375 1 98.94 157 VAL B O 1
ATOM 3012 N N . ARG B 1 158 ? 2.113 -20.328 -17.859 1 98.94 158 ARG B N 1
ATOM 3013 C CA . ARG B 1 158 ? 1.865 -19.641 -19.125 1 98.94 158 ARG B CA 1
ATOM 3014 C C . ARG B 1 158 ? 1.058 -20.5 -20.078 1 98.94 158 ARG B C 1
ATOM 3016 O O . ARG B 1 158 ? 0.108 -20.031 -20.703 1 98.94 158 ARG B O 1
ATOM 3023 N N . ARG B 1 159 ? 1.458 -21.75 -20.172 1 98.88 159 ARG B N 1
ATOM 3024 C CA . ARG B 1 159 ? 0.757 -22.672 -21.062 1 98.88 159 ARG B CA 1
ATOM 3025 C C . ARG B 1 159 ? -0.7 -22.828 -20.656 1 98.88 159 ARG B C 1
ATOM 3027 O O . ARG B 1 159 ? -1.604 -22.734 -21.484 1 98.88 159 ARG B O 1
ATOM 3034 N N . VAL B 1 160 ? -0.944 -23.047 -19.344 1 98.88 160 VAL B N 1
ATOM 3035 C CA . VAL B 1 160 ? -2.305 -23.219 -18.844 1 98.88 160 VAL B CA 1
ATOM 3036 C C . VAL B 1 160 ? -3.1 -21.938 -19.062 1 98.88 160 VAL B C 1
ATOM 3038 O O . VAL B 1 160 ? -4.266 -21.984 -19.469 1 98.88 160 VAL B O 1
ATOM 3041 N N . ALA B 1 161 ? -2.498 -20.781 -18.797 1 98.94 161 ALA B N 1
ATOM 3042 C CA . ALA B 1 161 ? -3.17 -19.5 -18.984 1 98.94 161 ALA B CA 1
ATOM 3043 C C . ALA B 1 161 ? -3.621 -19.328 -20.438 1 98.94 161 ALA B C 1
ATOM 3045 O O . ALA B 1 161 ? -4.746 -18.906 -20.703 1 98.94 161 ALA B O 1
ATOM 3046 N N . ASN B 1 162 ? -2.764 -19.672 -21.375 1 98.69 162 ASN B N 1
ATOM 3047 C CA . ASN B 1 162 ? -3.068 -19.562 -22.797 1 98.69 162 ASN B CA 1
ATOM 3048 C C . ASN B 1 162 ? -4.203 -20.5 -23.188 1 98.69 162 ASN B C 1
ATOM 3050 O O . ASN B 1 162 ? -5.078 -20.125 -23.984 1 98.69 162 ASN B O 1
ATOM 3054 N N . GLU B 1 163 ? -4.145 -21.656 -22.656 1 98.5 163 GLU B N 1
ATOM 3055 C CA . GLU B 1 163 ? -5.133 -22.688 -22.984 1 98.5 163 GLU B CA 1
ATOM 3056 C C . GLU B 1 163 ? -6.535 -22.25 -22.578 1 98.5 163 GLU B C 1
ATOM 3058 O O . GLU B 1 163 ? -7.516 -22.578 -23.25 1 98.5 163 GLU B O 1
ATOM 3063 N N . TYR B 1 164 ? -6.641 -21.469 -21.547 1 98.38 164 TYR B N 1
ATOM 3064 C CA . TYR B 1 164 ? -7.961 -21.172 -21 1 98.38 164 TYR B CA 1
ATOM 3065 C C . TYR B 1 164 ? -8.25 -19.672 -21.047 1 98.38 164 TYR B C 1
ATOM 3067 O O . TYR B 1 164 ? -9.117 -19.172 -20.328 1 98.38 164 TYR B O 1
ATOM 3075 N N . ASP B 1 165 ? -7.477 -18.922 -21.828 1 97.62 165 ASP B N 1
ATOM 3076 C CA . ASP B 1 165 ? -7.652 -17.484 -22.031 1 97.62 165 ASP B CA 1
ATOM 3077 C C . ASP B 1 165 ? -7.645 -16.75 -20.688 1 97.62 165 ASP B C 1
ATOM 3079 O O . ASP B 1 165 ? -8.531 -15.922 -20.438 1 97.62 165 ASP B O 1
ATOM 3083 N N . ALA B 1 166 ? -6.824 -17.203 -19.797 1 98.81 166 ALA B N 1
ATOM 3084 C CA . ALA B 1 166 ? -6.586 -16.5 -18.547 1 98.81 166 ALA B CA 1
ATOM 3085 C C . ALA B 1 166 ? -5.535 -15.406 -18.719 1 98.81 166 ALA B C 1
ATOM 3087 O O . ALA B 1 166 ? -4.676 -15.492 -19.594 1 98.81 166 ALA B O 1
ATOM 3088 N N . ILE B 1 167 ? -5.613 -14.344 -17.953 1 98.88 167 ILE B N 1
ATOM 3089 C CA . ILE B 1 167 ? -4.578 -13.32 -17.922 1 98.88 167 ILE B CA 1
ATOM 3090 C C . ILE B 1 167 ? -3.324 -13.867 -17.25 1 98.88 167 ILE B C 1
ATOM 3092 O O . ILE B 1 167 ? -3.395 -14.414 -16.156 1 98.88 167 ILE B O 1
ATOM 3096 N N . PHE B 1 168 ? -2.256 -13.812 -17.969 1 98.94 168 PHE B N 1
ATOM 3097 C CA . PHE B 1 168 ? -0.978 -14.32 -17.484 1 98.94 168 PHE B CA 1
ATOM 3098 C C . PHE B 1 168 ? -0.157 -13.195 -16.859 1 98.94 168 PHE B C 1
ATOM 3100 O O . PHE B 1 168 ? 0.031 -12.141 -17.469 1 98.94 168 PHE B O 1
ATOM 3107 N N . VAL B 1 169 ? 0.318 -13.352 -15.625 1 98.94 169 VAL B N 1
ATOM 3108 C CA . VAL B 1 169 ? 1.188 -12.398 -14.945 1 98.94 169 VAL B CA 1
ATOM 3109 C C . VAL B 1 169 ? 2.518 -13.062 -14.602 1 98.94 169 VAL B C 1
ATOM 3111 O O . VAL B 1 169 ? 2.561 -14.016 -13.82 1 98.94 169 VAL B O 1
ATOM 3114 N N . ASP B 1 170 ? 3.572 -12.578 -15.18 1 98.88 170 ASP B N 1
ATOM 3115 C CA . ASP B 1 170 ? 4.926 -13.07 -14.922 1 98.88 170 ASP B CA 1
ATOM 3116 C C . ASP B 1 170 ? 5.551 -12.344 -13.727 1 98.88 170 ASP B C 1
ATOM 3118 O O . ASP B 1 170 ? 6.188 -11.305 -13.891 1 98.88 170 ASP B O 1
ATOM 3122 N N . THR B 1 171 ? 5.434 -12.977 -12.531 1 98.56 171 THR B N 1
ATOM 3123 C CA . THR B 1 171 ? 5.898 -12.336 -11.305 1 98.56 171 THR B CA 1
ATOM 3124 C C . THR B 1 171 ? 7.422 -12.305 -11.25 1 98.56 171 THR B C 1
ATOM 3126 O O . THR B 1 171 ? 8.008 -11.367 -10.711 1 98.56 171 THR B O 1
ATOM 3129 N N . GLN B 1 172 ? 8.062 -13.352 -11.836 1 98.06 172 GLN B N 1
ATOM 3130 C CA . GLN B 1 172 ? 9.523 -13.359 -11.883 1 98.06 172 GLN B CA 1
ATOM 3131 C C . GLN B 1 172 ? 10.055 -12.18 -12.68 1 98.06 172 GLN B C 1
ATOM 3133 O O . GLN B 1 172 ? 10.992 -11.5 -12.242 1 98.06 172 GLN B O 1
ATOM 3138 N N . ALA B 1 173 ? 9.477 -11.938 -13.82 1 97.38 173 ALA B N 1
ATOM 3139 C CA . ALA B 1 173 ? 9.875 -10.805 -14.656 1 97.38 173 ALA B CA 1
ATOM 3140 C C . ALA B 1 173 ? 9.625 -9.477 -13.945 1 97.38 173 ALA B C 1
ATOM 3142 O O . ALA B 1 173 ? 10.398 -8.531 -14.094 1 97.38 173 ALA B O 1
ATOM 3143 N N . ALA B 1 174 ? 8.547 -9.367 -13.195 1 97.12 174 ALA B N 1
ATOM 3144 C CA . ALA B 1 174 ? 8.227 -8.148 -12.461 1 97.12 174 ALA B CA 1
ATOM 3145 C C . ALA B 1 174 ? 9.336 -7.797 -11.477 1 97.12 174 ALA B C 1
ATOM 3147 O O . ALA B 1 174 ? 9.695 -6.625 -11.328 1 97.12 174 ALA B O 1
ATOM 3148 N N . PHE B 1 175 ? 9.891 -8.828 -10.812 1 97.12 175 PHE B N 1
ATOM 3149 C CA . PHE B 1 175 ? 10.953 -8.602 -9.836 1 97.12 175 PHE B CA 1
ATOM 3150 C C . PHE B 1 175 ? 12.258 -8.25 -10.523 1 97.12 175 PHE B C 1
ATOM 3152 O O . PHE B 1 175 ? 13.094 -7.531 -9.961 1 97.12 175 PHE B O 1
ATOM 3159 N N . ALA B 1 176 ? 12.484 -8.727 -11.742 1 93.69 176 ALA B N 1
ATOM 3160 C CA . ALA B 1 176 ? 13.75 -8.562 -12.445 1 93.69 176 ALA B CA 1
ATOM 3161 C C . ALA B 1 176 ? 14.062 -7.082 -12.656 1 93.69 176 ALA B C 1
ATOM 3163 O O . ALA B 1 176 ? 15.227 -6.672 -12.617 1 93.69 176 ALA B O 1
ATOM 3164 N N . LEU B 1 177 ? 13.047 -6.266 -12.82 1 89.5 177 LEU B N 1
ATOM 3165 C CA . LEU B 1 177 ? 13.219 -4.836 -13.055 1 89.5 177 LEU B CA 1
ATOM 3166 C C . LEU B 1 177 ? 13.82 -4.156 -11.828 1 89.5 177 LEU B C 1
ATOM 3168 O O . LEU B 1 177 ? 14.508 -3.137 -11.953 1 89.5 177 LEU B O 1
ATOM 3172 N N . PHE B 1 178 ? 13.578 -4.738 -10.703 1 92.38 178 PHE B N 1
ATOM 3173 C CA . PHE B 1 178 ? 14.062 -4.188 -9.445 1 92.38 178 PHE B CA 1
ATOM 3174 C C . PHE B 1 178 ? 15.539 -4.523 -9.234 1 92.38 178 PHE B C 1
ATOM 3176 O O . PHE B 1 178 ? 16.281 -3.742 -8.633 1 92.38 178 PHE B O 1
ATOM 3183 N N . TRP B 1 179 ? 16.047 -5.57 -9.883 1 90.81 179 TRP B N 1
ATOM 3184 C CA . TRP B 1 179 ? 17.406 -6.074 -9.641 1 90.81 179 TRP B CA 1
ATOM 3185 C C . TRP B 1 179 ? 18.438 -5.227 -10.375 1 90.81 179 TRP B C 1
ATOM 3187 O O . TRP B 1 179 ? 19.625 -5.301 -10.078 1 90.81 179 TRP B O 1
ATOM 3197 N N . ASP B 1 180 ? 18.031 -4.453 -11.258 1 89.62 180 ASP B N 1
ATOM 3198 C CA . ASP B 1 180 ? 18.938 -3.543 -11.945 1 89.62 180 ASP B CA 1
ATOM 3199 C C . ASP B 1 180 ? 19.484 -2.49 -10.992 1 89.62 180 ASP B C 1
ATOM 3201 O O . ASP B 1 180 ? 20.516 -1.877 -11.266 1 89.62 180 ASP B O 1
ATOM 3205 N N . HIS B 1 181 ? 18.844 -2.414 -9.891 1 92.19 181 HIS B N 1
ATOM 3206 C CA . HIS B 1 181 ? 19.188 -1.294 -9.023 1 92.19 181 HIS B CA 1
ATOM 3207 C C . HIS B 1 181 ? 19.531 -1.772 -7.617 1 92.19 181 HIS B C 1
ATOM 3209 O O . HIS B 1 181 ? 20.266 -1.104 -6.891 1 92.19 181 HIS B O 1
ATOM 3215 N N . TYR B 1 182 ? 18.938 -2.959 -7.238 1 92.94 182 TYR B N 1
ATOM 3216 C CA . TYR B 1 182 ? 19.141 -3.471 -5.887 1 92.94 182 TYR B CA 1
ATOM 3217 C C . TYR B 1 182 ? 19.516 -4.945 -5.914 1 92.94 182 TYR B C 1
ATOM 3219 O O . TYR B 1 182 ? 19.078 -5.691 -6.793 1 92.94 182 TYR B O 1
ATOM 3227 N N . TYR B 1 183 ? 20.297 -5.27 -4.895 1 91.69 183 TYR B N 1
ATOM 3228 C CA . TYR B 1 183 ? 20.516 -6.695 -4.68 1 91.69 183 TYR B CA 1
ATOM 3229 C C . TYR B 1 183 ? 19.25 -7.371 -4.145 1 91.69 183 TYR B C 1
ATOM 3231 O O . TYR B 1 183 ? 18.469 -6.746 -3.432 1 91.69 183 TYR B O 1
ATOM 3239 N N . THR B 1 184 ? 19.094 -8.641 -4.473 1 88.88 184 THR B N 1
ATOM 3240 C CA . THR B 1 184 ? 17.859 -9.344 -4.18 1 88.88 184 THR B CA 1
ATOM 3241 C C . THR B 1 184 ? 17.609 -9.414 -2.672 1 88.88 184 THR B C 1
ATOM 3243 O O . THR B 1 184 ? 16.469 -9.422 -2.221 1 88.88 184 THR B O 1
ATOM 3246 N N . SER B 1 185 ? 18.688 -9.383 -1.878 1 90.81 185 SER B N 1
ATOM 3247 C CA . SER B 1 185 ? 18.578 -9.562 -0.433 1 90.81 185 SER B CA 1
ATOM 3248 C C . SER B 1 185 ? 17.875 -8.375 0.221 1 90.81 185 SER B C 1
ATOM 3250 O O . SER B 1 185 ? 17.453 -8.453 1.377 1 90.81 185 SER B O 1
ATOM 3252 N N . VAL B 1 186 ? 17.672 -7.305 -0.539 1 91.25 186 VAL B N 1
ATOM 3253 C CA . VAL B 1 186 ? 17.047 -6.105 0.012 1 91.25 186 VAL B CA 1
ATOM 3254 C C . VAL B 1 186 ? 15.547 -6.332 0.175 1 91.25 186 VAL B C 1
ATOM 3256 O O . VAL B 1 186 ? 14.914 -5.727 1.04 1 91.25 186 VAL B O 1
ATOM 3259 N N . LEU B 1 187 ? 14.984 -7.285 -0.541 1 93.38 187 LEU B N 1
ATOM 3260 C CA . LEU B 1 187 ? 13.539 -7.48 -0.538 1 93.38 187 LEU B CA 1
ATOM 3261 C C . LEU B 1 187 ? 13.156 -8.688 0.313 1 93.38 187 LEU B C 1
ATOM 3263 O O . LEU B 1 187 ? 11.977 -8.922 0.565 1 93.38 187 LEU B O 1
ATOM 3267 N N . THR B 1 188 ? 14.141 -9.445 0.696 1 92.88 188 THR B N 1
ATOM 3268 C CA . THR B 1 188 ? 13.789 -10.758 1.229 1 92.88 188 THR B CA 1
ATOM 3269 C C . THR B 1 188 ? 14.93 -11.312 2.084 1 92.88 188 THR B C 1
ATOM 3271 O O . THR B 1 188 ? 16.094 -10.992 1.854 1 92.88 188 THR B O 1
ATOM 3274 N N . HIS B 1 189 ? 14.516 -12.211 3.061 1 91.81 189 HIS B N 1
ATOM 3275 C CA . HIS B 1 189 ? 15.523 -12.898 3.863 1 91.81 189 HIS B CA 1
ATOM 3276 C C . HIS B 1 189 ? 15.734 -14.328 3.383 1 91.81 189 HIS B C 1
ATOM 3278 O O . HIS B 1 189 ? 16.766 -14.938 3.662 1 91.81 189 HIS B O 1
ATOM 3284 N N . ASP B 1 190 ? 14.805 -14.922 2.652 1 95.12 190 ASP B N 1
ATOM 3285 C CA . ASP B 1 190 ? 14.898 -16.328 2.295 1 95.12 190 ASP B CA 1
ATOM 3286 C C . ASP B 1 190 ? 14.742 -16.531 0.789 1 95.12 190 ASP B C 1
ATOM 3288 O O . ASP B 1 190 ? 14.562 -17.656 0.32 1 95.12 190 ASP B O 1
ATOM 3292 N N . ARG B 1 191 ? 14.664 -15.43 -0.009 1 95.56 191 ARG B N 1
ATOM 3293 C CA . ARG B 1 191 ? 14.531 -15.398 -1.462 1 95.56 191 ARG B CA 1
ATOM 3294 C C . ARG B 1 191 ? 13.141 -15.844 -1.897 1 95.56 191 ARG B C 1
ATOM 3296 O O . ARG B 1 191 ? 12.898 -16.078 -3.084 1 95.56 191 ARG B O 1
ATOM 3303 N N . VAL B 1 192 ? 12.211 -15.992 -0.927 1 97.12 192 VAL B N 1
ATOM 3304 C CA . VAL B 1 192 ? 10.844 -16.406 -1.233 1 97.12 192 VAL B CA 1
ATOM 3305 C C . VAL B 1 192 ? 9.852 -15.367 -0.734 1 97.12 192 VAL B C 1
ATOM 3307 O O . VAL B 1 192 ? 9.047 -14.844 -1.507 1 97.12 192 VAL B O 1
ATOM 3310 N N . HIS B 1 193 ? 9.961 -15 0.543 1 97.88 193 HIS B N 1
ATOM 3311 C CA . HIS B 1 193 ? 9.016 -14.086 1.168 1 97.88 193 HIS B CA 1
ATOM 3312 C C . HIS B 1 193 ? 9.484 -12.641 1.048 1 97.88 193 HIS B C 1
ATOM 3314 O O . HIS B 1 193 ? 10.398 -12.219 1.755 1 97.88 193 HIS B O 1
ATOM 3320 N N . PRO B 1 194 ? 8.883 -11.844 0.196 1 97.38 194 PRO B N 1
ATOM 3321 C CA . PRO B 1 194 ? 9.32 -10.453 0.038 1 97.38 194 PRO B CA 1
ATOM 3322 C C . PRO B 1 194 ? 8.781 -9.539 1.133 1 97.38 194 PRO B C 1
ATOM 3324 O O . PRO B 1 194 ? 7.82 -9.891 1.822 1 97.38 194 PRO B O 1
ATOM 3327 N N . ASP B 1 195 ? 9.422 -8.375 1.287 1 96.31 195 ASP B N 1
ATOM 3328 C CA . ASP B 1 195 ? 8.914 -7.344 2.186 1 96.31 195 ASP B CA 1
ATOM 3329 C C . ASP B 1 195 ? 7.824 -6.516 1.508 1 96.31 195 ASP B C 1
ATOM 3331 O O . ASP B 1 195 ? 7.309 -6.902 0.457 1 96.31 195 ASP B O 1
ATOM 3335 N N . ALA B 1 196 ? 7.453 -5.422 2.082 1 96.44 196 ALA B N 1
ATOM 3336 C CA . ALA B 1 196 ? 6.344 -4.613 1.589 1 96.44 196 ALA B CA 1
ATOM 3337 C C . ALA B 1 196 ? 6.613 -4.117 0.171 1 96.44 196 ALA B C 1
ATOM 3339 O O . ALA B 1 196 ? 5.699 -4.035 -0.651 1 96.44 196 ALA B O 1
ATOM 3340 N N . THR B 1 197 ? 7.844 -3.734 -0.049 1 97.56 197 THR B N 1
ATOM 3341 C CA . THR B 1 197 ? 8.219 -3.307 -1.393 1 97.56 197 THR B CA 1
ATOM 3342 C C . THR B 1 197 ? 8.023 -4.441 -2.395 1 97.56 197 THR B C 1
ATOM 3344 O O . THR B 1 197 ? 7.473 -4.234 -3.479 1 97.56 197 THR B O 1
ATOM 3347 N N . GLY B 1 198 ? 8.508 -5.652 -2.041 1 98.06 198 GLY B N 1
ATOM 3348 C CA . GLY B 1 198 ? 8.305 -6.801 -2.908 1 98.06 198 GLY B CA 1
ATOM 3349 C C . GLY B 1 198 ? 6.84 -7.113 -3.156 1 98.06 198 GLY B C 1
ATOM 3350 O O . GLY B 1 198 ? 6.445 -7.422 -4.281 1 98.06 198 GLY B O 1
ATOM 3351 N N . HIS B 1 199 ? 6.027 -7.035 -2.109 1 98.38 199 HIS B N 1
ATOM 3352 C CA . HIS B 1 199 ? 4.594 -7.23 -2.283 1 98.38 199 HIS B CA 1
ATOM 3353 C C . HIS B 1 199 ? 3.996 -6.152 -3.184 1 98.38 199 HIS B C 1
ATOM 3355 O O . HIS B 1 199 ? 3.059 -6.418 -3.939 1 98.38 199 HIS B O 1
ATOM 3361 N N . MET B 1 200 ? 4.496 -4.957 -3.113 1 98.56 200 MET B N 1
ATOM 3362 C CA . MET B 1 200 ? 3.99 -3.898 -3.982 1 98.56 200 MET B CA 1
ATOM 3363 C C . MET B 1 200 ? 4.348 -4.172 -5.441 1 98.56 200 MET B C 1
ATOM 3365 O O . MET B 1 200 ? 3.568 -3.861 -6.344 1 98.56 200 MET B O 1
ATOM 3369 N N . ILE B 1 201 ? 5.516 -4.754 -5.695 1 98.44 201 ILE B N 1
ATOM 3370 C CA . ILE B 1 201 ? 5.887 -5.176 -7.043 1 98.44 201 ILE B CA 1
ATOM 3371 C C . ILE B 1 201 ? 4.867 -6.184 -7.57 1 98.44 201 ILE B C 1
ATOM 3373 O O . ILE B 1 201 ? 4.414 -6.082 -8.711 1 98.44 201 ILE B O 1
ATOM 3377 N N . LEU B 1 202 ? 4.496 -7.129 -6.719 1 98.81 202 LEU B N 1
ATOM 3378 C CA . LEU B 1 202 ? 3.477 -8.109 -7.082 1 98.81 202 LEU B CA 1
ATOM 3379 C C . LEU B 1 202 ? 2.133 -7.434 -7.324 1 98.81 202 LEU B C 1
ATOM 3381 O O . LEU B 1 202 ? 1.436 -7.754 -8.289 1 98.81 202 LEU B O 1
ATOM 3385 N N . SER B 1 203 ? 1.745 -6.516 -6.418 1 98.88 203 SER B N 1
ATOM 3386 C CA . SER B 1 203 ? 0.5 -5.766 -6.555 1 98.88 203 SER B CA 1
ATOM 3387 C C . SER B 1 203 ? 0.444 -5.031 -7.891 1 98.88 203 SER B C 1
ATOM 3389 O O . SER B 1 203 ? -0.566 -5.086 -8.594 1 98.88 203 SER B O 1
ATOM 3391 N N . LYS B 1 204 ? 1.555 -4.363 -8.227 1 98.62 204 LYS B N 1
ATOM 3392 C CA . LYS B 1 204 ? 1.607 -3.615 -9.484 1 98.62 204 LYS B CA 1
ATOM 3393 C C . LYS B 1 204 ? 1.476 -4.547 -10.688 1 98.62 204 LYS B C 1
ATOM 3395 O O . LYS B 1 204 ? 0.789 -4.219 -11.656 1 98.62 204 LYS B O 1
ATOM 3400 N N . ALA B 1 205 ? 2.162 -5.672 -10.641 1 98.69 205 ALA B N 1
ATOM 3401 C CA . ALA B 1 205 ? 2.096 -6.621 -11.75 1 98.69 205 ALA B CA 1
ATOM 3402 C C . ALA B 1 205 ? 0.663 -7.098 -11.977 1 98.69 205 ALA B C 1
ATOM 3404 O O . ALA B 1 205 ? 0.193 -7.145 -13.117 1 98.69 205 ALA B O 1
ATOM 3405 N N . PHE B 1 206 ? -0.056 -7.465 -10.891 1 98.88 206 PHE B N 1
ATOM 3406 C CA . PHE B 1 206 ? -1.449 -7.887 -10.977 1 98.88 206 PHE B CA 1
ATOM 3407 C C . PHE B 1 206 ? -2.324 -6.758 -11.516 1 98.88 206 PHE B C 1
ATOM 3409 O O . PHE B 1 206 ? -3.113 -6.965 -12.438 1 98.88 206 PHE B O 1
ATOM 3416 N N . LEU B 1 207 ? -2.182 -5.562 -10.93 1 98.81 207 LEU B N 1
ATOM 3417 C CA . LEU B 1 207 ? -3.029 -4.426 -11.273 1 98.81 207 LEU B CA 1
ATOM 3418 C C . LEU B 1 207 ? -2.811 -4 -12.719 1 98.81 207 LEU B C 1
ATOM 3420 O O . LEU B 1 207 ? -3.768 -3.678 -13.43 1 98.81 207 LEU B O 1
ATOM 3424 N N . ASP B 1 208 ? -1.568 -3.969 -13.18 1 98.38 208 ASP B N 1
ATOM 3425 C CA . ASP B 1 208 ? -1.291 -3.676 -14.578 1 98.38 208 ASP B CA 1
ATOM 3426 C C . ASP B 1 208 ? -2.027 -4.645 -15.5 1 98.38 208 ASP B C 1
ATOM 3428 O O . ASP B 1 208 ? -2.6 -4.234 -16.516 1 98.38 208 ASP B O 1
ATOM 3432 N N . ALA B 1 209 ? -2.016 -5.887 -15.109 1 98.62 209 ALA B N 1
ATOM 3433 C CA . ALA B 1 209 ? -2.582 -6.938 -15.953 1 98.62 209 ALA B CA 1
ATOM 3434 C C . ALA B 1 209 ? -4.094 -6.773 -16.094 1 98.62 209 ALA B C 1
ATOM 3436 O O . ALA B 1 209 ? -4.68 -7.203 -17.094 1 98.62 209 ALA B O 1
ATOM 3437 N N . ILE B 1 210 ? -4.715 -6.121 -15.102 1 98.31 210 ILE B N 1
ATOM 3438 C CA . ILE B 1 210 ? -6.168 -6 -15.188 1 98.31 210 ILE B CA 1
ATOM 3439 C C . ILE B 1 210 ? -6.543 -4.562 -15.555 1 98.31 210 ILE B C 1
ATOM 3441 O O . ILE B 1 210 ? -7.688 -4.145 -15.352 1 98.31 210 ILE B O 1
ATOM 3445 N N . GLY B 1 211 ? -5.617 -3.775 -16.016 1 97.81 211 GLY B N 1
ATOM 3446 C CA . GLY B 1 211 ? -5.902 -2.496 -16.656 1 97.81 211 GLY B CA 1
ATOM 3447 C C . GLY B 1 211 ? -6.059 -1.36 -15.656 1 97.81 211 GLY B C 1
ATOM 3448 O O . GLY B 1 211 ? -6.738 -0.371 -15.938 1 97.81 211 GLY B O 1
ATOM 3449 N N . PHE B 1 212 ? -5.461 -1.469 -14.531 1 97.88 212 PHE B N 1
ATOM 3450 C CA . PHE B 1 212 ? -5.492 -0.434 -13.5 1 97.88 212 PHE B CA 1
ATOM 3451 C C . PHE B 1 212 ? -4.844 0.85 -14.008 1 97.88 212 PHE B C 1
ATOM 3453 O O . PHE B 1 212 ? -3.814 0.808 -14.68 1 97.88 212 PHE B O 1
ATOM 3460 N N . GLU B 1 213 ? -5.43 2.004 -13.656 1 96.75 213 GLU B N 1
ATOM 3461 C CA . GLU B 1 213 ? -4.879 3.334 -13.906 1 96.75 213 GLU B CA 1
ATOM 3462 C C . GLU B 1 213 ? -4.848 4.164 -12.625 1 96.75 213 GLU B C 1
ATOM 3464 O O . GLU B 1 213 ? -5.859 4.285 -11.93 1 96.75 213 GLU B O 1
ATOM 3469 N N . TRP B 1 214 ? -3.725 4.773 -12.367 1 96.69 214 TRP B N 1
ATOM 3470 C CA . TRP B 1 214 ? -3.502 5.555 -11.156 1 96.69 214 TRP B CA 1
ATOM 3471 C C . TRP B 1 214 ? -4.488 6.715 -11.07 1 96.69 214 TRP B C 1
ATOM 3473 O O . TRP B 1 214 ? -4.91 7.098 -9.977 1 96.69 214 TRP B O 1
ATOM 3483 N N . SER B 1 215 ? -4.895 7.254 -12.203 1 92.12 215 SER B N 1
ATOM 3484 C CA . SER B 1 215 ? -5.773 8.422 -12.25 1 92.12 215 SER B CA 1
ATOM 3485 C C . SER B 1 215 ? -7.234 8.016 -12.062 1 92.12 215 SER B C 1
ATOM 3487 O O . SER B 1 215 ? -8.102 8.867 -11.898 1 92.12 215 SER B O 1
ATOM 3489 N N . GLY B 1 216 ? -7.375 6.668 -11.961 1 83.88 216 GLY B N 1
ATOM 3490 C CA . GLY B 1 216 ? -8.742 6.195 -11.828 1 83.88 216 GLY B CA 1
ATOM 3491 C C . GLY B 1 216 ? -9.531 6.277 -13.125 1 83.88 216 GLY B C 1
ATOM 3492 O O . GLY B 1 216 ? -8.945 6.312 -14.211 1 83.88 216 GLY B O 1
ATOM 3493 N N . GLY B 1 217 ? -10.836 6 -12.984 1 61.28 217 GLY B N 1
ATOM 3494 C CA . GLY B 1 217 ? -11.719 6.051 -14.141 1 61.28 217 GLY B CA 1
ATOM 3495 C C . GLY B 1 217 ? -12.133 7.465 -14.508 1 61.28 217 GLY B C 1
ATOM 3496 O O . GLY B 1 217 ? -13 7.656 -15.367 1 61.28 217 GLY B O 1
ATOM 3497 N N . VAL B 1 218 ? -11.734 8.5 -13.578 1 50.03 218 VAL B N 1
ATOM 3498 C CA . VAL B 1 218 ? -12.242 9.82 -13.953 1 50.03 218 VAL B CA 1
ATOM 3499 C C . VAL B 1 218 ? -11.562 10.297 -15.227 1 50.03 218 VAL B C 1
ATOM 3501 O O . VAL B 1 218 ? -10.336 10.43 -15.273 1 50.03 218 VAL B O 1
ATOM 3504 N N . LYS B 1 219 ? -11.953 9.742 -16.297 1 39 219 LYS B N 1
ATOM 3505 C CA . LYS B 1 219 ? -11.609 10.422 -17.547 1 39 219 LYS B CA 1
ATOM 3506 C C . LYS B 1 219 ? -11.703 11.938 -17.391 1 39 219 LYS B C 1
ATOM 3508 O O . LYS B 1 219 ? -12.711 12.453 -16.906 1 39 219 LYS B O 1
ATOM 3513 N N . SER B 1 220 ? -10.484 12.516 -17.25 1 26.38 220 SER B N 1
ATOM 3514 C CA . SER B 1 220 ? -10.602 13.953 -17.5 1 26.38 220 SER B CA 1
ATOM 3515 C C . SER B 1 220 ? -11.633 14.242 -18.578 1 26.38 220 SER B C 1
ATOM 3517 O O . SER B 1 220 ? -11.781 13.469 -19.531 1 26.38 220 SER B O 1
#

Secondary structure (DSSP, 8-state):
----TT-EEEEEESHHHHTT--SSSEESTTTS-SSHHHHHHHHHHHH-GGG--EEEE---TT--HHHHHHHHIIIIITT--SEEEEE--HHHHHHHHHSTT-GGG---HHHHHHHHHHHHHHHGGG-SEEEEE------S-TTSHHHHHHHHHHHHHHHHHHHTTPEEE-HHHHHHHHHTTS-GGGTBSSSSSB-HHHHHHHHHHHHHHTT--TTTT---/----TT-EEEEEESHHHHTT--SSSEESTTTS-SSHHHHHHHHHHHH-GGG--EEEE---TT--HHHHHHHHIIIIITT--SEEEEE--HHHHHHHHHSTT-GGG---HHHHHHHHHHHHHHHGGG-SEEEEEPP----S-TTSHHHHHHHHHHHHHHHHHHHTTPEEE-HHHHHHHHHTTS-GGGTBSSSSSB-HHHHHHHHHHHHHHTT--TTTT---

Solvent-accessible surface area (backbone atoms only — not comparable to full-atom values): 22753 Å² total; per-residue (Å²): 90,71,78,51,70,60,34,31,38,33,39,38,29,14,42,72,47,12,37,76,34,39,80,81,68,5,42,63,89,79,14,24,27,72,27,24,57,32,51,41,48,19,51,45,50,50,49,42,44,81,30,55,66,45,57,37,29,50,25,37,66,78,32,29,60,68,52,46,62,74,41,34,57,70,72,41,62,71,64,62,37,35,26,42,35,42,39,56,37,45,47,24,51,47,37,54,70,78,37,61,85,48,60,90,71,46,45,52,69,67,59,43,44,51,50,52,43,52,54,49,63,71,45,52,88,68,35,82,43,42,36,42,34,29,29,53,47,58,53,88,55,63,78,41,68,68,36,38,52,32,51,54,54,27,50,44,46,47,52,48,17,61,74,66,74,28,46,68,38,62,48,48,64,53,53,52,68,49,50,79,64,40,65,58,67,79,35,24,90,76,36,68,60,55,41,60,35,43,24,38,39,52,26,49,49,56,37,55,73,43,41,57,53,83,75,35,82,64,70,127,89,72,76,51,71,61,36,32,40,33,38,38,29,14,41,71,46,12,38,75,34,39,81,82,68,5,43,63,88,79,14,24,27,72,27,24,57,32,52,41,50,21,50,46,50,51,49,41,44,80,30,56,65,46,57,37,30,50,25,35,67,78,32,30,61,68,51,46,61,74,41,34,57,70,72,42,62,71,64,60,36,34,26,42,36,42,39,55,37,46,46,23,51,46,36,53,69,79,37,63,85,47,60,88,71,45,44,51,70,68,60,44,44,52,49,53,42,51,56,49,63,71,44,53,89,68,35,83,44,41,37,42,35,31,29,53,47,58,53,89,55,63,79,42,67,67,33,37,51,32,52,54,52,27,50,45,45,48,53,47,18,62,75,65,74,29,47,68,38,62,47,47,64,53,52,53,69,50,50,81,66,39,65,59,67,79,35,24,90,77,37,68,61,54,41,60,36,43,23,38,40,50,27,50,49,55,36,54,73,42,41,59,53,84,76,32,82,65,69,126

Radius of gyration: 23.28 Å; Cα contacts (8 Å, |Δi|>4): 858; chains: 2; bounding box: 42×70×53 Å

InterPro domains:
  IPR013830 SGNH hydrolase-type esterase domain [PF13472] (11-199)
  IPR036514 SGNH hydrolase superfamily [G3DSA:3.40.50.1110] (1-212)
  IPR051532 Diverse Ester Hydrolysis Enzymes [PTHR30383] (6-212)

Nearest PDB structures (foldseek):
  4jhl-assembly1_A  TM=9.894E-01  e=2.304E-35  Geobacillus stearothermophilus
  4jko-assembly1_A  TM=9.820E-01  e=1.477E-35  Geobacillus stearothermophilus
  4oap-assembly1_A  TM=9.830E-01  e=6.363E-35  Geobacillus stearothermophilus
  4oao-assembly1_B  TM=9.819E-01  e=1.873E-34  Geobacillus stearothermophilus
  3rjt-assembly1_B  TM=9.895E-01  e=1.700E-32  Alicyclobacillus acidocaldarius subsp. acidocaldarius DSM 446

Organism: NCBI:txid248903